Protein AF-0000000086675848 (afdb_homodimer)

Secondary structure (DSSP, 8-state):
-----PPTTEEEEEE---TTSTT-SHHHHHHHHHHHHHTT-SEEEEESHHHHHHHHTT--S-EEEE-B-S-TTSS-BS-SHHHHHHHHHHT-SEEEEE-SSSPPTT---HHHHHHHHHHHH---EEEE-SSHHHHHHHHHTT-SEEE-TTTTTSSSS--SS--HHHHHHHHHH-SS-EEEESS--SHHHHHHHHHTT-SEEEE-HHHH-HHHHHHHHHHHHHHT-/-----PPTTEEEEEE---TTSTT-SHHHHHHHHHHHHHTT-SEEEEESHHHHHHHHTT--S-EEEE-B-S-TTS--BS-SHHHHHHHHHHT-SEEEEE-SSSPPTT---HHHHHHHHHHHH---EEEE-SSHHHHHHHHHTT-SEEE-TTTTSSSSS--SS--HHHHHHHHHH-SS-EEEESS--SHHHHHHHHHTT-SEEEE-HHHH-HHHHHHHHHHHHHHT-

Foldseek 3Di:
DPQDDQFFAFEEEEQADDPPAPQHFQQSSLVLLVVCVVVPGQEYEYEFLRNLLSNQVRDPHAYAYWYADDDPLAFGTQLDLVRQVSNVVSPHSEYEGAQEPGAGPVRDHPLVSQVSCCVVPVHAYEYAYAALVSLVVNVVSPHQEYENACHQVPPDDRDLAFPLVRLLSNQVPDPHAYEYHDNQQDPVSSVSSVVSRHRYYYHYCNRHPVPVVVVVVVVVVVVVD/DPQDDQFFAFEEEEQADDPPAPQHFQQSSLVLLVVCVVVPGQEYEYEFLRNLLSNQVRDPHAYAYWYADDDPLAFGTQLDLVRQVSNVVSPHSEYEGAQEPGAGPVRDHPLVSQVSCCVVPVHAYEYAYAALVSLVVNVVSPHQEYENACHQVPPDDRDLAFPLVRLLSSQVPDPHAYEYHDNQQDPVSSVSSVVSRHRYYYHYCNRHPVPVVVVVVVVVVVVVD

Structure (mmCIF, N/CA/C/O backbone):
data_AF-0000000086675848-model_v1
#
loop_
_entity.id
_entity.type
_entity.pdbx_description
1 polymer 'N-acylglucosamine-6-phosphate 2-epimerase'
#
loop_
_atom_site.group_PDB
_atom_site.id
_atom_site.type_symbol
_atom_site.label_atom_id
_atom_site.label_alt_id
_atom_site.label_comp_id
_atom_site.label_asym_id
_atom_site.label_entity_id
_atom_site.label_seq_id
_atom_site.pdbx_PDB_ins_code
_atom_site.Cartn_x
_atom_site.Cartn_y
_atom_site.Cartn_z
_atom_site.occupancy
_atom_site.B_iso_or_equiv
_atom_site.auth_seq_id
_atom_site.auth_comp_id
_atom_site.auth_asym_id
_atom_site.auth_atom_id
_atom_site.pdbx_PDB_model_num
ATOM 1 N N . MET A 1 1 ? -10.875 -34.5 -2.738 1 32.78 1 MET A N 1
ATOM 2 C CA . MET A 1 1 ? -10.969 -33.156 -2.125 1 32.78 1 MET A CA 1
ATOM 3 C C . MET A 1 1 ? -10.836 -32.062 -3.174 1 32.78 1 MET A C 1
ATOM 5 O O . MET A 1 1 ? -9.961 -32.125 -4.039 1 32.78 1 MET A O 1
ATOM 9 N N . SER A 1 2 ? -11.836 -31.438 -3.477 1 41 2 SER A N 1
ATOM 10 C CA . SER A 1 2 ? -11.898 -30.5 -4.586 1 41 2 SER A CA 1
ATOM 11 C C . SER A 1 2 ? -10.688 -29.562 -4.59 1 41 2 SER A C 1
ATOM 13 O O . SER A 1 2 ? -10.305 -29.031 -3.549 1 41 2 SER A O 1
ATOM 15 N N . ARG A 1 3 ? -9.695 -29.875 -5.508 1 57.84 3 ARG A N 1
ATOM 16 C CA . ARG A 1 3 ? -8.477 -29.078 -5.672 1 57.84 3 ARG A CA 1
ATOM 17 C C . ARG A 1 3 ? -8.75 -27.594 -5.441 1 57.84 3 ARG A C 1
ATOM 19 O O . ARG A 1 3 ? -9.664 -27.031 -6.047 1 57.84 3 ARG A O 1
ATOM 26 N N . ALA A 1 4 ? -8.281 -27.125 -4.211 1 60.12 4 ALA A N 1
ATOM 27 C CA . ALA A 1 4 ? -8.461 -25.703 -3.91 1 60.12 4 ALA A CA 1
ATOM 28 C C . ALA A 1 4 ? -8.195 -24.844 -5.145 1 60.12 4 ALA A C 1
ATOM 30 O O . ALA A 1 4 ? -7.211 -25.062 -5.855 1 60.12 4 ALA A O 1
ATOM 31 N N . THR A 1 5 ? -9.32 -24.281 -5.699 1 82.44 5 THR A N 1
ATOM 32 C CA . THR A 1 5 ? -9.203 -23.438 -6.879 1 82.44 5 THR A CA 1
ATOM 33 C C . THR A 1 5 ? -9.492 -21.984 -6.527 1 82.44 5 THR A C 1
ATOM 35 O O . THR A 1 5 ? -10.047 -21.688 -5.465 1 82.44 5 THR A O 1
ATOM 38 N N . LEU A 1 6 ? -8.758 -21.078 -7.02 1 94.75 6 LEU A N 1
ATOM 39 C CA . LEU A 1 6 ? -9.094 -19.656 -6.949 1 94.75 6 LEU A CA 1
ATOM 40 C C . LEU A 1 6 ? -10.469 -19.391 -7.547 1 94.75 6 LEU A C 1
ATOM 42 O O . LEU A 1 6 ? -10.773 -19.859 -8.648 1 94.75 6 LEU A O 1
ATOM 46 N N . PRO A 1 7 ? -11.383 -18.797 -6.785 1 94.88 7 PRO A N 1
ATOM 47 C CA . PRO A 1 7 ? -12.664 -18.438 -7.402 1 94.88 7 PRO A CA 1
ATOM 48 C C . PRO A 1 7 ? -12.5 -17.594 -8.656 1 94.88 7 PRO A C 1
ATOM 50 O O . PRO A 1 7 ? -11.539 -16.812 -8.766 1 94.88 7 PRO A O 1
ATOM 53 N N . ALA A 1 8 ? -13.453 -17.797 -9.586 1 94.44 8 ALA A N 1
ATOM 54 C CA . ALA A 1 8 ? -13.453 -16.938 -10.766 1 94.44 8 ALA A CA 1
ATOM 55 C C . ALA A 1 8 ? -13.586 -15.477 -10.375 1 94.44 8 ALA A C 1
ATOM 57 O O . ALA A 1 8 ? -14.43 -15.125 -9.539 1 94.44 8 ALA A O 1
ATOM 58 N N . GLY A 1 9 ? -12.719 -14.641 -10.867 1 95.44 9 GLY A N 1
ATOM 59 C CA . GLY A 1 9 ? -12.773 -13.219 -10.594 1 95.44 9 GLY A CA 1
ATOM 60 C C . GLY A 1 9 ? -12.047 -12.82 -9.32 1 95.44 9 GLY A C 1
ATOM 61 O O . GLY A 1 9 ? -12.094 -11.664 -8.906 1 95.44 9 GLY A O 1
ATOM 62 N N . ALA A 1 10 ? -11.289 -13.703 -8.766 1 97.44 10 ALA A N 1
ATOM 63 C CA . ALA A 1 10 ? -10.656 -13.477 -7.469 1 97.44 10 ALA A CA 1
ATOM 64 C C . ALA A 1 10 ? -9.5 -12.484 -7.59 1 97.44 10 ALA A C 1
ATOM 66 O O . ALA A 1 10 ? -8.742 -12.523 -8.555 1 97.44 10 ALA A O 1
ATOM 67 N N . LEU A 1 11 ? -9.438 -11.617 -6.605 1 98.75 11 LEU A N 1
ATOM 68 C CA . LEU A 1 11 ? -8.195 -10.898 -6.34 1 98.75 11 LEU A CA 1
ATOM 69 C C . LEU A 1 11 ? -7.328 -11.664 -5.352 1 98.75 11 LEU A C 1
ATOM 71 O O . LEU A 1 11 ? -7.773 -11.992 -4.246 1 98.75 11 LEU A O 1
ATOM 75 N N . VAL A 1 12 ? -6.156 -12.008 -5.758 1 98.88 12 VAL A N 1
ATOM 76 C CA . VAL A 1 12 ? -5.145 -12.594 -4.887 1 98.88 12 VAL A CA 1
ATOM 77 C C . VAL A 1 12 ? -4.098 -11.539 -4.523 1 98.88 12 VAL A C 1
ATOM 79 O O . VAL A 1 12 ? -3.566 -10.859 -5.402 1 98.88 12 VAL A O 1
ATOM 82 N N . VAL A 1 13 ? -3.865 -11.344 -3.26 1 98.94 13 VAL A N 1
ATOM 83 C CA . VAL A 1 13 ? -2.877 -10.367 -2.828 1 98.94 13 VAL A CA 1
ATOM 84 C C . VAL A 1 13 ? -1.58 -11.07 -2.438 1 98.94 13 VAL 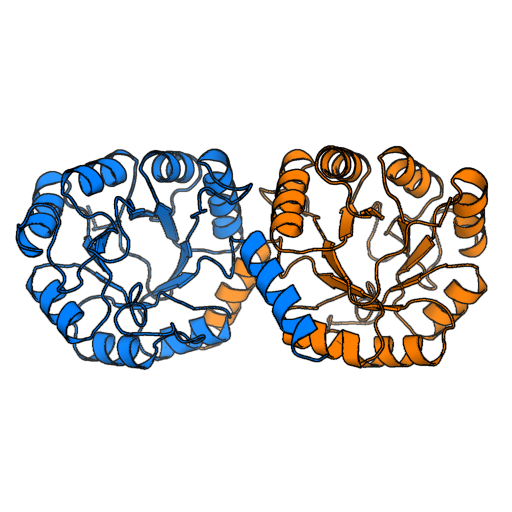A C 1
ATOM 86 O O . VAL A 1 13 ? -1.59 -11.992 -1.613 1 98.94 13 VAL A O 1
ATOM 89 N N . SER A 1 14 ? -0.514 -10.703 -3.107 1 98.88 14 SER A N 1
ATOM 90 C CA . SER A 1 14 ? 0.802 -11.242 -2.773 1 98.88 14 SER A CA 1
ATOM 91 C C . SER A 1 14 ? 1.377 -10.562 -1.534 1 98.88 14 SER A C 1
ATOM 93 O O . SER A 1 14 ? 1.571 -9.344 -1.518 1 98.88 14 SER A O 1
ATOM 95 N N . CYS A 1 15 ? 1.58 -11.289 -0.525 1 98.69 15 CYS A N 1
ATOM 96 C CA . CYS A 1 15 ? 2.195 -10.836 0.719 1 98.69 15 CYS A CA 1
ATOM 97 C C . CYS A 1 15 ? 3.617 -11.375 0.848 1 98.69 15 CYS A C 1
ATOM 99 O O . CYS A 1 15 ? 3.846 -12.391 1.508 1 98.69 15 CYS A O 1
ATOM 101 N N . GLN A 1 16 ? 4.5 -10.68 0.194 1 96.44 16 GLN A N 1
ATOM 102 C CA . GLN A 1 16 ? 5.926 -10.984 0.137 1 96.44 16 GLN A CA 1
ATOM 103 C C . GLN A 1 16 ? 6.762 -9.719 0.341 1 96.44 16 GLN A C 1
ATOM 105 O O . GLN A 1 16 ? 6.418 -8.648 -0.169 1 96.44 16 GLN A O 1
ATOM 110 N N . ALA A 1 17 ? 7.734 -9.852 1.098 1 95.25 17 ALA A N 1
ATOM 111 C CA . ALA A 1 17 ? 8.633 -8.719 1.288 1 95.25 17 ALA A CA 1
ATOM 112 C C . ALA A 1 17 ? 10.086 -9.141 1.118 1 95.25 17 ALA A C 1
ATOM 114 O O . ALA A 1 17 ? 10.508 -10.172 1.646 1 95.25 17 ALA A O 1
ATOM 115 N N . HIS A 1 18 ? 10.797 -8.328 0.39 1 92.69 18 HIS A N 1
ATOM 116 C CA . HIS A 1 18 ? 12.234 -8.562 0.231 1 92.69 18 HIS A CA 1
ATOM 117 C C . HIS A 1 18 ? 12.977 -8.352 1.546 1 92.69 18 HIS A C 1
ATOM 119 O O . HIS A 1 18 ? 12.461 -7.695 2.455 1 92.69 18 HIS A O 1
ATOM 125 N N . ALA A 1 19 ? 14.188 -8.82 1.573 1 91.38 19 ALA A N 1
ATOM 126 C CA . ALA A 1 19 ? 14.984 -8.805 2.797 1 91.38 19 ALA A CA 1
ATOM 127 C C . ALA A 1 19 ? 15.297 -7.375 3.223 1 91.38 19 ALA A C 1
ATOM 129 O O . ALA A 1 19 ? 15.539 -7.109 4.402 1 91.38 19 ALA A O 1
ATOM 130 N N . ASP A 1 20 ? 15.289 -6.441 2.361 1 91 20 ASP A N 1
ATOM 131 C CA . ASP A 1 20 ? 15.656 -5.062 2.672 1 91 20 ASP A CA 1
ATOM 132 C C . ASP A 1 20 ? 14.453 -4.281 3.203 1 91 20 ASP A C 1
ATOM 134 O O . ASP A 1 20 ? 14.602 -3.148 3.662 1 91 20 ASP A O 1
ATOM 138 N N . SER A 1 21 ? 13.328 -4.898 3.182 1 95.12 21 SER A N 1
ATOM 139 C CA . SER A 1 21 ? 12.125 -4.23 3.674 1 95.12 21 SER A CA 1
ATOM 140 C C . SER A 1 21 ? 12.016 -4.344 5.191 1 95.12 21 SER A C 1
ATOM 142 O O . SER A 1 21 ? 12.195 -5.426 5.754 1 95.12 21 SER A O 1
ATOM 144 N N . PRO A 1 22 ? 11.648 -3.264 5.895 1 95.19 22 PRO A N 1
ATOM 145 C CA . PRO A 1 22 ? 11.344 -3.355 7.324 1 95.19 22 PRO A CA 1
ATOM 146 C C . PRO A 1 22 ? 10.188 -4.305 7.621 1 95.19 22 PRO A C 1
ATOM 148 O O . PRO A 1 22 ? 9.992 -4.711 8.773 1 95.19 22 PRO A O 1
ATOM 151 N N . LEU A 1 23 ? 9.461 -4.695 6.582 1 95.81 23 LEU A N 1
ATOM 152 C CA . LEU A 1 23 ? 8.281 -5.547 6.75 1 95.81 23 LEU A CA 1
ATOM 153 C C . LEU A 1 23 ? 8.586 -6.98 6.328 1 95.81 23 LEU A C 1
ATOM 155 O O . LEU A 1 23 ? 7.672 -7.766 6.078 1 95.81 23 LEU A O 1
ATOM 159 N N . HIS A 1 24 ? 9.852 -7.254 6.242 1 96.38 24 HIS A N 1
ATOM 160 C CA . HIS A 1 24 ? 10.25 -8.625 5.934 1 96.38 24 HIS A CA 1
ATOM 161 C C . HIS A 1 24 ? 10.055 -9.539 7.137 1 96.38 24 HIS A C 1
ATOM 163 O O . HIS A 1 24 ? 10.461 -9.203 8.25 1 96.38 24 HIS A O 1
ATOM 169 N N . GLY A 1 25 ? 9.391 -10.695 6.887 1 96.25 25 GLY A N 1
ATOM 170 C CA . GLY A 1 25 ? 9.273 -11.695 7.93 1 96.25 25 GLY A CA 1
ATOM 171 C C . GLY A 1 25 ? 7.852 -12.203 8.109 1 96.25 25 GLY A C 1
ATOM 172 O O . GLY A 1 25 ? 6.895 -11.516 7.738 1 96.25 25 GLY A O 1
ATOM 173 N N . PRO A 1 26 ? 7.781 -13.367 8.68 1 97.94 26 PRO A N 1
ATOM 174 C CA . PRO A 1 26 ? 6.492 -14.062 8.734 1 97.94 26 PRO A CA 1
ATOM 175 C C . PRO A 1 26 ? 5.426 -13.281 9.492 1 97.94 26 PRO A C 1
ATOM 177 O O . PRO A 1 26 ? 4.266 -13.25 9.078 1 97.94 26 PRO A O 1
ATOM 180 N N . GLN A 1 27 ? 5.82 -12.719 10.578 1 95.31 27 GLN A N 1
ATOM 181 C CA . GLN A 1 27 ? 4.84 -12 11.383 1 95.31 27 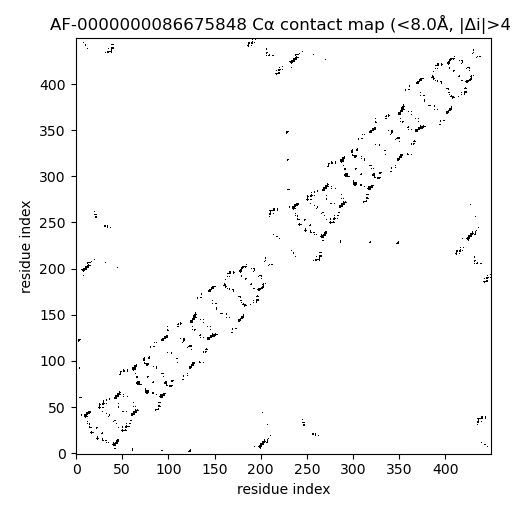GLN A CA 1
ATOM 182 C C . GLN A 1 27 ? 4.211 -10.859 10.594 1 95.31 27 GLN A C 1
ATOM 184 O O . GLN A 1 27 ? 2.996 -10.648 10.664 1 95.31 27 GLN A O 1
ATOM 189 N N . TRP A 1 28 ? 4.992 -10.195 9.828 1 96 28 TRP A N 1
ATOM 190 C CA . TRP A 1 28 ? 4.516 -9.031 9.078 1 96 28 TRP A CA 1
ATOM 191 C C . TRP A 1 28 ? 3.691 -9.469 7.875 1 96 28 TRP A C 1
ATOM 193 O O . TRP A 1 28 ? 2.664 -8.859 7.566 1 96 28 TRP A O 1
ATOM 203 N N . MET A 1 29 ? 4.145 -10.492 7.254 1 97.75 29 MET A N 1
ATOM 204 C CA . MET A 1 29 ? 3.412 -10.969 6.09 1 97.75 29 MET A CA 1
ATOM 205 C C . MET A 1 29 ? 2.049 -11.523 6.492 1 97.75 29 MET A C 1
ATOM 207 O O . MET A 1 29 ? 1.075 -11.391 5.746 1 97.75 29 MET A O 1
ATOM 211 N N . ALA A 1 30 ? 1.968 -12.102 7.715 1 98.38 30 ALA A N 1
ATOM 212 C CA . ALA A 1 30 ? 0.672 -12.539 8.227 1 98.38 30 ALA A CA 1
ATOM 213 C C . ALA A 1 30 ? -0.269 -11.352 8.43 1 98.38 30 ALA A C 1
ATOM 215 O O . ALA A 1 30 ? -1.456 -11.43 8.102 1 98.38 30 ALA A O 1
ATOM 216 N N . LEU A 1 31 ? 0.247 -10.266 8.93 1 97.38 31 LEU A N 1
ATOM 217 C CA . LEU A 1 31 ? -0.563 -9.07 9.141 1 97.38 31 LEU A CA 1
ATOM 218 C C . LEU A 1 31 ? -1.041 -8.492 7.812 1 97.38 31 LEU A C 1
ATOM 220 O O . LEU A 1 31 ? -2.195 -8.078 7.691 1 97.38 31 LEU A O 1
ATOM 224 N N . MET A 1 32 ? -0.145 -8.5 6.824 1 98.19 32 MET A N 1
ATOM 225 C CA . MET A 1 32 ? -0.525 -8.031 5.492 1 98.19 32 MET A CA 1
ATOM 226 C C . MET A 1 32 ? -1.649 -8.883 4.918 1 98.19 32 MET A C 1
ATOM 228 O O . MET A 1 32 ? -2.592 -8.359 4.324 1 98.19 32 MET A O 1
ATOM 232 N N . ALA A 1 33 ? -1.534 -10.164 5.137 1 98.81 33 ALA A N 1
ATOM 233 C CA . ALA A 1 33 ? -2.559 -11.078 4.641 1 98.81 33 ALA A CA 1
ATOM 234 C C . ALA A 1 33 ? -3.904 -10.812 5.312 1 98.81 33 ALA A C 1
ATOM 236 O O . ALA A 1 33 ? -4.945 -10.82 4.652 1 98.81 33 ALA A O 1
ATOM 237 N N . MET A 1 34 ? -3.852 -10.57 6.621 1 98.69 34 MET A N 1
ATOM 238 C CA . MET A 1 34 ? -5.078 -10.25 7.34 1 98.69 34 MET A CA 1
ATOM 239 C C . MET A 1 34 ? -5.715 -8.977 6.789 1 98.69 34 MET A C 1
ATOM 241 O O . MET A 1 34 ? -6.934 -8.914 6.613 1 98.69 34 MET A O 1
ATOM 245 N N . ALA A 1 35 ? -4.91 -7.957 6.566 1 98.5 35 ALA A N 1
ATOM 246 C CA . ALA A 1 35 ? -5.406 -6.699 6.012 1 98.5 35 ALA A CA 1
ATOM 247 C C . ALA A 1 35 ? -6.008 -6.914 4.625 1 98.5 35 ALA A C 1
ATOM 249 O O . ALA A 1 35 ? -7.074 -6.379 4.312 1 98.5 35 ALA A O 1
ATOM 250 N N . ALA A 1 36 ? -5.301 -7.707 3.785 1 98.75 36 ALA A N 1
ATOM 251 C CA . ALA A 1 36 ? -5.789 -8.008 2.441 1 98.75 36 ALA A CA 1
ATOM 252 C C . ALA A 1 36 ? -7.137 -8.727 2.496 1 98.75 36 ALA A C 1
ATOM 254 O O . ALA A 1 36 ? -8.055 -8.391 1.751 1 98.75 36 ALA A O 1
ATOM 255 N N . GLU A 1 37 ? -7.234 -9.734 3.377 1 98.75 37 GLU A N 1
ATOM 256 C CA . GLU A 1 37 ? -8.484 -10.461 3.529 1 98.75 37 GLU A CA 1
ATOM 257 C C . GLU A 1 37 ? -9.617 -9.531 3.977 1 98.75 37 GLU A C 1
ATOM 259 O O . GLU A 1 37 ? -10.719 -9.586 3.436 1 98.75 37 GLU A O 1
ATOM 264 N N . ALA A 1 38 ? -9.328 -8.688 4.957 1 98.38 38 ALA A N 1
ATOM 265 C CA . ALA A 1 38 ? -10.312 -7.723 5.441 1 98.38 38 ALA A CA 1
ATOM 266 C C . ALA A 1 38 ? -10.75 -6.781 4.32 1 98.38 38 ALA A C 1
ATOM 268 O O . ALA A 1 38 ? -11.883 -6.289 4.328 1 98.38 38 ALA A O 1
ATOM 269 N N . GLY A 1 39 ? -9.883 -6.539 3.363 1 98.38 39 GLY A N 1
ATOM 270 C CA . GLY A 1 39 ? -10.195 -5.672 2.238 1 98.38 39 GLY A CA 1
ATOM 271 C C . GLY A 1 39 ? -10.961 -6.383 1.134 1 98.38 39 GLY A C 1
ATOM 272 O O . GLY A 1 39 ? -11.391 -5.75 0.167 1 98.38 39 GLY A O 1
ATOM 273 N N . GLY A 1 40 ? -11.023 -7.723 1.175 1 98.44 40 GLY A N 1
ATOM 274 C CA . GLY A 1 40 ? -11.859 -8.438 0.225 1 98.44 40 GLY A CA 1
ATOM 275 C C . GLY A 1 40 ? -11.078 -9.375 -0.672 1 98.44 40 GLY A C 1
ATOM 276 O O . GLY A 1 40 ? -11.625 -9.945 -1.619 1 98.44 40 GLY A O 1
ATOM 277 N N . ALA A 1 41 ? -9.789 -9.547 -0.43 1 98.69 41 ALA A N 1
ATOM 278 C CA . ALA A 1 41 ? -9.008 -10.523 -1.188 1 98.69 41 ALA A CA 1
ATOM 279 C C . ALA A 1 41 ? -9.625 -11.922 -1.078 1 98.69 41 ALA A C 1
ATOM 281 O O . ALA A 1 41 ? -10.164 -12.281 -0.034 1 98.69 41 ALA A O 1
ATOM 282 N N . GLN A 1 42 ? -9.477 -12.656 -2.094 1 98.5 42 GLN A N 1
ATOM 283 C CA . GLN A 1 42 ? -10.039 -14.008 -2.102 1 98.5 42 GLN A CA 1
ATOM 284 C C . GLN A 1 42 ? -8.945 -15.062 -2.238 1 98.5 42 GLN A C 1
ATOM 286 O O . GLN A 1 42 ? -9.227 -16.219 -2.535 1 98.5 42 GLN A O 1
ATOM 291 N N . GLY A 1 43 ? -7.719 -14.711 -2.035 1 98.69 43 GLY A N 1
ATOM 292 C CA . GLY A 1 43 ? -6.523 -15.539 -1.983 1 98.69 43 GLY A CA 1
ATOM 293 C C . GLY A 1 43 ? -5.277 -14.766 -1.601 1 98.69 43 GLY A C 1
ATOM 294 O O . GLY A 1 43 ? -5.266 -13.531 -1.644 1 98.69 43 GLY A O 1
ATOM 295 N N . ILE A 1 44 ? -4.254 -15.477 -1.189 1 98.88 44 ILE A N 1
ATOM 296 C CA . ILE A 1 44 ? -2.969 -14.891 -0.826 1 98.88 44 ILE A CA 1
ATOM 297 C C . ILE A 1 44 ? -1.846 -15.617 -1.562 1 98.88 44 ILE A C 1
ATOM 299 O O . ILE A 1 44 ? -1.893 -16.844 -1.727 1 98.88 44 ILE A O 1
ATOM 303 N N . ARG A 1 45 ? -0.911 -14.938 -2.082 1 98.88 45 ARG A N 1
ATOM 304 C CA . ARG A 1 45 ? 0.356 -15.5 -2.531 1 98.88 45 ARG A CA 1
ATOM 305 C C . ARG A 1 45 ? 1.474 -15.203 -1.538 1 98.88 45 ARG A C 1
ATOM 307 O O . ARG A 1 45 ? 1.603 -14.07 -1.063 1 98.88 45 ARG A O 1
ATOM 314 N N . ALA A 1 46 ? 2.283 -16.141 -1.178 1 98.81 46 ALA A N 1
ATOM 315 C CA . ALA A 1 46 ? 3.277 -16 -0.118 1 98.81 46 ALA A CA 1
ATOM 316 C C . ALA A 1 46 ? 4.578 -16.703 -0.483 1 98.81 46 ALA A C 1
ATOM 318 O O . ALA A 1 46 ? 4.559 -17.781 -1.101 1 98.81 46 ALA A O 1
ATOM 319 N N . ASN A 1 47 ? 5.68 -16.203 -0.041 1 98.69 47 ASN A N 1
ATOM 320 C CA . ASN A 1 47 ? 7.004 -16.719 -0.37 1 98.69 47 ASN A CA 1
ATOM 321 C C . ASN A 1 47 ? 7.684 -17.344 0.846 1 98.69 47 ASN A C 1
ATOM 323 O O . ASN A 1 47 ? 7.945 -16.656 1.836 1 98.69 47 ASN A O 1
ATOM 327 N N . GLY A 1 48 ? 8.031 -18.578 0.736 1 98.56 48 GLY A N 1
ATOM 328 C CA . GLY A 1 48 ? 8.797 -19.266 1.768 1 98.56 48 GLY A CA 1
ATOM 329 C C . GLY A 1 48 ? 7.922 -19.969 2.787 1 98.56 48 GLY A C 1
ATOM 330 O O . GLY A 1 48 ? 6.852 -19.469 3.143 1 98.56 48 GLY A O 1
ATOM 331 N N . PRO A 1 49 ? 8.391 -21.125 3.271 1 98.81 49 PRO A N 1
ATOM 332 C CA . PRO A 1 49 ? 7.59 -21.922 4.199 1 98.81 49 PRO A CA 1
ATOM 333 C C . PRO A 1 49 ? 7.223 -21.156 5.469 1 98.81 49 PRO A C 1
ATOM 335 O O . PRO A 1 49 ? 6.094 -21.281 5.961 1 98.81 49 PRO A O 1
ATOM 338 N N . ALA A 1 50 ? 8.117 -20.375 6 1 98.75 50 ALA A N 1
ATOM 339 C CA . ALA A 1 50 ? 7.852 -19.656 7.242 1 98.75 50 ALA A CA 1
ATOM 340 C C . ALA A 1 50 ? 6.715 -18.656 7.059 1 98.75 50 ALA A C 1
ATOM 342 O O . ALA A 1 50 ? 5.805 -18.578 7.887 1 98.75 50 ALA A O 1
ATOM 343 N N . ASP A 1 51 ? 6.805 -17.859 5.957 1 98.75 51 ASP A N 1
ATOM 344 C CA . ASP A 1 51 ? 5.742 -16.906 5.684 1 98.75 51 ASP A CA 1
ATOM 345 C C . ASP A 1 51 ? 4.422 -17.609 5.387 1 98.75 51 ASP A C 1
ATOM 347 O O . ASP A 1 51 ? 3.363 -17.172 5.852 1 98.75 51 ASP A O 1
ATOM 351 N N . VAL A 1 52 ? 4.465 -18.688 4.59 1 98.88 52 VAL A N 1
ATOM 352 C CA . VAL A 1 52 ? 3.262 -19.453 4.273 1 98.88 52 VAL A CA 1
ATOM 353 C C . VAL A 1 52 ? 2.607 -19.953 5.562 1 98.88 52 VAL A C 1
ATOM 355 O O . VAL A 1 52 ? 1.396 -19.797 5.742 1 98.88 52 VAL A O 1
ATOM 358 N N . ALA A 1 53 ? 3.408 -20.484 6.465 1 98.94 53 ALA A N 1
ATOM 359 C CA . ALA A 1 53 ? 2.879 -21.031 7.715 1 98.94 53 ALA A CA 1
ATOM 360 C C . ALA A 1 53 ? 2.242 -19.922 8.555 1 98.94 53 ALA A C 1
ATOM 362 O O . ALA A 1 53 ? 1.165 -20.125 9.125 1 98.94 53 ALA A O 1
ATOM 363 N N . ALA A 1 54 ? 2.898 -18.797 8.68 1 98.88 54 ALA A N 1
ATOM 364 C CA . ALA A 1 54 ? 2.383 -17.688 9.461 1 98.88 54 ALA A CA 1
ATOM 365 C C . ALA A 1 54 ? 1.065 -17.172 8.883 1 98.88 54 ALA A C 1
ATOM 367 O O . ALA A 1 54 ? 0.141 -16.844 9.633 1 98.88 54 ALA A O 1
ATOM 368 N N . ILE A 1 55 ? 1 -17.078 7.57 1 98.88 55 ILE A N 1
ATOM 369 C CA . ILE A 1 55 ? -0.208 -16.594 6.906 1 98.88 55 ILE A CA 1
ATOM 370 C C . ILE A 1 55 ? -1.327 -17.625 7.074 1 98.88 55 ILE A C 1
ATOM 372 O O . ILE A 1 55 ? -2.471 -17.266 7.359 1 98.88 55 ILE A O 1
ATOM 376 N N . ARG A 1 56 ? -1.013 -18.906 6.902 1 98.81 56 ARG A N 1
ATOM 377 C CA . ARG A 1 56 ? -2.008 -19.953 7.082 1 98.81 56 ARG A CA 1
ATOM 378 C C . ARG A 1 56 ? -2.646 -19.875 8.469 1 98.81 56 ARG A C 1
ATOM 380 O O . ARG A 1 56 ? -3.842 -20.141 8.617 1 98.81 56 ARG A O 1
ATOM 387 N N . ALA A 1 57 ? -1.93 -19.5 9.453 1 98.81 57 ALA A N 1
ATOM 388 C CA . ALA A 1 57 ? -2.398 -19.438 10.836 1 98.81 57 ALA A CA 1
ATOM 389 C C . ALA A 1 57 ? -3.457 -18.359 11.008 1 98.81 57 ALA A C 1
ATOM 391 O O . ALA A 1 57 ? -4.203 -18.359 11.992 1 98.81 57 ALA A O 1
ATOM 392 N N . VAL A 1 58 ? -3.607 -17.438 10.031 1 98.56 58 VAL A N 1
ATOM 393 C CA . VAL A 1 58 ? -4.453 -16.281 10.328 1 98.56 58 VAL A CA 1
ATOM 394 C C . VAL A 1 58 ? -5.543 -16.172 9.266 1 98.56 58 VAL A C 1
ATOM 396 O O . VAL A 1 58 ? -6.387 -15.266 9.336 1 98.56 58 VAL A O 1
ATOM 399 N N . THR A 1 59 ? -5.574 -17.047 8.266 1 98.25 59 THR A N 1
ATOM 400 C CA . THR A 1 59 ? -6.59 -16.938 7.23 1 98.25 59 THR A CA 1
ATOM 401 C C . THR A 1 59 ? -6.984 -18.312 6.711 1 98.25 59 THR A C 1
ATOM 403 O O . THR A 1 59 ? -6.211 -19.266 6.812 1 98.25 59 THR A O 1
ATOM 406 N N . ARG A 1 60 ? -8.125 -18.453 6.137 1 97.81 60 ARG A N 1
ATOM 407 C CA . ARG A 1 60 ? -8.594 -19.672 5.504 1 97.81 60 ARG A CA 1
ATOM 408 C C . ARG A 1 60 ? -8.664 -19.516 3.99 1 97.81 60 ARG A C 1
ATOM 410 O O . ARG A 1 60 ? -9.102 -20.438 3.287 1 97.81 60 ARG A O 1
ATOM 417 N N . LEU A 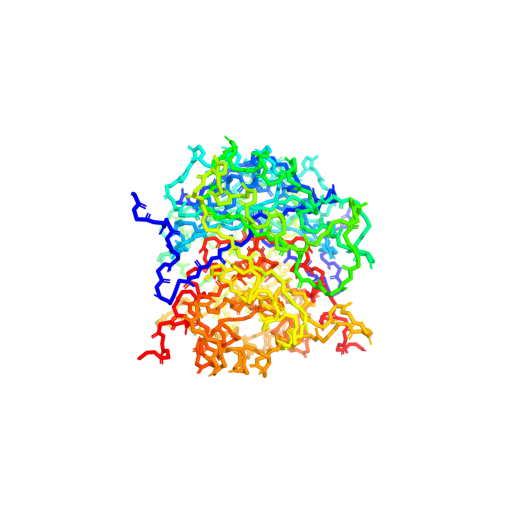1 61 ? -8.258 -18.312 3.508 1 98.31 61 LEU A N 1
ATOM 418 C CA . LEU A 1 61 ? -8.211 -18.109 2.066 1 98.31 61 LEU A CA 1
ATOM 419 C C . LEU A 1 61 ? -7.234 -19.078 1.403 1 98.31 61 LEU A C 1
ATOM 421 O O . LEU A 1 61 ? -6.277 -19.531 2.031 1 98.31 61 LEU A O 1
ATOM 425 N N . PRO A 1 62 ? -7.508 -19.406 0.162 1 98.56 62 PRO A N 1
ATOM 426 C CA . PRO A 1 62 ? -6.492 -20.172 -0.564 1 98.56 62 PRO A CA 1
ATOM 427 C C . PRO A 1 62 ? -5.137 -19.469 -0.595 1 98.56 62 PRO A C 1
ATOM 429 O O . PRO A 1 62 ? -5.07 -18.25 -0.757 1 98.56 62 PRO A O 1
ATOM 432 N N . ILE A 1 63 ? -4.066 -20.219 -0.391 1 98.75 63 ILE A N 1
ATOM 433 C CA . ILE A 1 63 ? -2.709 -19.688 -0.417 1 98.75 63 ILE A CA 1
ATOM 434 C C . ILE A 1 63 ? -1.943 -20.281 -1.598 1 98.75 63 ILE A C 1
ATOM 436 O O . ILE A 1 63 ? -1.825 -21.5 -1.719 1 98.75 63 ILE A O 1
ATOM 440 N N . ILE A 1 64 ? -1.518 -19.406 -2.49 1 98.88 64 ILE A N 1
ATOM 441 C CA . ILE A 1 64 ? -0.499 -19.766 -3.469 1 98.88 64 ILE A CA 1
ATOM 442 C C . ILE A 1 64 ? 0.886 -19.672 -2.832 1 98.88 64 ILE A C 1
ATOM 444 O O . ILE A 1 64 ? 1.352 -18.578 -2.508 1 98.88 64 ILE A O 1
ATOM 448 N N . GLY A 1 65 ? 1.536 -20.812 -2.596 1 98.81 65 GLY A N 1
ATOM 449 C CA . GLY A 1 65 ? 2.865 -20.828 -2.008 1 98.81 65 GLY A CA 1
ATOM 450 C C . GLY A 1 65 ? 3.975 -20.875 -3.043 1 98.81 65 GLY A C 1
ATOM 451 O O . GLY A 1 65 ? 3.898 -21.641 -4.008 1 98.81 65 GLY A O 1
ATOM 452 N N . ILE A 1 66 ? 4.957 -20.094 -2.875 1 98.88 66 ILE A N 1
ATOM 453 C CA . ILE A 1 66 ? 6.184 -20.141 -3.66 1 98.88 66 ILE A CA 1
ATOM 454 C C . ILE A 1 66 ? 7.395 -20.156 -2.727 1 98.88 66 ILE A C 1
ATOM 456 O O . ILE A 1 66 ? 7.262 -19.906 -1.528 1 98.88 66 ILE A O 1
ATOM 460 N N . HIS A 1 67 ? 8.508 -20.469 -3.236 1 98.62 67 HIS A N 1
ATOM 461 C CA . HIS A 1 67 ? 9.781 -20.375 -2.543 1 98.62 67 HIS A CA 1
ATOM 462 C C . HIS A 1 67 ? 10.891 -19.906 -3.488 1 98.62 67 HIS A C 1
ATOM 464 O O . HIS A 1 67 ? 11.391 -20.703 -4.289 1 98.62 67 HIS A O 1
ATOM 470 N N . LYS A 1 68 ? 11.227 -18.656 -3.389 1 97.62 68 LYS A N 1
ATOM 471 C CA . LYS A 1 68 ? 12.289 -18.109 -4.227 1 97.62 68 LYS A CA 1
ATOM 472 C C . LYS A 1 68 ? 13.664 -18.5 -3.701 1 97.62 68 LYS A C 1
ATOM 474 O O . LYS A 1 68 ? 14.031 -18.141 -2.578 1 97.62 68 LYS A O 1
ATOM 479 N N . ILE A 1 69 ? 14.359 -19.219 -4.457 1 95.69 69 ILE A N 1
ATOM 480 C CA . ILE A 1 69 ? 15.672 -19.734 -4.094 1 95.69 69 ILE A CA 1
ATOM 481 C C . ILE A 1 69 ? 16.641 -19.547 -5.254 1 95.69 69 ILE A C 1
ATOM 483 O O . ILE A 1 69 ? 16.328 -19.891 -6.395 1 95.69 69 ILE A O 1
ATOM 487 N N . GLY A 1 70 ? 17.828 -18.969 -4.918 1 90.75 70 GLY A N 1
ATOM 488 C CA . GLY A 1 70 ? 18.875 -18.906 -5.922 1 90.75 70 GLY A CA 1
ATOM 489 C C . GLY A 1 70 ? 18.859 -17.609 -6.715 1 90.75 70 GLY A C 1
ATOM 490 O O . GLY A 1 70 ? 18.391 -16.578 -6.219 1 90.75 70 GLY A O 1
ATOM 491 N N . ASP A 1 71 ? 19.344 -17.672 -7.957 1 89.69 71 ASP A N 1
ATOM 492 C CA . ASP A 1 71 ? 19.562 -16.516 -8.828 1 89.69 71 ASP A CA 1
ATOM 493 C C . ASP A 1 71 ? 18.344 -16.281 -9.727 1 89.69 71 ASP A C 1
ATOM 495 O O . ASP A 1 71 ? 17.938 -17.172 -10.469 1 89.69 71 ASP A O 1
ATOM 499 N N . PRO A 1 72 ? 17.797 -15.078 -9.688 1 87.69 72 PRO A N 1
ATOM 500 C CA . PRO A 1 72 ? 16.641 -14.766 -10.516 1 87.69 72 PRO A CA 1
ATOM 501 C C . PRO A 1 72 ? 16.953 -14.828 -12.008 1 87.69 72 PRO A C 1
ATOM 503 O O . PRO A 1 72 ? 16.031 -14.828 -12.836 1 87.69 72 PRO A O 1
ATOM 506 N N . ARG A 1 73 ? 18.312 -14.914 -12.492 1 88.62 73 ARG A N 1
ATOM 507 C CA . ARG A 1 73 ? 18.672 -15.07 -13.898 1 88.62 73 ARG A CA 1
ATOM 508 C C . ARG A 1 73 ? 18.344 -16.469 -14.391 1 88.62 73 ARG A C 1
ATOM 510 O O . ARG A 1 73 ? 18.219 -16.703 -15.602 1 88.62 73 ARG A O 1
ATOM 517 N N . GLY A 1 74 ? 18.125 -17.406 -13.453 1 91.69 74 GLY A N 1
ATOM 518 C CA . GLY A 1 74 ? 17.672 -18.766 -13.742 1 91.69 74 GLY A CA 1
ATOM 519 C C . GLY A 1 74 ? 16.312 -19.078 -13.172 1 91.69 74 GLY A C 1
ATOM 520 O O . GLY A 1 74 ? 15.555 -18.156 -12.82 1 91.69 74 GLY A O 1
ATOM 521 N N . VAL A 1 75 ? 15.922 -20.344 -13.234 1 95.5 75 VAL A N 1
ATOM 522 C CA . VAL A 1 75 ? 14.703 -20.797 -12.57 1 95.5 75 VAL A CA 1
ATOM 523 C C . VAL A 1 75 ? 14.852 -20.625 -11.062 1 95.5 75 VAL A C 1
ATOM 525 O O . VAL A 1 75 ? 15.727 -21.25 -10.445 1 95.5 75 VAL A O 1
ATOM 528 N N . PHE A 1 76 ? 13.969 -19.766 -10.438 1 95.81 76 PHE A N 1
ATOM 529 C CA . PHE A 1 76 ? 14.242 -19.469 -9.031 1 95.81 76 PHE A CA 1
ATOM 530 C C . PHE A 1 76 ? 12.961 -19.516 -8.211 1 95.81 76 PHE A C 1
ATOM 532 O O . PHE A 1 76 ? 13.008 -19.594 -6.98 1 95.81 76 PHE A O 1
ATOM 539 N N . ILE A 1 77 ? 11.805 -19.391 -8.859 1 98.19 77 ILE A N 1
ATOM 540 C CA . ILE A 1 77 ? 10.562 -19.516 -8.109 1 98.19 77 ILE A CA 1
ATOM 541 C C . ILE A 1 77 ? 10.234 -21 -7.902 1 98.19 77 ILE A C 1
ATOM 543 O O . ILE A 1 77 ? 9.883 -21.703 -8.852 1 98.19 77 ILE A O 1
ATOM 547 N N . THR A 1 78 ? 10.375 -21.453 -6.703 1 98.56 78 THR A N 1
ATOM 548 C CA . THR A 1 78 ? 10.156 -22.844 -6.312 1 98.56 78 THR A CA 1
ATOM 549 C C . THR A 1 78 ? 10.852 -23.797 -7.277 1 98.56 78 THR A C 1
ATOM 551 O O . THR A 1 78 ? 10.211 -24.641 -7.898 1 98.56 78 THR A O 1
ATOM 554 N N . PRO A 1 79 ? 12.148 -23.719 -7.336 1 97.62 79 PRO A N 1
ATOM 555 C CA . PRO A 1 79 ? 12.875 -24.359 -8.438 1 97.62 79 PRO A CA 1
ATOM 556 C C . PRO A 1 79 ? 13.016 -25.875 -8.266 1 97.62 79 PRO A C 1
ATOM 558 O O . PRO A 1 79 ? 13.367 -26.578 -9.219 1 97.62 79 PRO A O 1
ATOM 561 N N . THR A 1 80 ? 12.672 -26.453 -7.051 1 96.25 80 THR A N 1
ATOM 562 C CA . THR A 1 80 ? 12.945 -27.859 -6.785 1 96.25 80 THR A CA 1
ATOM 563 C C . THR A 1 80 ? 11.727 -28.531 -6.145 1 96.25 80 THR A C 1
ATOM 565 O O . THR A 1 80 ? 10.844 -27.859 -5.613 1 96.25 80 THR A O 1
ATOM 568 N N . ALA A 1 81 ? 11.75 -29.844 -6.211 1 96.81 81 ALA A N 1
ATOM 569 C CA . ALA A 1 81 ? 10.727 -30.625 -5.527 1 96.81 81 ALA A CA 1
ATOM 570 C C . ALA A 1 81 ? 10.719 -30.328 -4.031 1 96.81 81 ALA A C 1
ATOM 572 O O . ALA A 1 81 ? 9.656 -30.203 -3.42 1 96.81 81 ALA A O 1
ATOM 573 N N . ALA A 1 82 ? 11.883 -30.203 -3.455 1 97.25 82 ALA A N 1
ATOM 574 C CA . ALA A 1 82 ? 12.016 -29.938 -2.025 1 97.25 82 ALA A CA 1
ATOM 575 C C . ALA A 1 82 ? 11.383 -28.594 -1.656 1 97.25 82 ALA A C 1
ATOM 577 O O . ALA A 1 82 ? 10.758 -28.469 -0.603 1 97.25 82 ALA A O 1
ATOM 578 N N . ALA A 1 83 ? 11.648 -27.578 -2.471 1 98.25 83 ALA A N 1
ATOM 579 C CA . ALA A 1 83 ? 11.039 -26.266 -2.242 1 98.25 83 ALA A CA 1
ATOM 580 C C . ALA A 1 83 ? 9.516 -26.359 -2.25 1 98.25 83 ALA A C 1
ATOM 582 O O . ALA A 1 83 ? 8.852 -25.766 -1.395 1 98.25 83 ALA A O 1
ATOM 583 N N . ALA A 1 84 ? 8.984 -27.094 -3.23 1 98.56 84 ALA A N 1
ATOM 584 C CA . ALA A 1 84 ? 7.539 -27.281 -3.328 1 98.56 84 ALA A CA 1
ATOM 585 C C . ALA A 1 84 ? 7 -28 -2.094 1 98.56 84 ALA A C 1
ATOM 587 O O . ALA A 1 84 ? 5.984 -27.594 -1.524 1 98.56 84 ALA A O 1
ATOM 588 N N . ASP A 1 85 ? 7.75 -29.078 -1.683 1 98.75 85 ASP A N 1
ATOM 589 C CA . ASP A 1 85 ? 7.352 -29.812 -0.486 1 98.75 85 ASP A CA 1
ATOM 590 C C . ASP A 1 85 ? 7.238 -28.875 0.718 1 98.75 85 ASP A C 1
ATOM 592 O O . ASP A 1 85 ? 6.289 -28.969 1.501 1 98.75 85 ASP A O 1
ATOM 596 N N . GLY A 1 86 ? 8.211 -28.031 0.841 1 98.81 86 GLY A N 1
ATOM 597 C CA . GLY A 1 86 ? 8.273 -27.125 1.975 1 98.81 86 GLY A CA 1
ATOM 598 C C . GLY A 1 86 ? 7.07 -26.203 2.076 1 98.81 86 GLY A C 1
ATOM 599 O O . GLY A 1 86 ? 6.516 -26.016 3.16 1 98.81 86 GLY A O 1
ATOM 600 N N . VAL A 1 87 ? 6.617 -25.594 0.952 1 98.69 87 VAL A N 1
ATOM 601 C CA . VAL A 1 87 ? 5.527 -24.625 1.023 1 98.69 87 VAL A CA 1
ATOM 602 C C . VAL A 1 87 ? 4.199 -25.359 1.211 1 98.69 87 VAL A C 1
ATOM 604 O O . VAL A 1 87 ? 3.287 -24.844 1.861 1 98.69 87 VAL A O 1
ATOM 607 N N . VAL A 1 88 ? 4.039 -26.594 0.619 1 98.62 88 VAL A N 1
ATOM 608 C CA . VAL A 1 88 ? 2.812 -27.359 0.837 1 98.62 88 VAL A CA 1
ATOM 609 C C . VAL A 1 88 ? 2.713 -27.766 2.305 1 98.62 88 VAL A C 1
ATOM 611 O O . VAL A 1 88 ? 1.665 -27.594 2.934 1 98.62 88 VAL A O 1
ATOM 614 N N . ARG A 1 89 ? 3.812 -28.25 2.889 1 98.81 89 ARG A N 1
ATOM 615 C CA . ARG A 1 89 ? 3.83 -28.625 4.297 1 98.81 89 ARG A CA 1
ATOM 616 C C . ARG A 1 89 ? 3.475 -27.438 5.191 1 98.81 89 ARG A C 1
ATOM 618 O O . ARG A 1 89 ? 2.838 -27.625 6.23 1 98.81 89 ARG A O 1
ATOM 625 N N . ALA A 1 90 ? 3.857 -26.297 4.734 1 98.88 90 ALA A N 1
ATOM 626 C CA . ALA A 1 90 ? 3.643 -25.094 5.52 1 98.88 90 ALA A CA 1
ATOM 627 C C . ALA A 1 90 ? 2.189 -24.625 5.438 1 98.88 90 ALA A C 1
ATOM 629 O O . ALA A 1 90 ? 1.749 -23.797 6.23 1 98.88 90 ALA A O 1
ATOM 630 N N . GLY A 1 91 ? 1.427 -25.156 4.438 1 98.5 91 GLY A N 1
ATOM 631 C CA . GLY A 1 91 ? 0.007 -24.844 4.426 1 98.5 91 GLY A CA 1
ATOM 632 C C . GLY A 1 91 ? -0.469 -24.266 3.107 1 98.5 91 GLY A C 1
ATOM 633 O O . GLY A 1 91 ? -1.597 -23.781 3.006 1 98.5 91 GLY A O 1
ATOM 634 N N . ALA A 1 92 ? 0.354 -24.266 2.057 1 98.56 92 ALA A N 1
ATOM 635 C CA . ALA A 1 92 ? -0.06 -23.797 0.74 1 98.56 92 ALA A CA 1
ATOM 636 C C . ALA A 1 92 ? -1.12 -24.703 0.132 1 98.56 92 ALA A C 1
ATOM 638 O O . ALA A 1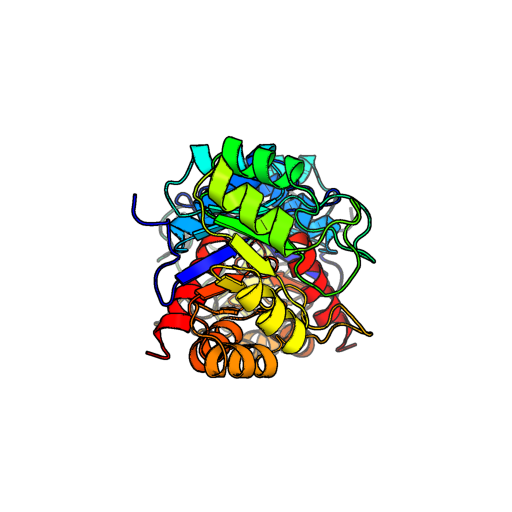 92 ? -1.045 -25.922 0.266 1 98.56 92 ALA A O 1
ATOM 639 N N . ASP A 1 93 ? -2.084 -24.109 -0.531 1 98.44 93 ASP A N 1
ATOM 640 C CA . ASP A 1 93 ? -3.137 -24.859 -1.21 1 98.44 93 ASP A CA 1
ATOM 641 C C . ASP A 1 93 ? -2.793 -25.078 -2.682 1 98.44 93 ASP A C 1
ATOM 643 O O . ASP A 1 93 ? -3.281 -26.031 -3.307 1 98.44 93 ASP A O 1
ATOM 647 N N . ILE A 1 94 ? -2.066 -24.188 -3.273 1 98.62 94 ILE A N 1
ATOM 648 C CA . ILE A 1 94 ? -1.55 -24.188 -4.637 1 98.62 94 ILE A CA 1
ATOM 649 C C . ILE A 1 94 ? -0.045 -23.922 -4.617 1 98.62 94 ILE A C 1
ATOM 651 O O . ILE A 1 94 ? 0.437 -23.094 -3.844 1 98.62 94 ILE A O 1
ATOM 655 N N . VAL A 1 95 ? 0.69 -24.656 -5.395 1 98.75 95 VAL A N 1
ATOM 656 C CA . VAL A 1 95 ? 2.123 -24.406 -5.512 1 98.75 95 VAL A CA 1
ATOM 657 C C . VAL A 1 95 ? 2.426 -23.766 -6.859 1 98.75 95 VAL A C 1
ATOM 659 O O . VAL A 1 95 ? 2.072 -24.297 -7.91 1 98.75 95 VAL A O 1
ATOM 662 N N . ALA A 1 96 ? 3.012 -22.578 -6.805 1 98.81 96 ALA A N 1
ATOM 663 C CA . ALA A 1 96 ? 3.463 -21.953 -8.047 1 98.81 96 ALA A CA 1
ATOM 664 C C . ALA A 1 96 ? 4.945 -22.234 -8.289 1 98.81 96 ALA A C 1
ATOM 666 O O . ALA A 1 96 ? 5.746 -22.219 -7.355 1 98.81 96 ALA A O 1
ATOM 667 N N . ILE A 1 97 ? 5.297 -22.5 -9.531 1 98.62 97 ILE A N 1
ATOM 668 C CA . ILE A 1 97 ? 6.676 -22.797 -9.898 1 98.62 97 ILE A CA 1
ATOM 669 C C . ILE A 1 97 ? 7.062 -22.016 -11.141 1 98.62 97 ILE A C 1
ATOM 671 O O . ILE A 1 97 ? 6.203 -21.641 -11.945 1 98.62 97 ILE A O 1
ATOM 675 N N . ASP A 1 98 ? 8.352 -21.719 -11.242 1 98.31 98 ASP A N 1
ATOM 676 C CA . ASP A 1 98 ? 8.922 -21.156 -12.469 1 98.31 98 ASP A CA 1
ATOM 677 C C . ASP A 1 98 ? 8.836 -22.156 -13.617 1 98.31 98 ASP A C 1
ATOM 679 O O . ASP A 1 98 ? 9.477 -23.203 -13.578 1 98.31 98 ASP A O 1
ATOM 683 N N . ALA A 1 99 ? 8.031 -21.844 -14.578 1 98.06 99 ALA A N 1
ATOM 684 C CA . ALA A 1 99 ? 7.852 -22.75 -15.711 1 98.06 99 ALA A CA 1
ATOM 685 C C . ALA A 1 99 ? 8.336 -22.109 -17 1 98.06 99 ALA A C 1
ATOM 687 O O . ALA A 1 99 ? 7.742 -22.328 -18.062 1 98.06 99 ALA A O 1
ATOM 688 N N . THR A 1 100 ? 9.273 -21.219 -16.891 1 96.56 100 THR A N 1
ATOM 689 C CA . THR A 1 100 ? 9.953 -20.75 -18.094 1 96.56 100 THR A CA 1
ATOM 690 C C . THR A 1 100 ? 10.742 -21.875 -18.75 1 96.56 100 THR A C 1
ATOM 692 O O . THR A 1 100 ? 10.82 -22.984 -18.203 1 96.56 100 THR A O 1
ATOM 695 N N . THR A 1 101 ? 11.305 -21.578 -19.875 1 93.5 101 THR A N 1
ATOM 696 C CA . THR A 1 101 ? 12 -22.625 -20.609 1 93.5 101 THR A CA 1
ATOM 697 C C . THR A 1 101 ? 13.469 -22.688 -20.203 1 93.5 101 THR A C 1
ATOM 699 O O . THR A 1 101 ? 14.25 -23.453 -20.781 1 93.5 101 THR A O 1
ATOM 702 N N . ARG A 1 102 ? 13.844 -21.938 -19.234 1 93.81 102 ARG A N 1
ATOM 703 C CA . ARG A 1 102 ? 15.211 -21.984 -18.719 1 93.81 102 ARG A CA 1
ATOM 704 C C . ARG A 1 102 ? 15.492 -23.312 -18.016 1 93.81 102 ARG A C 1
ATOM 706 O O . ARG A 1 102 ? 14.57 -23.969 -17.531 1 93.81 102 ARG A O 1
ATOM 713 N N . PRO A 1 103 ? 16.75 -23.688 -18 1 93.31 103 PRO A N 1
ATOM 714 C CA . PRO A 1 103 ? 17.062 -24.953 -17.344 1 93.31 103 PRO A CA 1
ATOM 715 C C . PRO A 1 103 ? 16.844 -24.922 -15.836 1 93.31 103 PRO A C 1
ATOM 717 O O . PRO A 1 103 ? 17.156 -23.922 -15.18 1 93.31 103 PRO A O 1
ATOM 720 N N . ARG A 1 104 ? 16.297 -25.969 -15.328 1 94.31 104 ARG A N 1
ATOM 721 C CA . ARG A 1 104 ? 16.078 -26.094 -13.891 1 94.31 104 ARG A CA 1
ATOM 722 C C . ARG A 1 104 ? 17.359 -26.484 -13.164 1 94.31 104 ARG A C 1
ATOM 724 O O . ARG A 1 104 ? 18.234 -27.141 -13.742 1 94.31 104 ARG A O 1
ATOM 731 N N . PRO A 1 105 ? 17.531 -26.094 -11.977 1 92.81 105 PRO A N 1
ATOM 732 C CA . PRO A 1 105 ? 18.781 -26.312 -11.258 1 92.81 105 PRO A CA 1
ATOM 733 C C . PRO A 1 105 ? 19.125 -27.797 -11.102 1 92.81 105 PRO A C 1
ATOM 735 O O . PRO A 1 105 ? 20.297 -28.156 -11.055 1 92.81 105 PRO A O 1
ATOM 738 N N . ASP A 1 106 ? 18.125 -28.656 -11 1 89.88 106 ASP A N 1
ATOM 739 C CA . ASP A 1 106 ? 18.391 -30.078 -10.82 1 89.88 106 ASP A CA 1
ATOM 740 C C . ASP A 1 106 ? 18.531 -30.797 -12.164 1 89.88 106 ASP A C 1
ATOM 742 O O . ASP A 1 106 ? 18.734 -32 -12.211 1 89.88 106 ASP A O 1
ATOM 746 N N . GLY A 1 107 ? 18.344 -30.062 -13.242 1 91.38 107 GLY A N 1
ATOM 747 C CA . GLY A 1 107 ? 18.531 -30.594 -14.578 1 91.38 107 GLY A CA 1
ATOM 748 C C . GLY A 1 107 ? 17.328 -31.359 -15.094 1 91.38 107 GLY A C 1
ATOM 749 O O . GLY A 1 107 ? 17.312 -31.812 -16.234 1 91.38 107 GLY A O 1
ATOM 750 N N . GLY A 1 108 ? 16.297 -31.609 -14.344 1 92.06 108 GLY A N 1
ATOM 751 C CA . GLY A 1 108 ? 15.133 -32.375 -14.727 1 92.06 108 GLY A CA 1
ATOM 752 C C . GLY A 1 108 ? 14.109 -31.562 -15.5 1 92.06 108 GLY A C 1
ATOM 753 O O . GLY A 1 108 ? 14.203 -30.328 -15.562 1 92.06 108 GLY A O 1
ATOM 754 N N . PRO A 1 109 ? 13.281 -32.281 -16.141 1 95.62 109 PRO A N 1
ATOM 755 C CA . PRO A 1 109 ? 12.211 -31.594 -16.875 1 95.62 109 PRO A CA 1
ATOM 756 C C . PRO A 1 109 ? 11.148 -31 -15.953 1 95.62 109 PRO A C 1
ATOM 758 O O . PRO A 1 109 ? 10.961 -31.484 -14.828 1 95.62 109 PRO A O 1
ATOM 761 N N . LEU A 1 110 ? 10.516 -29.953 -16.422 1 97.38 110 LEU A N 1
ATOM 762 C CA . LEU A 1 110 ? 9.414 -29.312 -15.719 1 97.38 110 LEU A CA 1
ATOM 763 C C . LEU A 1 110 ? 8.352 -30.328 -15.32 1 97.38 110 LEU A C 1
ATOM 765 O O . LEU A 1 110 ? 7.848 -30.297 -14.195 1 97.38 110 LEU A O 1
ATOM 769 N N . ALA A 1 111 ? 8.008 -31.266 -16.25 1 98.19 111 ALA A N 1
ATOM 770 C CA . ALA A 1 111 ? 6.957 -32.25 -16.047 1 98.19 111 ALA A CA 1
ATOM 771 C C . ALA A 1 111 ? 7.242 -33.125 -14.828 1 98.19 111 ALA A C 1
ATOM 773 O O . ALA A 1 111 ? 6.316 -33.562 -14.133 1 98.19 111 ALA A O 1
ATOM 774 N N . ALA A 1 112 ? 8.492 -33.406 -14.57 1 97.94 112 ALA A N 1
ATOM 775 C CA . ALA A 1 112 ? 8.859 -34.219 -13.43 1 97.94 112 ALA A CA 1
ATOM 776 C C . ALA A 1 112 ? 8.508 -33.531 -12.117 1 97.94 112 ALA A C 1
ATOM 778 O O . ALA A 1 112 ? 8.039 -34.188 -11.18 1 97.94 112 ALA A O 1
ATOM 779 N N . GLN A 1 113 ? 8.789 -32.281 -12.016 1 97.81 113 GLN A N 1
ATOM 780 C CA . GLN A 1 113 ? 8.453 -31.531 -10.805 1 97.81 113 GLN A CA 1
ATOM 781 C C . GLN A 1 113 ? 6.945 -31.453 -10.602 1 97.81 113 GLN A C 1
ATOM 783 O O . GLN A 1 113 ? 6.453 -31.641 -9.484 1 97.81 113 GLN A O 1
ATOM 788 N N . ILE A 1 114 ? 6.191 -31.203 -11.648 1 98.38 114 ILE A N 1
ATOM 789 C CA . ILE A 1 114 ? 4.734 -31.125 -11.578 1 98.38 114 ILE A CA 1
ATOM 790 C C . ILE A 1 114 ? 4.164 -32.469 -11.125 1 98.38 114 ILE A C 1
ATOM 792 O O . ILE A 1 114 ? 3.314 -32.531 -10.234 1 98.38 114 ILE A O 1
ATOM 796 N N . ARG A 1 115 ? 4.656 -33.5 -11.773 1 98.25 115 ARG A N 1
ATOM 797 C CA . ARG A 1 115 ? 4.215 -34.844 -11.406 1 98.25 115 ARG A CA 1
ATOM 798 C C . ARG A 1 115 ? 4.488 -35.156 -9.93 1 98.25 115 ARG A C 1
ATOM 800 O O . ARG A 1 115 ? 3.641 -35.688 -9.234 1 98.25 115 ARG A O 1
ATOM 807 N N . HIS A 1 116 ? 5.676 -34.781 -9.5 1 98.12 116 HIS A N 1
ATOM 808 C CA . HIS A 1 116 ? 6.02 -34.969 -8.094 1 98.12 116 HIS A CA 1
ATOM 809 C C . HIS A 1 116 ? 5.008 -34.281 -7.176 1 98.12 116 HIS A C 1
ATOM 811 O O . HIS A 1 116 ? 4.527 -34.906 -6.219 1 98.12 116 HIS A O 1
ATOM 817 N N . ILE A 1 117 ? 4.672 -33.031 -7.422 1 98.19 117 ILE A N 1
ATOM 818 C CA . ILE A 1 117 ? 3.75 -32.281 -6.598 1 98.19 117 ILE A CA 1
ATOM 819 C C . ILE A 1 117 ? 2.371 -32.938 -6.605 1 98.19 117 ILE A C 1
ATOM 821 O O . ILE A 1 117 ? 1.744 -33.094 -5.555 1 98.19 117 ILE A O 1
ATOM 825 N N . HIS A 1 118 ? 1.906 -33.375 -7.781 1 98 118 HIS A N 1
ATOM 826 C CA . HIS A 1 118 ? 0.617 -34.031 -7.906 1 98 118 HIS A CA 1
ATOM 827 C C . HIS A 1 118 ? 0.597 -35.344 -7.121 1 98 118 HIS A C 1
ATOM 829 O O . HIS A 1 118 ? -0.32 -35.594 -6.332 1 98 118 HIS A O 1
ATOM 835 N N . GLU A 1 119 ? 1.603 -36.094 -7.328 1 98.19 119 GLU A N 1
ATOM 836 C CA . GLU A 1 119 ? 1.611 -37.438 -6.766 1 98.19 119 GLU A CA 1
ATOM 837 C C . GLU A 1 119 ? 1.852 -37.406 -5.258 1 98.19 119 GLU A C 1
ATOM 839 O O . GLU A 1 119 ? 1.277 -38.219 -4.516 1 98.19 119 GLU A O 1
ATOM 844 N N . THR A 1 120 ? 2.703 -36.531 -4.82 1 98.19 120 THR A N 1
ATOM 845 C CA . THR A 1 120 ? 3.082 -36.5 -3.412 1 98.19 120 THR A CA 1
ATOM 846 C C . THR A 1 120 ? 2.02 -35.781 -2.586 1 98.19 120 THR A C 1
ATOM 848 O O . THR A 1 120 ? 1.719 -36.188 -1.463 1 98.19 120 THR A O 1
ATOM 851 N N . TRP A 1 121 ? 1.478 -34.656 -3.111 1 97.5 121 TRP A N 1
ATOM 852 C CA . TRP A 1 121 ? 0.697 -33.781 -2.252 1 97.5 121 TRP A CA 1
ATOM 853 C C . TRP A 1 121 ? -0.719 -33.625 -2.791 1 97.5 121 TRP A C 1
ATOM 855 O O . TRP A 1 121 ? -1.607 -33.125 -2.08 1 97.5 121 TRP A O 1
ATOM 865 N N . ASP A 1 122 ? -0.977 -33.969 -4.094 1 97 122 ASP A N 1
ATOM 866 C CA . ASP A 1 122 ? -2.277 -33.812 -4.742 1 97 122 ASP A CA 1
ATOM 867 C C . ASP A 1 122 ? -2.791 -32.375 -4.645 1 97 122 ASP A C 1
ATOM 869 O O . ASP A 1 122 ? -3.943 -32.156 -4.266 1 97 122 ASP A O 1
ATOM 873 N N . VAL A 1 123 ? -1.946 -31.375 -4.793 1 97.38 123 VAL A N 1
ATOM 874 C CA . VAL A 1 123 ? -2.326 -29.969 -4.863 1 97.38 123 VAL A CA 1
ATOM 875 C C . VAL A 1 123 ? -2.096 -29.438 -6.277 1 97.38 123 VAL A C 1
ATOM 877 O O . VAL A 1 123 ? -1.247 -29.953 -7.008 1 97.38 123 VAL A O 1
ATOM 880 N N . PRO A 1 124 ? -2.918 -28.453 -6.684 1 98.44 124 PRO A N 1
ATOM 881 C CA . PRO A 1 124 ? -2.727 -27.875 -8.016 1 98.44 124 PRO A CA 1
ATOM 882 C C . PRO A 1 124 ? -1.381 -27.172 -8.164 1 98.44 124 PRO A C 1
ATOM 884 O O . PRO A 1 124 ? -0.869 -26.594 -7.199 1 98.44 124 PRO A O 1
ATOM 887 N N . VAL A 1 125 ? -0.841 -27.234 -9.359 1 98.62 125 VAL A N 1
ATOM 888 C CA . VAL A 1 125 ? 0.391 -26.531 -9.711 1 98.62 125 VAL A CA 1
ATOM 889 C C . VAL A 1 125 ? 0.071 -25.344 -10.625 1 98.62 125 VAL A C 1
ATOM 891 O O . VAL A 1 125 ? -0.624 -25.5 -11.633 1 98.62 125 VAL A O 1
ATOM 894 N N . MET A 1 126 ? 0.482 -24.188 -10.203 1 98.75 126 MET A N 1
ATOM 895 C CA . MET A 1 126 ? 0.413 -23 -11.047 1 98.75 126 MET A CA 1
ATOM 896 C C . MET A 1 126 ? 1.76 -22.719 -11.703 1 98.75 126 MET A C 1
ATOM 898 O O . MET A 1 126 ? 2.773 -22.578 -11.023 1 98.75 126 MET A O 1
ATOM 902 N N . ALA A 1 127 ? 1.749 -22.656 -13 1 98.75 127 ALA A N 1
ATOM 903 C CA . ALA A 1 127 ? 2.971 -22.391 -13.75 1 98.75 127 ALA A CA 1
ATOM 904 C C . ALA A 1 127 ? 3.156 -20.906 -14 1 98.75 127 ALA A C 1
ATOM 906 O O . ALA A 1 127 ? 2.361 -20.281 -14.703 1 98.75 127 ALA A O 1
ATOM 907 N N . ASP A 1 128 ? 4.18 -20.312 -13.438 1 98.62 128 ASP A N 1
ATOM 908 C CA . ASP A 1 128 ? 4.574 -18.938 -13.742 1 98.62 128 ASP A CA 1
ATOM 909 C C . ASP A 1 128 ? 5.398 -18.875 -15.031 1 98.62 128 ASP A C 1
ATOM 911 O O . ASP A 1 128 ? 6.492 -19.438 -15.102 1 98.62 128 ASP A O 1
ATOM 915 N N . VAL A 1 129 ? 4.93 -18.125 -16 1 98.38 129 VAL A N 1
ATOM 916 C CA . VAL A 1 129 ? 5.566 -18.203 -17.312 1 98.38 129 VAL A CA 1
ATOM 917 C C . VAL A 1 129 ? 5.891 -16.797 -17.812 1 98.38 129 VAL A C 1
ATOM 919 O O . VAL A 1 129 ? 5.438 -15.812 -17.234 1 98.38 129 VAL A O 1
ATOM 922 N N . ASP A 1 130 ? 6.715 -16.766 -18.922 1 96.88 130 ASP A N 1
ATOM 923 C CA . ASP A 1 130 ? 7.137 -15.477 -19.469 1 96.88 130 ASP A CA 1
ATOM 924 C C . ASP A 1 130 ? 6.672 -15.32 -20.922 1 96.88 130 ASP A C 1
ATOM 926 O O . ASP A 1 130 ? 6.738 -14.219 -21.484 1 96.88 130 ASP A O 1
ATOM 930 N N . THR A 1 131 ? 6.262 -16.438 -21.547 1 97.81 131 THR A N 1
ATOM 931 C CA . THR A 1 131 ? 5.828 -16.391 -22.953 1 97.81 131 THR A CA 1
ATOM 932 C C . THR A 1 131 ? 4.648 -17.328 -23.172 1 97.81 131 THR A C 1
ATOM 934 O O . THR A 1 131 ? 4.332 -18.156 -22.312 1 97.81 131 THR A O 1
ATOM 937 N N . LEU A 1 132 ? 4.02 -17.156 -24.312 1 98.44 132 LEU A N 1
ATOM 938 C CA . LEU A 1 132 ? 2.943 -18.047 -24.703 1 98.44 132 LEU A CA 1
ATOM 939 C C . LEU A 1 132 ? 3.457 -19.484 -24.844 1 98.44 132 LEU A C 1
ATOM 941 O O . LEU A 1 132 ? 2.83 -20.422 -24.344 1 98.44 132 LEU A O 1
ATOM 945 N N . ASP A 1 133 ? 4.617 -19.656 -25.484 1 98.5 133 ASP A N 1
ATOM 946 C CA . ASP A 1 133 ? 5.188 -20.984 -25.688 1 98.5 133 ASP A CA 1
ATOM 947 C C . ASP A 1 133 ? 5.445 -21.672 -24.359 1 98.5 133 ASP A C 1
ATOM 949 O O . ASP A 1 133 ? 5.168 -22.875 -24.219 1 98.5 133 ASP A O 1
ATOM 953 N N . ALA A 1 134 ? 5.961 -20.969 -23.422 1 98.5 134 ALA A N 1
ATOM 954 C CA . ALA A 1 134 ? 6.199 -21.531 -22.094 1 98.5 134 ALA A CA 1
ATOM 955 C C . ALA A 1 134 ? 4.891 -21.969 -21.438 1 98.5 134 ALA A C 1
ATOM 957 O O . ALA A 1 134 ? 4.836 -23.016 -20.781 1 98.5 134 ALA A O 1
ATOM 958 N N . GLY A 1 135 ? 3.887 -21.125 -21.625 1 98.75 135 GLY A N 1
ATOM 959 C CA . GLY A 1 135 ? 2.582 -21.484 -21.078 1 98.75 135 GLY A CA 1
ATOM 960 C C . GLY A 1 135 ? 2.01 -22.75 -21.688 1 98.75 135 GLY A C 1
ATOM 961 O O . GLY A 1 135 ? 1.503 -23.609 -20.969 1 98.75 135 GLY A O 1
ATOM 962 N N . LEU A 1 136 ? 2.1 -22.844 -23 1 98.75 136 LEU A N 1
ATOM 963 C CA . LEU A 1 136 ? 1.623 -24.031 -23.688 1 98.75 136 LEU A CA 1
ATOM 964 C C . LEU A 1 136 ? 2.398 -25.266 -23.25 1 98.75 136 LEU A C 1
ATOM 966 O O . LEU A 1 136 ? 1.808 -26.328 -22.984 1 98.75 136 LEU A O 1
ATOM 970 N N . ALA A 1 137 ? 3.654 -25.125 -23.141 1 98.62 137 ALA A N 1
ATOM 971 C CA . ALA A 1 137 ? 4.504 -26.234 -22.703 1 98.62 137 ALA A CA 1
ATOM 972 C C . ALA A 1 137 ? 4.176 -26.641 -21.266 1 98.62 137 ALA A C 1
ATOM 974 O O . ALA A 1 137 ? 4.148 -27.828 -20.953 1 98.62 137 ALA A O 1
ATOM 975 N N . ALA A 1 138 ? 3.998 -25.656 -20.406 1 98.69 138 ALA A N 1
ATOM 976 C CA . ALA A 1 138 ? 3.682 -25.922 -19 1 98.69 138 ALA A CA 1
ATOM 977 C C . ALA A 1 138 ? 2.354 -26.672 -18.875 1 98.69 138 ALA A C 1
ATOM 979 O O . ALA A 1 138 ? 2.23 -27.609 -18.094 1 98.69 138 ALA A O 1
ATOM 980 N N . ARG A 1 139 ? 1.385 -26.203 -19.641 1 98.62 139 ARG A N 1
ATOM 981 C CA . ARG A 1 139 ? 0.098 -26.891 -19.641 1 98.62 139 ARG A CA 1
ATOM 982 C C . ARG A 1 139 ? 0.25 -28.328 -20.094 1 98.62 139 ARG A C 1
ATOM 984 O O . ARG A 1 139 ? -0.284 -29.25 -19.469 1 98.62 139 ARG A O 1
ATOM 991 N N . ALA A 1 140 ? 0.992 -28.531 -21.156 1 98.44 140 ALA A N 1
ATOM 992 C CA . ALA A 1 140 ? 1.248 -29.859 -21.672 1 98.44 140 ALA A CA 1
ATOM 993 C C . ALA A 1 140 ? 1.972 -30.719 -20.641 1 98.44 140 ALA A C 1
ATOM 995 O O . ALA A 1 140 ? 1.756 -31.938 -20.578 1 98.44 140 ALA A O 1
ATOM 996 N N . ALA A 1 141 ? 2.729 -30.062 -19.812 1 98.44 141 ALA A N 1
ATOM 997 C CA . ALA A 1 141 ? 3.498 -30.766 -18.781 1 98.44 141 ALA A CA 1
ATOM 998 C C . ALA A 1 141 ? 2.621 -31.109 -17.578 1 98.44 141 ALA A C 1
ATOM 1000 O O . ALA A 1 141 ? 3.051 -31.844 -16.672 1 98.44 141 ALA A O 1
ATOM 1001 N N . GLY A 1 142 ? 1.405 -30.547 -17.5 1 98.31 142 GLY A N 1
ATOM 1002 C CA . GLY A 1 142 ? 0.475 -30.953 -16.469 1 98.31 142 GLY A CA 1
ATOM 1003 C C . GLY A 1 142 ? 0.089 -29.844 -15.523 1 98.31 142 GLY A C 1
ATOM 1004 O O . GLY A 1 142 ? -0.613 -30.062 -14.531 1 98.31 142 GLY A O 1
ATOM 1005 N N . ALA A 1 143 ? 0.527 -28.625 -15.797 1 98.56 143 ALA A N 1
ATOM 1006 C CA . ALA A 1 143 ? 0.164 -27.5 -14.93 1 98.56 143 ALA A CA 1
ATOM 1007 C C . ALA A 1 143 ? -1.352 -27.344 -14.844 1 98.56 143 ALA A C 1
ATOM 1009 O O . ALA A 1 143 ? -2.057 -27.547 -15.836 1 98.56 143 ALA A O 1
ATOM 1010 N N . ASP A 1 144 ? -1.82 -26.969 -13.703 1 98.31 144 ASP A N 1
ATOM 1011 C CA . ASP A 1 144 ? -3.256 -26.812 -13.477 1 98.31 144 ASP A CA 1
ATOM 1012 C C . ASP A 1 144 ? -3.705 -25.375 -13.75 1 98.31 144 ASP A C 1
ATOM 1014 O O . ASP A 1 144 ? -4.867 -25.141 -14.086 1 98.31 144 ASP A O 1
ATOM 1018 N N . LEU A 1 145 ? -2.908 -24.375 -13.461 1 98.5 145 LEU A N 1
ATOM 1019 C CA . LEU A 1 145 ? -3.055 -22.953 -13.758 1 98.5 145 LEU A CA 1
ATOM 1020 C C . LEU A 1 145 ? -1.796 -22.406 -14.422 1 98.5 145 LEU A C 1
ATOM 1022 O O . LEU A 1 145 ? -0.707 -22.953 -14.25 1 98.5 145 LEU A O 1
ATOM 1026 N N . VAL A 1 146 ? -1.957 -21.328 -15.148 1 98.69 146 VAL A N 1
ATOM 1027 C CA . VAL A 1 146 ? -0.822 -20.641 -15.758 1 98.69 146 VAL A CA 1
ATOM 1028 C C . VAL A 1 146 ? -0.89 -19.141 -15.445 1 98.69 146 VAL A C 1
ATOM 1030 O O . VAL A 1 146 ? -1.953 -18.531 -15.555 1 98.69 146 VAL A O 1
ATOM 1033 N N . ALA A 1 147 ? 0.202 -18.609 -15.031 1 98.75 147 ALA A N 1
ATOM 1034 C CA . ALA A 1 147 ? 0.233 -17.203 -14.617 1 98.75 147 ALA A CA 1
ATOM 1035 C C . ALA A 1 147 ? 1.298 -16.422 -15.383 1 98.75 147 ALA A C 1
ATOM 1037 O O . ALA A 1 147 ? 2.375 -16.953 -15.664 1 98.75 147 ALA A O 1
ATOM 1038 N N . THR A 1 148 ? 1.1 -15.164 -15.586 1 98.44 148 THR A N 1
ATOM 1039 C CA . THR A 1 148 ? 1.976 -14.336 -16.406 1 98.44 148 THR A CA 1
ATOM 1040 C C . THR A 1 148 ? 3.037 -13.656 -15.539 1 98.44 148 THR A C 1
ATOM 1042 O O . THR A 1 148 ? 3.584 -12.617 -15.922 1 98.44 148 THR A O 1
ATOM 1045 N N . THR A 1 149 ? 3.318 -14.156 -14.414 1 96.12 149 THR A N 1
ATOM 1046 C CA . THR A 1 149 ? 4.168 -13.594 -13.367 1 96.12 149 THR A CA 1
ATOM 1047 C C . THR A 1 149 ? 5.504 -13.141 -13.945 1 96.12 149 THR A C 1
ATOM 1049 O O . THR A 1 149 ? 6.023 -12.086 -13.562 1 96.12 149 THR A O 1
ATOM 1052 N N . LEU A 1 150 ? 6.07 -13.906 -14.898 1 95 150 LEU A N 1
ATOM 1053 C CA . LEU A 1 150 ? 7.453 -13.703 -15.312 1 95 150 LEU A CA 1
ATOM 1054 C C . LEU A 1 150 ? 7.516 -13.008 -16.672 1 95 150 LEU A C 1
ATOM 1056 O O . LEU A 1 150 ? 8.578 -12.945 -17.281 1 95 150 LEU A O 1
ATOM 1060 N N . ALA A 1 151 ? 6.312 -12.523 -17.141 1 93.12 151 ALA A N 1
ATOM 1061 C CA . ALA A 1 151 ? 6.277 -11.805 -18.422 1 93.12 151 ALA A CA 1
ATOM 1062 C C . ALA A 1 151 ? 7.145 -10.547 -18.359 1 93.12 151 ALA A C 1
ATOM 1064 O O . ALA A 1 151 ? 7.035 -9.758 -17.422 1 93.12 151 ALA A O 1
ATOM 1065 N N . GLY A 1 152 ? 7.93 -10.305 -19.328 1 80.56 152 GLY A N 1
ATOM 1066 C CA . GLY A 1 152 ? 8.719 -9.094 -19.484 1 80.56 152 GLY A CA 1
ATOM 1067 C C . GLY A 1 152 ? 10.023 -9.133 -18.703 1 80.56 152 GLY A C 1
ATOM 1068 O O . GLY A 1 152 ? 10.828 -8.203 -18.781 1 80.56 152 GLY A O 1
ATOM 1069 N N . TYR A 1 153 ? 10.211 -10.016 -17.906 1 66.94 153 TYR A N 1
ATOM 1070 C CA . TYR A 1 153 ? 11.422 -10.086 -17.094 1 66.94 153 TYR A CA 1
ATOM 1071 C C . TYR A 1 153 ? 12.555 -10.773 -17.844 1 66.94 153 TYR A C 1
ATOM 1073 O O . TYR A 1 153 ? 13.719 -10.641 -17.469 1 66.94 153 TYR A O 1
ATOM 1081 N N . VAL A 1 154 ? 12.078 -11.539 -18.938 1 56.16 154 VAL A N 1
ATOM 1082 C CA . VAL A 1 154 ? 13.062 -12.297 -19.703 1 56.16 154 VAL A CA 1
ATOM 1083 C C . VAL A 1 154 ? 13.359 -11.578 -21.016 1 56.16 154 VAL A C 1
ATOM 1085 O O . VAL A 1 154 ? 12.445 -11.25 -21.766 1 56.16 154 VAL A O 1
ATOM 1088 N N . GLY A 1 155 ? 14.281 -10.539 -21.234 1 48.44 155 GLY A N 1
ATOM 1089 C CA . GLY A 1 155 ? 14.664 -10.008 -22.547 1 48.44 155 GLY A CA 1
ATOM 1090 C C . GLY A 1 155 ? 14.812 -8.5 -22.547 1 48.44 155 GLY A C 1
ATOM 1091 O O . GLY A 1 155 ? 14.828 -7.883 -23.625 1 48.44 155 GLY A O 1
ATOM 1092 N N . GLY A 1 156 ? 14.945 -7.82 -21.312 1 50.53 156 GLY A N 1
ATOM 1093 C CA . GLY A 1 156 ? 15.25 -6.398 -21.344 1 50.53 156 GLY A CA 1
ATOM 1094 C C . GLY A 1 156 ? 14.539 -5.617 -20.25 1 50.53 156 GLY A C 1
ATOM 1095 O O . GLY A 1 156 ? 14.25 -6.16 -19.172 1 50.53 156 GLY A O 1
ATOM 1096 N N . THR A 1 157 ? 14.445 -4.176 -20.438 1 51.78 157 THR A N 1
ATOM 1097 C CA . THR A 1 157 ? 13.859 -3.281 -19.453 1 51.78 157 THR A CA 1
ATOM 1098 C C . THR A 1 157 ? 12.398 -3.637 -19.203 1 51.78 157 THR A C 1
ATOM 1100 O O . THR A 1 157 ? 11.594 -3.686 -20.125 1 51.78 157 THR A O 1
ATOM 1103 N N . ALA A 1 158 ? 12.133 -4.152 -18.047 1 56.88 158 ALA A N 1
ATOM 1104 C CA . ALA A 1 158 ? 10.766 -4.52 -17.688 1 56.88 158 ALA A CA 1
ATOM 1105 C C . ALA A 1 158 ? 9.805 -3.359 -17.938 1 56.88 158 ALA A C 1
ATOM 1107 O O . ALA A 1 158 ? 10.062 -2.229 -17.516 1 56.88 158 ALA A O 1
ATOM 1108 N N . PRO A 1 159 ? 8.695 -3.629 -18.797 1 70.62 159 PRO A N 1
ATOM 1109 C CA . PRO A 1 159 ? 7.68 -2.596 -19.016 1 70.62 159 PRO A CA 1
ATOM 1110 C C . PRO A 1 159 ? 6.977 -2.172 -17.734 1 70.62 159 PRO A C 1
ATOM 1112 O O . PRO A 1 159 ? 7.043 -2.883 -16.719 1 70.62 159 PRO A O 1
ATOM 1115 N N . ASP A 1 160 ? 6.453 -1.05 -17.766 1 79.62 160 ASP A N 1
ATOM 1116 C CA . ASP A 1 160 ? 5.773 -0.493 -16.594 1 79.62 160 ASP A CA 1
ATOM 1117 C C . ASP A 1 160 ? 4.348 -1.028 -16.484 1 79.62 160 ASP A C 1
ATOM 1119 O O . ASP A 1 160 ? 3.756 -1.022 -15.406 1 79.62 160 ASP A O 1
ATOM 1123 N N . GLU A 1 161 ? 3.906 -1.624 -17.625 1 89.56 161 GLU A N 1
ATOM 1124 C CA . GLU A 1 161 ? 2.514 -2.059 -17.656 1 89.56 161 GLU A CA 1
ATOM 1125 C C . GLU A 1 161 ? 2.41 -3.582 -17.656 1 89.56 161 GLU A C 1
ATOM 1127 O O . GLU A 1 161 ? 3.348 -4.273 -18.047 1 89.56 161 GLU A O 1
ATOM 1132 N N . PRO A 1 162 ? 1.331 -4.145 -17.156 1 95.19 162 PRO A N 1
ATOM 1133 C CA . PRO A 1 162 ? 1.138 -5.594 -17.25 1 95.19 162 PRO A CA 1
ATOM 1134 C C . PRO A 1 162 ? 1.046 -6.098 -18.688 1 95.19 162 PRO A C 1
ATOM 1136 O O . PRO A 1 162 ? 0.651 -5.344 -19.578 1 95.19 162 PRO A O 1
ATOM 1139 N N . ASP A 1 163 ? 1.471 -7.309 -18.969 1 96.31 163 ASP A N 1
ATOM 1140 C CA . ASP A 1 163 ? 1.427 -7.898 -20.312 1 96.31 163 ASP A CA 1
ATOM 1141 C C . ASP A 1 163 ? 0.047 -8.484 -20.609 1 96.31 163 ASP A C 1
ATOM 1143 O O . ASP A 1 163 ? -0.119 -9.703 -20.656 1 96.31 163 ASP A O 1
ATOM 1147 N N . LEU A 1 164 ? -0.905 -7.641 -20.906 1 97.38 164 LEU A N 1
ATOM 1148 C CA . LEU A 1 164 ? -2.289 -8.039 -21.141 1 97.38 164 LEU A CA 1
ATOM 1149 C C . LEU A 1 164 ? -2.414 -8.852 -22.422 1 97.38 164 LEU A C 1
ATOM 1151 O O . LEU A 1 164 ? -3.316 -9.688 -22.547 1 97.38 164 LEU A O 1
ATOM 1155 N N . ARG A 1 165 ? -1.539 -8.578 -23.359 1 97.12 165 ARG A N 1
ATOM 1156 C CA . ARG A 1 165 ? -1.535 -9.359 -24.594 1 97.12 165 ARG A CA 1
ATOM 1157 C C . ARG A 1 165 ? -1.236 -10.828 -24.312 1 97.12 165 ARG A C 1
ATOM 1159 O O . ARG A 1 165 ? -1.882 -11.719 -24.875 1 97.12 165 ARG A O 1
ATOM 1166 N N . LEU A 1 166 ? -0.254 -11.07 -23.438 1 98.31 166 LEU A N 1
ATOM 1167 C CA . LEU A 1 166 ? 0.062 -12.445 -23.078 1 98.31 166 LEU A CA 1
ATOM 1168 C C . LEU A 1 166 ? -1.1 -13.094 -22.328 1 98.31 166 LEU A C 1
ATOM 1170 O O . LEU A 1 166 ? -1.423 -14.258 -22.547 1 98.31 166 LEU A O 1
ATOM 1174 N N . VAL A 1 167 ? -1.726 -12.352 -21.406 1 98.62 167 VAL A N 1
ATOM 1175 C CA . VAL A 1 167 ? -2.887 -12.859 -20.688 1 98.62 167 VAL A CA 1
ATOM 1176 C C . VAL A 1 167 ? -3.951 -13.32 -21.672 1 98.62 167 VAL A C 1
ATOM 1178 O O . VAL A 1 167 ? -4.445 -14.453 -21.578 1 98.62 167 VAL A O 1
ATOM 1181 N N . ALA A 1 168 ? -4.246 -12.484 -22.625 1 98.75 168 ALA A N 1
ATOM 1182 C CA . ALA A 1 168 ? -5.281 -12.781 -23.609 1 98.75 168 ALA A CA 1
ATOM 1183 C C . ALA A 1 168 ? -4.91 -14 -24.453 1 98.75 168 ALA A C 1
ATOM 1185 O O . ALA A 1 168 ? -5.746 -14.875 -24.688 1 98.75 168 ALA A O 1
ATOM 1186 N N . ALA A 1 169 ? -3.689 -14.039 -24.906 1 98.81 169 ALA A N 1
ATOM 1187 C CA . ALA A 1 169 ? -3.219 -15.141 -25.734 1 98.81 169 ALA A CA 1
ATOM 1188 C C . ALA A 1 169 ? -3.316 -16.469 -24.984 1 98.81 169 ALA A C 1
ATOM 1190 O O . ALA A 1 169 ? -3.773 -17.469 -25.547 1 98.81 169 ALA A O 1
ATOM 1191 N N . LEU A 1 170 ? -2.877 -16.469 -23.734 1 98.88 170 LEU A N 1
ATOM 1192 C CA . LEU A 1 170 ? -2.939 -17.672 -22.922 1 98.88 170 LEU A CA 1
ATOM 1193 C C . LEU A 1 170 ? -4.387 -18.094 -22.688 1 98.88 170 LEU A C 1
ATOM 1195 O O . LEU A 1 170 ? -4.727 -19.266 -22.797 1 98.88 170 LEU A O 1
ATOM 1199 N N . ALA A 1 171 ? -5.207 -17.141 -22.328 1 98.62 171 ALA A N 1
ATOM 1200 C CA . ALA A 1 171 ? -6.609 -17.422 -22.047 1 98.62 171 ALA A CA 1
ATOM 1201 C C . ALA A 1 171 ? -7.301 -18.016 -23.266 1 98.62 171 ALA A C 1
ATOM 1203 O O . ALA A 1 171 ? -8.188 -18.875 -23.141 1 98.62 171 ALA A O 1
ATOM 1204 N N . ASP A 1 172 ? -6.926 -17.594 -24.406 1 98.56 172 ASP A N 1
ATOM 1205 C CA . ASP A 1 172 ? -7.523 -18.031 -25.656 1 98.56 172 ASP A CA 1
ATOM 1206 C C . ASP A 1 172 ? -7.07 -19.453 -26 1 98.56 172 ASP A C 1
ATOM 1208 O O . ASP A 1 172 ? -7.82 -20.219 -26.609 1 98.56 172 ASP A O 1
ATOM 1212 N N . ARG A 1 173 ? -5.898 -19.812 -25.609 1 98.62 173 ARG A N 1
ATOM 1213 C CA . ARG A 1 173 ? -5.273 -21.016 -26.156 1 98.62 173 ARG A CA 1
ATOM 1214 C C . ARG A 1 173 ? -5.332 -22.156 -25.141 1 98.62 173 ARG A C 1
ATOM 1216 O O . ARG A 1 173 ? -5.293 -23.328 -25.516 1 98.62 173 ARG A O 1
ATOM 1223 N N . LEU A 1 174 ? -5.352 -21.797 -23.891 1 98.5 174 LEU A N 1
ATOM 1224 C CA . LEU A 1 174 ? -5.258 -22.812 -22.859 1 98.5 174 LEU A CA 1
ATOM 1225 C C . LEU A 1 174 ? -6.641 -23.266 -22.406 1 98.5 174 LEU A C 1
ATOM 1227 O O . LEU A 1 174 ? -7.598 -22.484 -22.453 1 98.5 174 LEU A O 1
ATOM 1231 N N . ASP A 1 175 ? -6.773 -24.438 -21.844 1 97.94 175 ASP A N 1
ATOM 1232 C CA . ASP A 1 175 ? -8.023 -24.969 -21.312 1 97.94 175 ASP A CA 1
ATOM 1233 C C . ASP A 1 175 ? -8.039 -24.938 -19.781 1 97.94 175 ASP A C 1
ATOM 1235 O O . ASP A 1 175 ? -8.844 -25.609 -19.156 1 97.94 175 ASP A O 1
ATOM 1239 N N . CYS A 1 176 ? -7.105 -24.328 -19.219 1 97.81 176 CYS A N 1
ATOM 1240 C CA . CYS A 1 176 ? -7.02 -24.156 -17.766 1 97.81 176 CYS A CA 1
ATOM 1241 C C . CYS A 1 176 ? -7.098 -22.688 -17.375 1 97.81 176 CYS A C 1
ATOM 1243 O O . CYS A 1 176 ? -6.953 -21.812 -18.234 1 97.81 176 CYS A O 1
ATOM 1245 N N . PRO A 1 177 ? -7.395 -22.391 -16.078 1 98.38 177 PRO A N 1
ATOM 1246 C CA . PRO A 1 177 ? -7.441 -21 -15.648 1 98.38 177 PRO A CA 1
ATOM 1247 C C . PRO A 1 177 ? -6.121 -20.266 -15.859 1 98.38 177 PRO A C 1
ATOM 1249 O O . PRO A 1 177 ? -5.051 -20.828 -15.633 1 98.38 177 PRO A O 1
ATOM 1252 N N . VAL A 1 178 ? -6.227 -19.031 -16.359 1 98.75 178 VAL A N 1
ATOM 1253 C CA . VAL A 1 178 ? -5.094 -18.125 -16.5 1 98.75 178 VAL A CA 1
ATOM 1254 C C . VAL A 1 178 ? -5.141 -17.078 -15.391 1 98.75 178 VAL A C 1
ATOM 1256 O O . VAL A 1 178 ? -6.199 -16.5 -15.117 1 98.75 178 VAL A O 1
ATOM 1259 N N . VAL A 1 179 ? -4.055 -16.875 -14.719 1 98.75 179 VAL A N 1
ATOM 1260 C CA . VAL A 1 179 ? -3.932 -15.883 -13.656 1 98.75 179 VAL A CA 1
ATOM 1261 C C . VAL A 1 179 ? -3.045 -14.727 -14.117 1 98.75 179 VAL A C 1
ATOM 1263 O O . VAL A 1 179 ? -1.92 -14.945 -14.57 1 98.75 179 VAL A O 1
ATOM 1266 N N . ALA A 1 180 ? -3.598 -13.539 -14.078 1 98.69 180 ALA A N 1
ATOM 1267 C CA . ALA A 1 180 ? -2.795 -12.375 -14.438 1 98.69 180 ALA A CA 1
ATOM 1268 C C . ALA A 1 180 ? -1.959 -11.898 -13.25 1 98.69 180 ALA A C 1
ATOM 1270 O O . ALA A 1 180 ? -2.488 -11.672 -12.164 1 98.69 180 ALA A O 1
ATOM 1271 N N . GLU A 1 181 ? -0.745 -11.789 -13.438 1 98.31 181 GLU A N 1
ATOM 1272 C CA . GLU A 1 181 ? 0.193 -11.297 -12.43 1 98.31 181 GLU A CA 1
ATOM 1273 C C . GLU A 1 181 ? 1.373 -10.578 -13.086 1 98.31 181 GLU A C 1
ATOM 1275 O O . GLU A 1 181 ? 1.82 -10.969 -14.164 1 98.31 181 GLU A O 1
ATOM 1280 N N . GLY A 1 182 ? 1.831 -9.664 -12.375 1 96.31 182 GLY A N 1
ATOM 1281 C CA . GLY A 1 182 ? 2.975 -8.891 -12.828 1 96.31 182 GLY A CA 1
ATOM 1282 C C . GLY A 1 182 ? 2.615 -7.469 -13.219 1 96.31 182 GLY A C 1
ATOM 1283 O O . GLY A 1 182 ? 1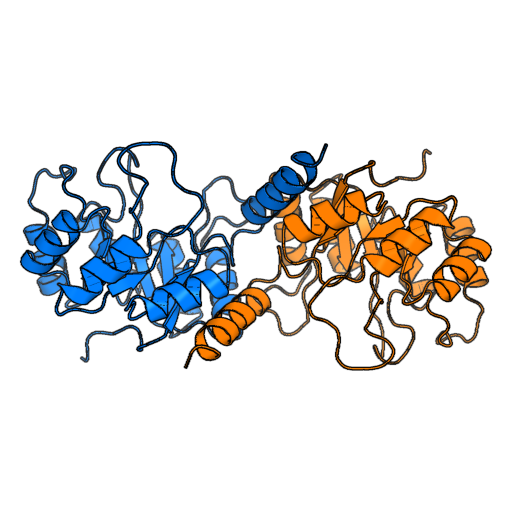.852 -7.254 -14.164 1 96.31 182 GLY A O 1
ATOM 1284 N N . ARG A 1 183 ? 3.096 -6.527 -12.539 1 94.88 183 ARG A N 1
ATOM 1285 C CA . ARG A 1 183 ? 3.033 -5.098 -12.82 1 94.88 183 ARG A CA 1
ATOM 1286 C C . ARG A 1 183 ? 1.589 -4.609 -12.859 1 94.88 183 ARG A C 1
ATOM 1288 O O . ARG A 1 183 ? 1.257 -3.691 -13.609 1 94.88 183 ARG A O 1
ATOM 1295 N N . ILE A 1 184 ? 0.703 -5.352 -12.227 1 97.12 184 ILE A N 1
ATOM 1296 C CA . ILE A 1 184 ? -0.641 -4.824 -12.016 1 97.12 184 ILE A CA 1
ATOM 1297 C C . ILE A 1 184 ? -0.606 -3.744 -10.93 1 97.12 184 ILE A C 1
ATOM 1299 O O . ILE A 1 184 ? -0.469 -4.051 -9.75 1 97.12 184 ILE A O 1
ATOM 1303 N N . ARG A 1 185 ? -0.824 -2.514 -11.305 1 95.44 185 ARG A N 1
ATOM 1304 C CA . ARG A 1 185 ? -0.518 -1.403 -10.406 1 95.44 185 ARG A CA 1
ATOM 1305 C C . ARG A 1 185 ? -1.79 -0.681 -9.977 1 95.44 185 ARG A C 1
ATOM 1307 O O . ARG A 1 185 ? -1.786 0.06 -8.992 1 95.44 185 ARG A O 1
ATOM 1314 N N . THR A 1 186 ? -2.857 -0.848 -10.766 1 94.44 186 THR A N 1
ATOM 1315 C CA . THR A 1 186 ? -4.09 -0.115 -10.492 1 94.44 186 THR A CA 1
ATOM 1316 C C . THR A 1 186 ? -5.305 -1.028 -10.633 1 94.44 186 THR A C 1
ATOM 1318 O O . THR A 1 186 ? -5.211 -2.109 -11.219 1 94.44 186 THR A O 1
ATOM 1321 N N . GLY A 1 187 ? -6.391 -0.583 -10.086 1 95.69 187 GLY A N 1
ATOM 1322 C CA . GLY A 1 187 ? -7.648 -1.279 -10.297 1 95.69 187 GLY A CA 1
ATOM 1323 C C . GLY A 1 187 ? -8.016 -1.413 -11.766 1 95.69 187 GLY A C 1
ATOM 1324 O O . GLY A 1 187 ? -8.57 -2.432 -12.18 1 95.69 187 GLY A O 1
ATOM 1325 N N . THR A 1 188 ? -7.688 -0.41 -12.523 1 94.06 188 THR A N 1
ATOM 1326 C CA . THR A 1 188 ? -7.941 -0.455 -13.953 1 94.06 188 THR A CA 1
ATOM 1327 C C . THR A 1 188 ? -7.152 -1.585 -14.609 1 94.06 188 THR A C 1
ATOM 1329 O O . THR A 1 188 ? -7.688 -2.326 -15.438 1 94.06 188 THR A O 1
ATOM 1332 N N . HIS A 1 189 ? -5.84 -1.733 -14.227 1 96.81 189 HIS A N 1
ATOM 1333 C CA . HIS A 1 189 ? -5.043 -2.852 -14.711 1 96.81 189 HIS A CA 1
ATOM 1334 C C . HIS A 1 189 ? -5.723 -4.184 -14.414 1 96.81 189 HIS A C 1
ATOM 1336 O O . HIS A 1 189 ? -5.789 -5.059 -15.281 1 96.81 189 HIS A O 1
ATOM 1342 N N . ALA A 1 190 ? -6.223 -4.293 -13.203 1 98 190 ALA A N 1
ATOM 1343 C CA . ALA A 1 190 ? -6.852 -5.539 -12.766 1 98 190 ALA A CA 1
ATOM 1344 C C . ALA A 1 190 ? -8.117 -5.82 -13.57 1 98 190 ALA A C 1
ATOM 1346 O O . ALA A 1 190 ? -8.336 -6.953 -14.016 1 98 190 ALA A O 1
ATOM 1347 N N . ARG A 1 191 ? -8.883 -4.797 -13.758 1 96.88 191 ARG A N 1
ATOM 1348 C CA . ARG A 1 191 ? -10.109 -4.934 -14.539 1 96.88 191 ARG A CA 1
ATOM 1349 C C . ARG A 1 191 ? -9.805 -5.344 -15.977 1 96.88 191 ARG A C 1
ATOM 1351 O O . ARG A 1 191 ? -10.477 -6.211 -16.531 1 96.88 191 ARG A O 1
ATOM 1358 N N . LEU A 1 192 ? -8.828 -4.707 -16.562 1 97 192 LEU A N 1
ATOM 1359 C CA . LEU A 1 192 ? -8.453 -5.004 -17.938 1 97 192 LEU A CA 1
ATOM 1360 C C . LEU A 1 192 ? -7.906 -6.426 -18.062 1 97 192 LEU A C 1
ATOM 1362 O O . LEU A 1 192 ? -8.117 -7.094 -19.078 1 97 192 LEU A O 1
ATOM 1366 N N . ALA A 1 193 ? -7.176 -6.863 -17.016 1 98.19 193 ALA A N 1
ATOM 1367 C CA . ALA A 1 193 ? -6.68 -8.234 -17 1 98.19 193 ALA A CA 1
ATOM 1368 C C . ALA A 1 193 ? -7.828 -9.242 -17.016 1 98.19 193 ALA A C 1
ATOM 1370 O O . ALA A 1 193 ? -7.793 -10.234 -17.734 1 98.19 193 ALA A O 1
ATOM 1371 N N . ARG A 1 194 ? -8.828 -8.953 -16.25 1 97.69 194 ARG A N 1
ATOM 1372 C CA . ARG A 1 194 ? -10.008 -9.812 -16.25 1 97.69 194 ARG A CA 1
ATOM 1373 C C . ARG A 1 194 ? -10.688 -9.82 -17.609 1 97.69 194 ARG A C 1
ATOM 1375 O O . ARG A 1 194 ? -11.078 -10.875 -18.109 1 97.69 194 ARG A O 1
ATOM 1382 N N . ALA A 1 195 ? -10.812 -8.664 -18.141 1 97 195 ALA A N 1
ATOM 1383 C CA . ALA A 1 195 ? -11.438 -8.539 -19.453 1 97 195 ALA A CA 1
ATOM 1384 C C . ALA A 1 195 ? -10.641 -9.305 -20.516 1 97 195 ALA A C 1
ATOM 1386 O O . ALA A 1 195 ? -11.219 -9.812 -21.469 1 97 195 ALA A O 1
ATOM 1387 N N . ALA A 1 196 ? -9.352 -9.414 -20.297 1 97.94 196 ALA A N 1
ATOM 1388 C CA . ALA A 1 196 ? -8.477 -10.109 -21.234 1 97.94 196 ALA A CA 1
ATOM 1389 C C . ALA A 1 196 ? -8.594 -11.617 -21.094 1 97.94 196 ALA A C 1
ATOM 1391 O O . ALA A 1 196 ? -8.016 -12.375 -21.875 1 97.94 196 ALA A O 1
ATOM 1392 N N . GLY A 1 197 ? -9.328 -12.102 -20.031 1 98.06 197 GLY A N 1
ATOM 1393 C CA . GLY A 1 197 ? -9.602 -13.523 -19.906 1 98.06 197 GLY A CA 1
ATOM 1394 C C . GLY A 1 197 ? -9.016 -14.133 -18.641 1 98.06 197 GLY A C 1
ATOM 1395 O O . GLY A 1 197 ? -9.117 -15.344 -18.422 1 98.06 197 GLY A O 1
ATOM 1396 N N . ALA A 1 198 ? -8.398 -13.32 -17.781 1 98.38 198 ALA A N 1
ATOM 1397 C CA . ALA A 1 198 ? -7.812 -13.844 -16.547 1 98.38 198 ALA A CA 1
ATOM 1398 C C . ALA A 1 198 ? -8.883 -14.398 -15.617 1 98.38 198 ALA A C 1
ATOM 1400 O O . ALA A 1 198 ? -9.914 -13.75 -15.383 1 98.38 198 ALA A O 1
ATOM 1401 N N . HIS A 1 199 ? -8.672 -15.57 -15.156 1 97.94 199 HIS A N 1
ATOM 1402 C CA . HIS A 1 199 ? -9.531 -16.203 -14.156 1 97.94 199 HIS A CA 1
ATOM 1403 C C . HIS A 1 199 ? -9.398 -15.5 -12.805 1 97.94 199 HIS A C 1
ATOM 1405 O O . HIS A 1 199 ? -10.383 -15.344 -12.078 1 97.94 199 HIS A O 1
ATOM 1411 N N . ALA A 1 200 ? -8.258 -15.039 -12.422 1 98.25 200 ALA A N 1
ATOM 1412 C CA . ALA A 1 200 ? -7.902 -14.328 -11.195 1 98.25 200 ALA A CA 1
ATOM 1413 C C . ALA A 1 200 ? -6.75 -13.359 -11.445 1 98.25 200 ALA A C 1
ATOM 1415 O O . ALA A 1 200 ? -6.074 -13.438 -12.469 1 98.25 200 ALA A O 1
ATOM 1416 N N . VAL A 1 201 ? -6.59 -12.43 -10.547 1 98.81 201 VAL A N 1
ATOM 1417 C CA . VAL A 1 201 ? -5.539 -11.43 -10.641 1 98.81 201 VAL A CA 1
ATOM 1418 C C . VAL A 1 201 ? -4.723 -11.406 -9.344 1 98.81 201 VAL A C 1
ATOM 1420 O O . VAL A 1 201 ? -5.289 -11.406 -8.25 1 98.81 201 VAL A O 1
ATOM 1423 N N . VAL A 1 202 ? -3.379 -11.484 -9.461 1 98.88 202 VAL A N 1
ATOM 1424 C CA . VAL A 1 202 ? -2.477 -11.383 -8.32 1 98.88 202 VAL A CA 1
ATOM 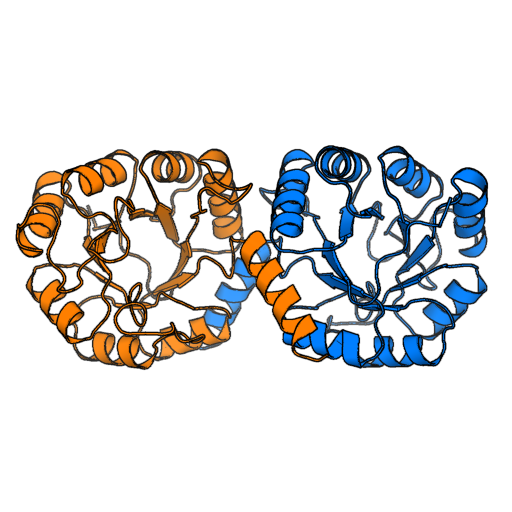1425 C C . VAL A 1 202 ? -1.839 -9.992 -8.289 1 98.88 202 VAL A C 1
ATOM 1427 O O . VAL A 1 202 ? -1.277 -9.539 -9.289 1 98.88 202 VAL A O 1
ATOM 1430 N N . VAL A 1 203 ? -1.989 -9.305 -7.184 1 98.81 203 VAL A N 1
ATOM 1431 C CA . VAL A 1 203 ? -1.395 -7.988 -6.98 1 98.81 203 VAL A CA 1
ATOM 1432 C C . VAL A 1 203 ? -0.503 -8.008 -5.742 1 98.81 203 VAL A C 1
ATOM 1434 O O . VAL A 1 203 ? -0.918 -8.477 -4.68 1 98.81 203 VAL A O 1
ATOM 1437 N N . GLY A 1 204 ? 0.74 -7.547 -5.863 1 98.25 204 GLY A N 1
ATOM 1438 C CA . GLY A 1 204 ? 1.656 -7.504 -4.738 1 98.25 204 GLY A CA 1
ATOM 1439 C C . GLY A 1 204 ? 2.047 -6.098 -4.336 1 98.25 204 GLY A C 1
ATOM 1440 O O . GLY A 1 204 ? 1.368 -5.469 -3.52 1 98.25 204 GLY A O 1
ATOM 1441 N N . THR A 1 205 ? 3.006 -5.535 -5.043 1 96.75 205 THR A N 1
ATOM 1442 C CA . THR A 1 205 ? 3.666 -4.277 -4.707 1 96.75 205 THR A CA 1
ATOM 1443 C C . THR A 1 205 ? 2.645 -3.156 -4.535 1 96.75 205 THR A C 1
ATOM 1445 O O . THR A 1 205 ? 2.738 -2.361 -3.598 1 96.75 205 THR A O 1
ATOM 1448 N N . ALA A 1 206 ? 1.643 -3.072 -5.324 1 97.81 206 ALA A N 1
ATOM 1449 C CA . ALA A 1 206 ? 0.68 -1.975 -5.344 1 97.81 206 ALA A CA 1
ATOM 1450 C C . ALA A 1 206 ? -0.204 -1.998 -4.098 1 97.81 206 ALA A C 1
ATOM 1452 O O . ALA A 1 206 ? -0.911 -1.028 -3.812 1 97.81 206 ALA A O 1
ATOM 1453 N N . ILE A 1 207 ? -0.132 -3.119 -3.32 1 98.56 207 ILE A N 1
ATOM 1454 C CA . ILE A 1 207 ? -1.01 -3.223 -2.16 1 98.56 207 ILE A CA 1
ATOM 1455 C C . ILE A 1 207 ? -0.173 -3.379 -0.892 1 98.56 207 ILE A C 1
ATOM 1457 O O . ILE A 1 207 ? -0.474 -2.77 0.138 1 98.56 207 ILE A O 1
ATOM 1461 N N . THR A 1 208 ? 0.955 -4.141 -0.971 1 98.5 208 THR A N 1
ATOM 1462 C CA . THR A 1 208 ? 1.54 -4.621 0.276 1 98.5 208 THR A CA 1
ATOM 1463 C C . THR A 1 208 ? 2.986 -4.152 0.408 1 98.5 208 THR A C 1
ATOM 1465 O O . THR A 1 208 ? 3.748 -4.695 1.213 1 98.5 208 THR A O 1
ATOM 1468 N N . ASN A 1 209 ? 3.473 -3.225 -0.359 1 98.06 209 ASN A N 1
ATOM 1469 C CA . ASN A 1 209 ? 4.871 -2.805 -0.302 1 98.06 209 ASN A CA 1
ATOM 1470 C C . ASN A 1 209 ? 4.992 -1.291 -0.152 1 98.06 209 ASN A C 1
ATOM 1472 O O . ASN A 1 209 ? 5.344 -0.594 -1.106 1 98.06 209 ASN A O 1
ATOM 1476 N N . PRO A 1 210 ? 4.816 -0.777 1.045 1 98.25 210 PRO A N 1
ATOM 1477 C CA . PRO A 1 210 ? 4.871 0.67 1.26 1 98.25 210 PRO A CA 1
ATOM 1478 C C . PRO A 1 210 ? 6.227 1.27 0.884 1 98.25 210 PRO A C 1
ATOM 1480 O O . PRO A 1 210 ? 6.297 2.428 0.467 1 98.25 210 PRO A O 1
ATOM 1483 N N . LEU A 1 211 ? 7.309 0.495 1.035 1 98.44 211 LEU A N 1
ATOM 1484 C CA . LEU A 1 211 ? 8.625 0.979 0.635 1 98.44 211 LEU A CA 1
ATOM 1485 C C . LEU A 1 211 ? 8.656 1.298 -0.855 1 98.44 211 LEU A C 1
ATOM 1487 O O . LEU A 1 211 ? 9 2.416 -1.248 1 98.44 211 LEU A O 1
ATOM 1491 N N . GLU A 1 212 ? 8.25 0.353 -1.664 1 97.56 212 GLU A N 1
ATOM 1492 C CA . GLU A 1 212 ? 8.273 0.548 -3.111 1 97.56 212 GLU A CA 1
ATOM 1493 C C . GLU A 1 212 ? 7.238 1.584 -3.545 1 97.56 212 GLU A C 1
ATOM 1495 O O . GLU A 1 212 ? 7.48 2.355 -4.477 1 97.56 212 GLU A O 1
ATOM 1500 N N . LEU A 1 213 ? 6.047 1.591 -2.943 1 98.06 213 LEU A N 1
ATOM 1501 C CA . LEU A 1 213 ? 5.039 2.598 -3.254 1 98.06 213 LEU A CA 1
ATOM 1502 C C . LEU A 1 213 ? 5.57 4 -2.988 1 98.06 213 LEU A C 1
ATOM 1504 O O . LEU A 1 213 ? 5.367 4.91 -3.795 1 98.06 213 LEU A O 1
ATOM 1508 N N . THR A 1 214 ? 6.27 4.172 -1.861 1 98.62 214 THR A N 1
ATOM 1509 C CA . THR A 1 214 ? 6.879 5.457 -1.547 1 98.62 214 THR A CA 1
ATOM 1510 C C . THR A 1 214 ? 7.891 5.852 -2.617 1 98.62 214 THR A C 1
ATOM 1512 O O . THR A 1 214 ? 7.879 6.988 -3.102 1 98.62 214 THR A O 1
ATOM 1515 N N . LYS A 1 215 ? 8.727 4.879 -3.01 1 97.88 215 LYS A N 1
ATOM 1516 C CA . LYS A 1 215 ? 9.711 5.129 -4.055 1 97.88 215 LYS A CA 1
ATOM 1517 C C . LYS A 1 215 ? 9.047 5.637 -5.332 1 97.88 215 LYS A C 1
ATOM 1519 O O . LYS A 1 215 ? 9.555 6.559 -5.977 1 97.88 215 LYS A O 1
ATOM 1524 N N . ARG A 1 216 ? 8 5.043 -5.656 1 96.38 216 ARG A N 1
ATOM 1525 C CA . ARG A 1 216 ? 7.301 5.41 -6.883 1 96.38 216 ARG A CA 1
ATOM 1526 C C . ARG A 1 216 ? 6.766 6.836 -6.805 1 96.38 216 ARG A C 1
ATOM 1528 O O . ARG A 1 216 ? 6.828 7.582 -7.785 1 96.38 216 ARG A O 1
ATOM 1535 N N . PHE A 1 217 ? 6.168 7.199 -5.676 1 98.19 217 PHE A N 1
ATOM 1536 C CA . PHE A 1 217 ? 5.703 8.562 -5.492 1 98.19 217 PHE A CA 1
ATOM 1537 C C . PHE A 1 217 ? 6.859 9.555 -5.59 1 98.19 217 PHE A C 1
ATOM 1539 O O . PHE A 1 217 ? 6.75 10.578 -6.262 1 98.19 217 PHE A O 1
ATOM 1546 N N . VAL A 1 218 ? 7.984 9.273 -4.91 1 97.81 218 VAL A N 1
ATOM 1547 C CA . VAL A 1 218 ? 9.156 10.148 -4.918 1 97.81 218 VAL A CA 1
ATOM 1548 C C . VAL A 1 218 ? 9.633 10.352 -6.355 1 97.81 218 VAL A C 1
ATOM 1550 O O . VAL A 1 218 ? 9.867 11.484 -6.781 1 97.81 218 VAL A O 1
ATOM 1553 N N . ARG A 1 219 ? 9.734 9.25 -7.074 1 95.81 219 ARG A N 1
ATOM 1554 C CA . ARG A 1 219 ? 10.195 9.312 -8.461 1 95.81 219 ARG A CA 1
ATOM 1555 C C . ARG A 1 219 ? 9.242 10.156 -9.305 1 95.81 219 ARG A C 1
ATOM 1557 O O . ARG A 1 219 ? 9.688 10.977 -10.117 1 95.81 219 ARG A O 1
ATOM 1564 N N . ALA A 1 220 ? 7.98 9.93 -9.117 1 94.88 220 ALA A N 1
ATOM 1565 C CA . ALA A 1 220 ? 6.984 10.656 -9.898 1 94.88 220 ALA A CA 1
ATOM 1566 C C . ALA A 1 220 ? 7.043 12.156 -9.609 1 94.88 220 ALA A C 1
ATOM 1568 O O . ALA A 1 220 ? 6.844 12.977 -10.508 1 94.88 220 ALA A O 1
ATOM 1569 N N . MET A 1 221 ? 7.242 12.516 -8.367 1 94.62 221 MET A N 1
ATOM 1570 C CA . MET A 1 221 ? 7.281 13.914 -7.957 1 94.62 221 MET A CA 1
ATOM 1571 C C . MET A 1 221 ? 8.539 14.602 -8.477 1 94.62 221 MET A C 1
ATOM 1573 O O . MET A 1 221 ? 8.547 15.812 -8.703 1 94.62 221 MET A O 1
ATOM 1577 N N . ASP A 1 222 ? 9.594 13.875 -8.742 1 89.5 222 ASP A N 1
ATOM 1578 C CA . ASP A 1 222 ? 10.859 14.406 -9.242 1 89.5 222 ASP A CA 1
ATOM 1579 C C . ASP A 1 222 ? 10.828 14.578 -10.758 1 89.5 222 ASP A C 1
ATOM 1581 O O . ASP A 1 222 ? 11.57 15.391 -11.312 1 89.5 222 ASP A O 1
ATOM 1585 N N . ASP A 1 223 ? 10.133 13.727 -11.516 1 78.75 223 ASP A N 1
ATOM 1586 C CA . ASP A 1 223 ? 10.062 13.789 -12.977 1 78.75 223 ASP A CA 1
ATOM 1587 C C . ASP A 1 223 ? 9.422 15.102 -13.438 1 78.75 223 ASP A C 1
ATOM 1589 O O . ASP A 1 223 ? 9.633 15.531 -14.57 1 78.75 223 ASP A O 1
ATOM 1593 N N . GLY A 1 224 ? 8.672 15.828 -12.664 1 56.59 224 GLY A N 1
ATOM 1594 C CA . GLY A 1 224 ? 8.07 17.094 -13.039 1 56.59 224 GLY A CA 1
ATOM 1595 C C . GLY A 1 224 ? 8.969 18.297 -12.781 1 56.59 224 GLY A C 1
ATOM 1596 O O . GLY A 1 224 ? 8.57 19.438 -13.016 1 56.59 224 GLY A O 1
ATOM 1597 N N . ARG A 1 225 ? 10.266 18.094 -12.234 1 50.34 225 ARG A N 1
ATOM 1598 C CA . ARG A 1 225 ? 11.219 19.172 -12.055 1 50.34 225 ARG A CA 1
ATOM 1599 C C . ARG A 1 225 ? 12.117 19.328 -13.281 1 50.34 225 ARG A C 1
ATOM 1601 O O . ARG A 1 225 ? 12.445 18.328 -13.938 1 50.34 225 ARG A O 1
ATOM 1608 N N . MET B 1 1 ? 16.078 27.594 17.516 1 32.91 1 MET B N 1
ATOM 1609 C CA . MET B 1 1 ? 16.156 26.297 16.875 1 32.91 1 MET B CA 1
ATOM 1610 C C . MET B 1 1 ? 15.297 26.25 15.609 1 32.91 1 MET B C 1
ATOM 1612 O O . MET B 1 1 ? 14.156 26.719 15.617 1 32.91 1 MET B O 1
ATOM 1616 N N . SER B 1 2 ? 15.828 26.234 14.508 1 40.88 2 SER B N 1
ATOM 1617 C CA . SER B 1 2 ? 15.141 26.375 13.234 1 40.88 2 SER B CA 1
ATOM 1618 C C . SER B 1 2 ? 13.906 25.484 13.164 1 40.88 2 SER B C 1
ATOM 1620 O O . SER B 1 2 ? 13.961 24.312 13.555 1 40.88 2 SER B O 1
ATOM 1622 N N . ARG B 1 3 ? 12.68 26.109 13.391 1 57.81 3 ARG B N 1
ATOM 1623 C CA . ARG B 1 3 ? 11.398 25.406 13.328 1 57.81 3 ARG B CA 1
ATOM 1624 C C . ARG B 1 3 ? 11.422 24.312 12.273 1 57.81 3 ARG B C 1
ATOM 1626 O O . ARG B 1 3 ? 11.758 24.562 11.109 1 57.81 3 ARG B O 1
ATOM 1633 N N . ALA B 1 4 ? 11.531 23.016 12.805 1 59.91 4 ALA B N 1
ATOM 1634 C CA . ALA B 1 4 ? 11.516 21.891 11.875 1 59.91 4 ALA B CA 1
ATOM 1635 C C . ALA B 1 4 ? 10.484 22.109 10.773 1 59.91 4 ALA B C 1
ATOM 1637 O O . ALA B 1 4 ? 9.344 22.516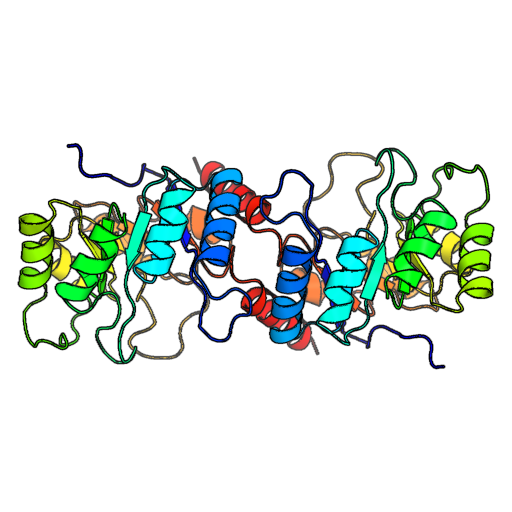 11.047 1 59.91 4 ALA B O 1
ATOM 1638 N N . THR B 1 5 ? 11 22.406 9.555 1 82.88 5 THR B N 1
ATOM 1639 C CA . THR B 1 5 ? 10.125 22.609 8.406 1 82.88 5 THR B CA 1
ATOM 1640 C C . THR B 1 5 ? 10.227 21.453 7.426 1 82.88 5 THR B C 1
ATOM 1642 O O . THR B 1 5 ? 11.141 20.625 7.523 1 82.88 5 THR B O 1
ATOM 1645 N N . LEU B 1 6 ? 9.195 21.047 6.84 1 94.88 6 LEU B N 1
ATOM 1646 C CA . LEU B 1 6 ? 9.203 20.125 5.715 1 94.88 6 LEU B CA 1
ATOM 1647 C C . LEU B 1 6 ? 10.039 20.672 4.562 1 94.88 6 LEU B C 1
ATOM 1649 O O . LEU B 1 6 ? 9.883 21.828 4.184 1 94.88 6 LEU B O 1
ATOM 1653 N N . PRO B 1 7 ? 11.055 19.922 4.094 1 94.94 7 PRO B N 1
ATOM 1654 C CA . PRO B 1 7 ? 11.766 20.406 2.906 1 94.94 7 PRO B CA 1
ATOM 1655 C C . PRO B 1 7 ? 10.836 20.688 1.728 1 94.94 7 PRO B C 1
ATOM 1657 O O . PRO B 1 7 ? 9.805 20.031 1.586 1 94.94 7 PRO B O 1
ATOM 1660 N N . ALA B 1 8 ? 11.258 21.688 0.937 1 94.56 8 ALA B N 1
ATOM 1661 C CA . ALA B 1 8 ? 10.508 21.938 -0.29 1 94.56 8 ALA B CA 1
ATOM 1662 C C . ALA B 1 8 ? 10.492 20.703 -1.182 1 94.56 8 ALA B C 1
ATOM 1664 O O . ALA B 1 8 ? 11.523 20.062 -1.393 1 94.56 8 ALA B O 1
ATOM 1665 N N . GLY B 1 9 ? 9.328 20.297 -1.618 1 95.56 9 GLY B N 1
ATOM 1666 C CA . GLY B 1 9 ? 9.195 19.156 -2.504 1 95.56 9 GLY B CA 1
ATOM 1667 C C . GLY B 1 9 ? 9.086 17.844 -1.761 1 95.56 9 GLY B C 1
ATOM 1668 O O . GLY B 1 9 ? 9.078 16.766 -2.379 1 95.56 9 GLY B O 1
ATOM 1669 N N . ALA B 1 10 ? 8.906 17.875 -0.489 1 97.5 10 ALA B N 1
ATOM 1670 C CA . ALA B 1 10 ? 8.93 16.672 0.34 1 97.5 10 ALA B CA 1
ATOM 1671 C C . ALA B 1 10 ? 7.668 15.828 0.123 1 97.5 10 ALA B C 1
ATOM 1673 O O . ALA B 1 10 ? 6.57 16.375 -0.001 1 97.5 10 ALA B O 1
ATOM 1674 N N . LEU B 1 11 ? 7.891 14.539 0.07 1 98.75 11 LEU B N 1
ATOM 1675 C CA . LEU B 1 11 ? 6.801 13.602 0.293 1 98.75 11 LEU B CA 1
ATOM 1676 C C . LEU B 1 11 ? 6.695 13.227 1.769 1 98.75 11 LEU B C 1
ATOM 1678 O O . LEU B 1 11 ? 7.668 12.766 2.365 1 98.75 11 LEU B O 1
ATOM 1682 N N . VAL B 1 12 ? 5.582 13.484 2.346 1 98.88 12 VAL B N 1
ATOM 1683 C CA . VAL B 1 12 ? 5.262 13.047 3.699 1 98.88 12 VAL B CA 1
ATOM 1684 C C . VAL B 1 12 ? 4.309 11.859 3.646 1 98.88 12 VAL B C 1
ATOM 1686 O O . VAL B 1 12 ? 3.291 11.898 2.951 1 98.88 12 VAL B O 1
ATOM 1689 N N . VAL B 1 13 ? 4.668 10.781 4.293 1 98.94 13 VAL B N 1
ATOM 1690 C CA . VAL B 1 13 ? 3.814 9.602 4.301 1 98.94 13 VAL B CA 1
ATOM 1691 C C . VAL B 1 13 ? 3.051 9.523 5.621 1 98.94 13 VAL B C 1
ATOM 1693 O O . VAL B 1 13 ? 3.652 9.562 6.695 1 98.94 13 VAL B O 1
ATOM 1696 N N . SER B 1 14 ? 1.744 9.516 5.512 1 98.88 14 SER B N 1
ATOM 1697 C CA . SER B 1 14 ? 0.898 9.352 6.688 1 98.88 14 SER B CA 1
ATOM 1698 C C . SER B 1 14 ? 0.854 7.895 7.137 1 98.88 14 SER B C 1
ATOM 1700 O O . SER B 1 14 ? 0.428 7.02 6.383 1 98.88 14 SER B O 1
ATOM 1702 N N . CYS B 1 15 ? 1.32 7.629 8.273 1 98.69 15 CYS B N 1
ATOM 1703 C CA . CYS B 1 15 ? 1.292 6.316 8.906 1 98.69 15 CYS B CA 1
ATOM 1704 C C . CYS B 1 15 ? 0.26 6.273 10.031 1 98.69 15 CYS B C 1
ATOM 1706 O O . CYS B 1 15 ? 0.603 6.445 11.203 1 98.69 15 CYS B O 1
ATOM 1708 N N . GLN B 1 16 ? -0.955 6.07 9.617 1 96.31 16 GLN B N 1
ATOM 1709 C CA . GLN B 1 16 ? -2.133 6.004 10.477 1 96.31 16 GLN B CA 1
ATOM 1710 C C . GLN B 1 16 ? -3.027 4.832 10.086 1 96.31 16 GLN B C 1
ATOM 1712 O O . GLN B 1 16 ? -3.217 4.551 8.906 1 96.31 16 GLN B O 1
ATOM 1717 N N . ALA B 1 17 ? -3.471 4.18 11.047 1 95.12 17 ALA B N 1
ATOM 1718 C CA . ALA B 1 17 ? -4.398 3.084 10.773 1 95.12 17 ALA B CA 1
ATOM 1719 C C . ALA B 1 17 ? -5.629 3.172 11.672 1 95.12 17 ALA B C 1
ATOM 1721 O O . ALA B 1 17 ? -5.516 3.428 12.867 1 95.12 17 ALA B O 1
ATOM 1722 N N . HIS B 1 18 ? -6.746 2.963 11.047 1 92.5 18 HIS B N 1
ATOM 1723 C CA . HIS B 1 18 ? -7.992 2.916 11.812 1 92.5 18 HIS B CA 1
ATOM 1724 C C . HIS B 1 18 ? -8.031 1.691 12.719 1 92.5 18 HIS B C 1
ATOM 1726 O O . HIS B 1 18 ? -7.301 0.726 12.508 1 92.5 18 HIS B O 1
ATOM 1732 N N . ALA B 1 19 ? -8.945 1.734 13.656 1 91.12 19 ALA B N 1
ATOM 1733 C CA . ALA B 1 19 ? -9.047 0.691 14.672 1 91.12 19 ALA B CA 1
ATOM 1734 C C . ALA B 1 19 ? -9.422 -0.649 14.047 1 91.12 19 ALA B C 1
ATOM 1736 O O . ALA B 1 19 ? -9.117 -1.707 14.602 1 91.12 19 ALA B O 1
ATOM 1737 N N . ASP B 1 20 ? -10.039 -0.669 12.93 1 90.94 20 ASP B N 1
ATOM 1738 C CA . ASP B 1 20 ? -10.508 -1.905 12.312 1 90.94 20 ASP B CA 1
ATOM 1739 C C . ASP B 1 20 ? -9.406 -2.541 11.461 1 90.94 20 ASP B C 1
ATOM 1741 O O . ASP B 1 20 ? -9.562 -3.666 10.977 1 90.94 20 ASP B O 1
ATOM 1745 N N . SER B 1 21 ? -8.328 -1.866 11.328 1 95.06 21 SER B N 1
ATOM 1746 C CA . SER B 1 21 ? -7.223 -2.402 10.547 1 95.06 21 SER B CA 1
ATOM 1747 C C . SER B 1 21 ? -6.379 -3.371 11.367 1 95.06 21 SER B C 1
ATOM 1749 O O . SER B 1 21 ? -6.031 -3.082 12.508 1 95.06 21 SER B O 1
ATOM 1751 N N . PRO B 1 22 ? -5.977 -4.52 10.805 1 95.19 22 PRO B N 1
ATOM 1752 C CA . PRO B 1 22 ? -5.016 -5.402 11.469 1 95.19 22 PRO B CA 1
ATOM 1753 C C . PRO B 1 22 ? -3.68 -4.723 11.75 1 95.19 22 PRO B C 1
ATOM 1755 O O . PRO B 1 22 ? -2.885 -5.215 12.555 1 95.19 22 PRO B O 1
ATOM 1758 N N . LEU B 1 23 ? -3.467 -3.572 11.117 1 95.75 23 LEU B N 1
ATOM 1759 C CA . LEU B 1 23 ? -2.197 -2.865 11.25 1 95.75 23 LEU B CA 1
ATOM 1760 C C . LEU B 1 23 ? -2.338 -1.668 12.18 1 95.75 23 LEU B C 1
ATOM 1762 O O . LEU B 1 23 ? -1.502 -0.762 12.164 1 95.75 23 LEU B O 1
ATOM 1766 N N . HIS B 1 24 ? -3.395 -1.693 12.93 1 96.31 24 HIS B N 1
ATOM 1767 C CA . HIS B 1 24 ? -3.578 -0.638 13.922 1 96.31 24 HIS B CA 1
ATOM 1768 C C . HIS B 1 24 ? -2.641 -0.829 15.109 1 96.31 24 HIS B C 1
ATOM 1770 O O . HIS B 1 24 ? -2.535 -1.931 15.648 1 96.31 24 HIS B O 1
ATOM 1776 N N . GLY B 1 25 ? -1.948 0.263 15.484 1 96.25 25 GLY B N 1
ATOM 1777 C CA . GLY B 1 25 ? -1.121 0.233 16.688 1 96.25 25 GLY B CA 1
ATOM 1778 C C . GLY B 1 25 ? 0.279 0.77 16.453 1 96.25 25 GLY B C 1
ATOM 1779 O O . GLY B 1 25 ? 0.765 0.788 15.32 1 96.25 25 GLY B O 1
ATOM 1780 N N . PRO B 1 26 ? 0.859 1.178 17.547 1 97.94 26 PRO B N 1
ATOM 1781 C CA . PRO B 1 26 ? 2.131 1.899 17.453 1 97.94 26 PRO B CA 1
ATOM 1782 C C . PRO B 1 26 ? 3.23 1.074 16.781 1 97.94 26 PRO B C 1
ATOM 1784 O O . PRO B 1 26 ? 4.012 1.605 15.992 1 97.94 26 PRO B O 1
ATOM 1787 N N . GLN B 1 27 ? 3.299 -0.156 17.141 1 95.38 27 GLN B N 1
ATOM 1788 C CA . GLN B 1 27 ? 4.359 -0.996 16.594 1 95.38 27 GLN B CA 1
ATOM 1789 C C . GLN B 1 27 ? 4.273 -1.076 15.07 1 95.38 27 GLN B C 1
ATOM 1791 O O . GLN B 1 27 ? 5.289 -0.998 14.375 1 95.38 27 GLN B O 1
ATOM 1796 N N . TRP B 1 28 ? 3.088 -1.161 14.57 1 96 28 TRP B N 1
ATOM 1797 C CA . TRP B 1 28 ? 2.883 -1.313 13.141 1 96 28 TRP B CA 1
ATOM 1798 C C . TRP B 1 28 ? 3.107 0.01 12.414 1 96 28 TRP B C 1
ATOM 1800 O O . TRP B 1 28 ? 3.701 0.04 11.336 1 96 28 TRP B O 1
ATOM 1810 N N . MET B 1 29 ? 2.648 1.04 13.031 1 97.75 29 MET B N 1
ATOM 1811 C CA . MET B 1 29 ? 2.826 2.35 12.406 1 97.75 29 MET B CA 1
ATOM 1812 C C . MET B 1 29 ? 4.301 2.732 12.359 1 97.75 29 MET B C 1
ATOM 1814 O O . MET B 1 29 ? 4.746 3.381 11.406 1 97.75 29 MET B O 1
ATOM 1818 N N . ALA B 1 30 ? 5.078 2.281 13.367 1 98.38 30 ALA B N 1
ATOM 1819 C CA . ALA B 1 30 ? 6.523 2.5 13.336 1 98.38 30 ALA B CA 1
ATOM 1820 C C . ALA B 1 30 ? 7.16 1.767 12.156 1 98.38 30 ALA B C 1
ATOM 1822 O O . ALA B 1 30 ? 8.031 2.311 11.477 1 98.38 30 ALA B O 1
ATOM 1823 N N . LEU B 1 31 ? 6.719 0.567 11.898 1 97.38 31 LEU B N 1
ATOM 1824 C CA . LEU B 1 31 ? 7.246 -0.213 10.789 1 97.38 31 LEU B CA 1
ATOM 1825 C C . LEU B 1 31 ? 6.895 0.435 9.453 1 97.38 31 LEU B C 1
ATOM 1827 O O . LEU B 1 31 ? 7.73 0.493 8.547 1 97.38 31 LEU B O 1
ATOM 1831 N N . MET B 1 32 ? 5.664 0.939 9.367 1 98.19 32 MET B N 1
ATOM 1832 C CA . MET B 1 32 ? 5.254 1.646 8.156 1 98.19 32 MET B CA 1
ATOM 1833 C C . MET B 1 3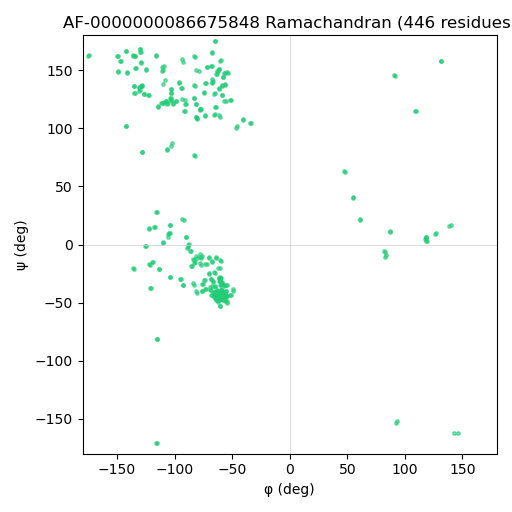2 ? 6.129 2.873 7.918 1 98.19 32 MET B C 1
ATOM 1835 O O . MET B 1 32 ? 6.531 3.143 6.789 1 98.19 32 MET B O 1
ATOM 1839 N N . ALA B 1 33 ? 6.414 3.562 8.992 1 98.81 33 ALA B N 1
ATOM 1840 C CA . ALA B 1 33 ? 7.254 4.754 8.891 1 98.81 33 ALA B CA 1
ATOM 1841 C C . ALA B 1 33 ? 8.664 4.395 8.414 1 98.81 33 ALA B C 1
ATOM 1843 O O . ALA B 1 33 ? 9.242 5.094 7.582 1 98.81 33 ALA B O 1
ATOM 1844 N N . MET B 1 34 ? 9.18 3.293 8.953 1 98.69 34 MET B N 1
ATOM 1845 C CA . MET B 1 34 ? 10.5 2.834 8.523 1 98.69 34 MET B CA 1
ATOM 1846 C C . MET B 1 34 ? 10.5 2.506 7.035 1 98.69 34 MET B C 1
ATOM 1848 O O . MET B 1 34 ? 11.445 2.854 6.32 1 98.69 34 MET B O 1
ATOM 1852 N N . ALA B 1 35 ? 9.477 1.797 6.586 1 98.5 35 ALA B N 1
ATOM 1853 C CA . ALA B 1 35 ? 9.367 1.452 5.172 1 98.5 35 ALA B CA 1
ATOM 1854 C C . ALA B 1 35 ? 9.266 2.707 4.305 1 98.5 35 ALA B C 1
ATOM 1856 O O . ALA B 1 35 ? 9.906 2.797 3.258 1 98.5 35 ALA B O 1
ATOM 1857 N N . ALA B 1 36 ? 8.438 3.678 4.758 1 98.75 36 ALA B N 1
ATOM 1858 C CA . ALA B 1 36 ? 8.289 4.938 4.035 1 98.75 36 ALA B CA 1
ATOM 1859 C C . ALA B 1 36 ? 9.617 5.676 3.932 1 98.75 36 ALA B C 1
ATOM 1861 O O . ALA B 1 36 ? 9.977 6.176 2.861 1 98.75 36 ALA B O 1
ATOM 1862 N N . GLU B 1 37 ? 10.336 5.75 5.051 1 98.75 37 GLU B N 1
ATOM 1863 C CA . GLU B 1 37 ? 11.641 6.41 5.051 1 98.75 37 GLU B CA 1
ATOM 1864 C C . GLU B 1 37 ? 12.609 5.715 4.102 1 98.75 37 GLU B C 1
ATOM 1866 O O . GLU B 1 37 ? 13.305 6.371 3.326 1 98.75 37 GLU B O 1
ATOM 1871 N N . ALA B 1 38 ? 12.641 4.387 4.156 1 98.38 38 ALA B N 1
ATOM 1872 C CA . ALA B 1 38 ? 13.5 3.611 3.266 1 98.38 38 ALA B CA 1
ATOM 1873 C C . ALA B 1 38 ? 13.141 3.863 1.803 1 98.38 38 ALA B C 1
ATOM 1875 O O . ALA B 1 38 ? 14 3.773 0.922 1 98.38 38 ALA B O 1
ATOM 1876 N N . GLY B 1 39 ? 11.891 4.195 1.537 1 98.38 39 GLY B N 1
ATOM 1877 C CA . GLY B 1 39 ? 11.438 4.473 0.184 1 98.38 39 GLY B CA 1
ATOM 1878 C C . GLY B 1 39 ? 11.711 5.895 -0.259 1 98.38 39 GLY B C 1
ATOM 1879 O O . GLY B 1 39 ? 11.477 6.246 -1.418 1 98.38 39 GLY B O 1
ATOM 1880 N N . GLY B 1 40 ? 12.078 6.789 0.679 1 98.44 40 GLY B N 1
ATOM 1881 C CA . GLY B 1 40 ? 12.5 8.125 0.285 1 98.44 40 GLY B CA 1
ATOM 1882 C C . GLY B 1 40 ? 11.609 9.219 0.844 1 98.44 40 GLY B C 1
ATOM 1883 O O . GLY B 1 40 ? 11.758 10.391 0.485 1 98.44 40 GLY B O 1
ATOM 1884 N N . ALA B 1 41 ? 10.672 8.875 1.705 1 98.75 41 ALA B N 1
ATOM 1885 C CA . ALA B 1 41 ? 9.859 9.898 2.363 1 98.75 41 ALA B CA 1
ATOM 1886 C C . ALA B 1 41 ? 10.742 10.898 3.115 1 98.75 41 ALA B C 1
ATOM 1888 O O . ALA B 1 41 ? 11.781 10.523 3.662 1 98.75 41 ALA B O 1
ATOM 1889 N N . GLN B 1 42 ? 10.297 12.078 3.16 1 98.56 42 GLN B N 1
ATOM 1890 C CA . GLN B 1 42 ? 11.07 13.117 3.838 1 98.56 42 GLN B CA 1
ATOM 1891 C C . GLN B 1 42 ? 10.297 13.68 5.031 1 98.56 42 GLN B C 1
ATOM 1893 O O . GLN B 1 42 ? 10.664 14.734 5.566 1 98.56 42 GLN B O 1
ATOM 1898 N N . GLY B 1 43 ? 9.273 13.039 5.473 1 98.69 43 GLY B N 1
ATOM 1899 C CA . GLY B 1 43 ? 8.461 13.297 6.652 1 98.69 43 GLY B CA 1
ATOM 1900 C C . GLY B 1 43 ? 7.41 12.234 6.902 1 98.69 43 GLY B C 1
ATOM 1901 O O . GLY B 1 43 ? 7.109 11.43 6.02 1 98.69 43 GLY B O 1
ATOM 1902 N N . ILE B 1 44 ? 6.883 12.203 8.102 1 98.88 44 ILE B N 1
ATOM 1903 C CA . ILE B 1 44 ? 5.832 11.273 8.492 1 98.88 44 ILE B CA 1
ATOM 1904 C C . ILE B 1 44 ? 4.684 12.039 9.156 1 98.88 44 ILE B C 1
ATOM 1906 O O . ILE B 1 44 ? 4.914 12.984 9.906 1 98.88 44 ILE B O 1
ATOM 1910 N N . ARG B 1 45 ? 3.5 11.734 8.836 1 98.88 45 ARG B N 1
ATOM 1911 C CA . ARG B 1 45 ? 2.33 12.156 9.602 1 98.88 45 ARG B CA 1
ATOM 1912 C C . ARG B 1 45 ? 1.783 11.008 10.445 1 98.88 45 ARG B C 1
ATOM 1914 O O . ARG B 1 45 ? 1.646 9.883 9.961 1 98.88 45 ARG B O 1
ATOM 1921 N N . ALA B 1 46 ? 1.477 11.227 11.688 1 98.81 46 ALA B N 1
ATOM 1922 C CA . ALA B 1 46 ? 1.102 10.156 12.617 1 98.81 46 ALA B CA 1
ATOM 1923 C C . ALA B 1 46 ? -0.024 10.609 13.547 1 98.81 46 ALA B C 1
ATOM 1925 O O . ALA B 1 46 ? -0.061 11.773 13.969 1 98.81 46 ALA B O 1
ATOM 1926 N N . ASN B 1 47 ? -0.865 9.711 13.938 1 98.69 47 ASN B N 1
ATOM 1927 C CA . ASN B 1 47 ? -2.039 10 14.75 1 98.69 47 ASN B CA 1
ATOM 1928 C C . ASN B 1 47 ? -1.897 9.422 16.156 1 98.69 47 ASN B C 1
ATOM 1930 O O . ASN B 1 47 ? -1.802 8.203 16.328 1 98.69 47 ASN B O 1
ATOM 1934 N N . GLY B 1 48 ? -1.985 10.266 17.141 1 98.56 48 GLY B N 1
ATOM 1935 C CA . GLY B 1 48 ? -1.996 9.836 18.531 1 98.56 48 GLY B CA 1
ATOM 1936 C C . GLY B 1 48 ? -0.612 9.781 19.141 1 98.56 48 GLY B C 1
ATOM 1937 O O . GLY B 1 48 ? 0.36 9.43 18.469 1 98.56 48 GLY B O 1
ATOM 1938 N N . PRO B 1 49 ? -0.528 10.102 20.438 1 98.81 49 PRO B N 1
ATOM 1939 C CA . PRO B 1 49 ? 0.773 10.164 21.109 1 98.81 49 PRO B CA 1
ATOM 1940 C C . PRO B 1 49 ? 1.519 8.828 21.062 1 98.81 49 PRO B C 1
ATOM 1942 O O . PRO B 1 49 ? 2.738 8.805 20.875 1 98.81 49 PRO B O 1
ATOM 1945 N N . ALA B 1 50 ? 0.831 7.738 21.219 1 98.75 50 ALA B N 1
ATOM 1946 C CA . ALA B 1 50 ? 1.486 6.43 21.234 1 98.75 50 ALA B CA 1
ATOM 1947 C C . ALA B 1 50 ? 2.152 6.133 19.891 1 98.75 50 ALA B C 1
ATOM 1949 O O . ALA B 1 50 ? 3.305 5.699 19.844 1 98.75 50 ALA B O 1
ATOM 1950 N N . ASP B 1 51 ? 1.384 6.367 18.797 1 98.75 51 ASP B N 1
ATOM 1951 C CA . ASP B 1 51 ? 1.947 6.141 17.469 1 98.75 51 ASP B CA 1
ATOM 1952 C C . ASP B 1 51 ? 3.09 7.113 17.188 1 98.75 51 ASP B C 1
ATOM 1954 O O . ASP B 1 51 ? 4.117 6.727 16.625 1 98.75 51 ASP B O 1
ATOM 1958 N N . VAL B 1 52 ? 2.906 8.391 17.562 1 98.88 52 VAL B N 1
ATOM 1959 C CA . VAL B 1 52 ? 3.951 9.391 17.359 1 98.88 52 VAL B CA 1
ATOM 1960 C C . VAL B 1 52 ? 5.227 8.961 18.078 1 98.88 52 VAL B C 1
ATOM 1962 O O . VAL B 1 52 ? 6.316 9 17.5 1 98.88 52 VAL B O 1
ATOM 1965 N N . ALA B 1 53 ? 5.094 8.508 19.312 1 98.94 53 ALA B N 1
ATOM 1966 C CA . ALA B 1 53 ? 6.254 8.109 20.094 1 98.94 53 ALA B CA 1
ATOM 1967 C C . ALA B 1 53 ? 6.957 6.91 19.469 1 98.94 53 ALA B C 1
ATOM 1969 O O . ALA B 1 53 ? 8.188 6.875 19.391 1 98.94 53 ALA B O 1
ATOM 1970 N N . ALA B 1 54 ? 6.207 5.926 19.047 1 98.88 54 ALA B N 1
ATOM 1971 C CA . ALA B 1 54 ? 6.773 4.73 18.422 1 98.88 54 ALA B CA 1
ATOM 1972 C C . ALA B 1 54 ? 7.508 5.082 17.141 1 98.88 54 ALA B C 1
ATOM 1974 O O . ALA B 1 54 ? 8.578 4.535 16.859 1 98.88 54 ALA B O 1
ATOM 1975 N N . ILE B 1 55 ? 6.922 5.945 16.344 1 98.88 55 ILE B N 1
ATOM 1976 C CA . ILE B 1 55 ? 7.531 6.359 15.086 1 98.88 55 ILE B CA 1
ATOM 1977 C C . ILE B 1 55 ? 8.789 7.18 15.367 1 98.88 55 ILE B C 1
ATOM 1979 O O . ILE B 1 55 ? 9.82 6.98 14.719 1 98.88 55 ILE B O 1
ATOM 1983 N N . ARG B 1 56 ? 8.719 8.102 16.328 1 98.81 56 ARG B N 1
ATOM 1984 C CA . ARG B 1 56 ? 9.883 8.898 16.703 1 98.81 56 ARG B CA 1
ATOM 1985 C C . ARG B 1 56 ? 11.07 8.016 17.062 1 98.81 56 ARG B C 1
ATOM 1987 O O . ARG B 1 56 ? 12.219 8.344 16.766 1 98.81 56 ARG B O 1
ATOM 1994 N N . ALA B 1 57 ? 10.852 6.906 17.656 1 98.81 57 ALA B N 1
ATOM 1995 C CA . ALA B 1 57 ? 11.898 5.992 18.125 1 98.81 57 ALA B CA 1
ATOM 1996 C C . ALA B 1 57 ? 12.641 5.367 16.953 1 98.81 57 ALA B C 1
ATOM 1998 O O . ALA B 1 57 ? 13.742 4.84 17.109 1 98.81 57 ALA B O 1
ATOM 1999 N N . VAL B 1 58 ? 12.102 5.477 15.719 1 98.56 58 VAL B N 1
ATOM 2000 C CA . VAL B 1 58 ? 12.711 4.676 14.664 1 98.56 58 VAL B CA 1
ATOM 2001 C C . VAL B 1 58 ? 13.109 5.578 13.492 1 98.56 58 VAL B C 1
ATOM 2003 O O . VAL B 1 58 ? 13.656 5.105 12.5 1 98.56 58 VAL B O 1
ATOM 2006 N N . THR B 1 59 ? 12.844 6.871 13.562 1 98.25 59 THR B N 1
ATOM 2007 C CA . THR B 1 59 ? 13.195 7.75 12.453 1 98.25 59 THR B CA 1
ATOM 2008 C C . THR B 1 59 ? 13.586 9.133 12.961 1 98.25 59 THR B C 1
ATOM 2010 O O . THR B 1 59 ? 13.195 9.531 14.062 1 98.25 59 THR B O 1
ATOM 2013 N N . ARG B 1 60 ? 14.32 9.875 12.211 1 97.81 60 ARG B N 1
ATOM 2014 C CA . ARG B 1 60 ? 14.688 11.25 12.523 1 97.81 60 ARG B CA 1
ATOM 2015 C C . ARG B 1 60 ? 14 12.234 11.586 1 97.81 60 ARG B C 1
ATOM 2017 O O . ARG B 1 60 ? 14.242 13.438 11.648 1 97.81 60 ARG B O 1
ATOM 2024 N N . LEU B 1 61 ? 13.156 11.672 10.68 1 98.38 61 LEU B N 1
ATOM 2025 C CA . LEU B 1 61 ? 12.383 12.531 9.789 1 98.38 61 LEU B CA 1
ATOM 2026 C C . LEU B 1 61 ? 11.453 13.438 10.586 1 98.38 61 LEU B C 1
ATOM 2028 O O . LEU B 1 61 ? 11.023 13.086 11.688 1 98.38 61 LEU B O 1
ATOM 2032 N N . PRO B 1 62 ? 11.172 14.609 10.031 1 98.56 62 PRO B N 1
ATOM 2033 C CA . PRO B 1 62 ? 10.133 15.414 10.672 1 98.56 62 PRO B CA 1
ATOM 2034 C C . PRO B 1 62 ? 8.805 14.672 10.812 1 98.56 62 PRO B C 1
ATOM 2036 O O . PRO B 1 62 ? 8.406 13.945 9.891 1 98.56 62 PRO B O 1
ATOM 2039 N N . ILE B 1 63 ? 8.148 14.805 11.953 1 98.81 63 ILE B N 1
ATOM 2040 C CA . ILE B 1 63 ? 6.863 14.164 12.211 1 98.81 63 ILE B CA 1
ATOM 2041 C C . ILE B 1 63 ? 5.785 15.234 12.375 1 98.81 63 ILE B C 1
ATOM 2043 O O . ILE B 1 63 ? 5.898 16.109 13.219 1 98.81 63 ILE B O 1
ATOM 2047 N N . ILE B 1 64 ? 4.805 15.172 11.484 1 98.88 64 ILE B N 1
ATOM 2048 C CA . ILE B 1 64 ? 3.555 15.891 11.711 1 98.88 64 ILE B CA 1
ATOM 2049 C C . ILE B 1 64 ? 2.654 15.07 12.641 1 98.88 64 ILE B C 1
ATOM 2051 O O . ILE B 1 64 ? 2.172 14 12.258 1 98.88 64 ILE B O 1
ATOM 2055 N N . GLY B 1 65 ? 2.467 15.539 13.875 1 98.81 65 GLY B N 1
ATOM 2056 C CA . GLY B 1 65 ? 1.614 14.844 14.828 1 98.81 65 GLY B CA 1
ATOM 2057 C C . GLY B 1 65 ? 0.188 15.367 14.836 1 98.81 65 GLY B C 1
ATOM 2058 O O . GLY B 1 65 ? -0.038 16.578 14.828 1 98.81 65 GLY B O 1
ATOM 2059 N N . ILE B 1 66 ? -0.741 14.5 14.828 1 98.88 66 ILE B N 1
ATOM 2060 C CA . ILE B 1 66 ? -2.148 14.82 15.039 1 98.88 66 ILE B CA 1
ATOM 2061 C C . ILE B 1 66 ? -2.732 13.906 16.109 1 98.88 66 ILE B C 1
ATOM 2063 O O . ILE B 1 66 ? -2.111 12.914 16.5 1 98.88 66 ILE B O 1
ATOM 2067 N N . HIS B 1 67 ? -3.852 14.234 16.594 1 98.62 67 HIS B N 1
ATOM 2068 C CA . HIS B 1 67 ? -4.637 13.398 17.5 1 98.62 67 HIS B CA 1
ATOM 2069 C C . HIS B 1 67 ? -6.125 13.508 17.203 1 98.62 67 HIS B C 1
ATOM 2071 O O . HIS B 1 67 ? -6.766 14.492 17.578 1 98.62 67 HIS B O 1
ATOM 2077 N N . LYS B 1 68 ? -6.641 12.523 16.531 1 97.5 68 LYS B N 1
ATOM 2078 C CA . LYS B 1 68 ? -8.062 12.508 16.203 1 97.5 68 LYS B CA 1
ATOM 2079 C C . LYS B 1 68 ? -8.906 12.102 17.406 1 97.5 68 LYS B C 1
ATOM 2081 O O . LYS B 1 68 ? -8.766 10.992 17.922 1 97.5 68 LYS B O 1
ATOM 2086 N N . ILE B 1 69 ? -9.688 12.977 17.844 1 95.56 69 ILE B N 1
ATOM 2087 C CA . ILE B 1 69 ? -10.516 12.797 19.031 1 95.56 69 ILE B CA 1
ATOM 2088 C C . ILE B 1 69 ? -11.938 13.273 18.75 1 95.56 69 ILE B C 1
ATOM 2090 O O . ILE B 1 69 ? -12.141 14.375 18.234 1 95.56 69 ILE B O 1
ATOM 2094 N N . GLY B 1 70 ? -12.922 12.391 19.094 1 90.56 70 GLY B N 1
ATOM 2095 C CA . GLY B 1 70 ? -14.312 12.828 19.016 1 90.56 70 GLY B CA 1
ATOM 2096 C C . GLY B 1 70 ? -14.953 12.516 17.672 1 90.56 70 GLY B C 1
ATOM 2097 O O . GLY B 1 70 ? -14.547 11.586 16.984 1 90.56 70 GLY B O 1
ATOM 2098 N N . ASP B 1 71 ? -15.969 13.328 17.312 1 89.12 71 ASP B N 1
ATOM 2099 C CA . ASP B 1 71 ? -16.812 13.125 16.141 1 89.12 71 ASP B CA 1
ATOM 2100 C C . ASP B 1 71 ? -16.25 13.852 14.922 1 89.12 71 ASP B C 1
ATOM 2102 O O . ASP B 1 71 ? -16.062 15.062 14.945 1 89.12 71 ASP B O 1
ATOM 2106 N N . PRO B 1 72 ? -16.031 13.109 13.836 1 87.44 72 PRO B N 1
ATOM 2107 C CA . PRO B 1 72 ? -15.5 13.734 12.625 1 87.44 72 PRO B CA 1
ATOM 2108 C C . PRO B 1 72 ? -16.453 14.766 12.023 1 87.44 72 PRO B C 1
ATOM 2110 O O . PRO B 1 72 ? -16.062 15.539 11.148 1 87.44 72 PRO B O 1
ATOM 2113 N N . ARG B 1 73 ? -17.812 14.883 12.492 1 88.38 73 ARG B N 1
ATOM 2114 C CA . ARG B 1 73 ? -18.75 15.906 12.023 1 88.38 73 ARG B CA 1
ATOM 2115 C C . ARG B 1 73 ? -18.391 17.266 12.594 1 88.38 73 ARG B C 1
ATOM 2117 O O . ARG B 1 73 ? -18.812 18.297 12.055 1 88.38 73 ARG B O 1
ATOM 2124 N N . GLY B 1 74 ? -17.562 17.281 13.648 1 91.5 74 GLY B N 1
ATOM 2125 C CA . GLY B 1 74 ? -17.031 18.5 14.234 1 91.5 74 GLY B CA 1
ATOM 2126 C C . GLY B 1 74 ? -15.523 18.609 14.102 1 91.5 74 GLY B C 1
ATOM 2127 O O . GLY B 1 74 ? -14.914 17.922 13.273 1 91.5 74 GLY B O 1
ATOM 2128 N N . VAL B 1 75 ? -14.945 19.594 14.781 1 95.44 75 VAL B N 1
ATOM 2129 C CA . VAL B 1 75 ? -13.484 19.688 14.859 1 95.44 75 VAL B CA 1
ATOM 2130 C C . VAL B 1 75 ? -12.93 18.484 15.617 1 95.44 75 VAL B C 1
ATOM 2132 O O . VAL B 1 75 ? -13.242 18.281 16.797 1 95.44 75 VAL B O 1
ATOM 2135 N N . PHE B 1 76 ? -12.078 17.656 14.914 1 95.81 76 PHE B N 1
ATOM 2136 C CA . PHE B 1 76 ? -11.711 16.406 15.57 1 95.81 76 PHE B CA 1
ATOM 2137 C C . PHE B 1 76 ? -10.219 16.141 15.438 1 95.81 76 PHE B C 1
ATOM 2139 O O . PHE B 1 76 ? -9.664 15.312 16.156 1 95.81 76 PHE B O 1
ATOM 2146 N N . ILE B 1 77 ? -9.562 16.766 14.453 1 98.12 77 ILE B N 1
ATOM 2147 C CA . ILE B 1 77 ? -8.117 16.594 14.344 1 98.12 77 ILE B CA 1
ATOM 2148 C C . ILE B 1 77 ? -7.414 17.516 15.336 1 98.12 77 ILE B C 1
ATOM 2150 O O . ILE B 1 77 ? -7.398 18.734 15.156 1 98.12 77 ILE B O 1
ATOM 2154 N N . THR B 1 78 ? -6.867 16.938 16.359 1 98.56 78 THR B N 1
ATOM 2155 C CA . THR B 1 78 ? -6.184 17.656 17.438 1 98.56 78 THR B CA 1
ATOM 2156 C C . THR B 1 78 ? -7.023 18.828 17.938 1 98.56 78 THR B C 1
ATOM 2158 O O . THR B 1 78 ? -6.582 19.969 17.906 1 98.56 78 THR B O 1
ATOM 2161 N N . PRO B 1 79 ? -8.18 18.531 18.469 1 97.56 79 PRO B N 1
ATOM 2162 C CA . PRO B 1 79 ? -9.18 19.578 18.688 1 97.56 79 PRO B CA 1
ATOM 2163 C C . PRO B 1 79 ? -8.875 20.453 19.906 1 97.56 79 PRO B C 1
ATOM 2165 O O . PRO B 1 79 ? -9.469 21.516 20.062 1 97.56 79 PRO B O 1
ATOM 2168 N N . THR B 1 80 ? -7.883 20.062 20.797 1 96.19 80 THR B N 1
ATOM 2169 C CA . THR B 1 80 ? -7.672 20.766 22.047 1 96.19 80 THR B CA 1
ATOM 2170 C C . THR B 1 80 ? -6.188 21.031 22.281 1 96.19 80 THR B C 1
ATOM 2172 O O . THR B 1 80 ? -5.336 20.391 21.672 1 96.19 80 THR B O 1
ATOM 2175 N N . ALA B 1 81 ? -5.945 21.953 23.172 1 96.75 81 ALA B N 1
ATOM 2176 C CA . ALA B 1 81 ? -4.578 22.219 23.609 1 96.75 81 ALA B CA 1
ATOM 2177 C C . ALA B 1 81 ? -3.93 20.969 24.188 1 96.75 81 ALA B C 1
ATOM 2179 O O . ALA B 1 81 ? -2.764 20.672 23.906 1 96.75 81 ALA B O 1
ATOM 2180 N N . ALA B 1 82 ? -4.68 20.219 24.953 1 97.19 82 ALA B N 1
ATOM 2181 C CA . ALA B 1 82 ? -4.176 19 25.578 1 97.19 82 ALA B CA 1
ATOM 2182 C C . ALA B 1 82 ? -3.756 17.969 24.531 1 97.19 82 ALA B C 1
ATOM 2184 O O . ALA B 1 82 ? -2.752 17.281 24.703 1 97.19 82 ALA B O 1
ATOM 2185 N N . ALA B 1 83 ? -4.59 17.812 23.516 1 98.19 83 ALA B N 1
ATOM 2186 C CA . ALA B 1 83 ? -4.254 16.891 22.422 1 98.19 83 ALA B CA 1
ATOM 2187 C C . ALA B 1 83 ? -2.939 17.297 21.75 1 98.19 83 ALA B C 1
ATOM 2189 O O . ALA B 1 83 ? -2.096 16.438 21.484 1 98.19 83 ALA B O 1
ATOM 2190 N N . ALA B 1 84 ? -2.799 18.594 21.5 1 98.5 84 ALA B N 1
ATOM 2191 C CA . ALA B 1 84 ? -1.57 19.109 20.891 1 98.5 84 ALA B CA 1
ATOM 2192 C C . ALA B 1 84 ? -0.368 18.844 21.797 1 98.5 84 ALA B C 1
ATOM 2194 O O . ALA B 1 84 ? 0.678 18.391 21.328 1 98.5 84 ALA B O 1
ATOM 2195 N N . ASP B 1 85 ? -0.575 19.109 23.125 1 98.75 85 ASP B N 1
ATOM 2196 C CA . ASP B 1 85 ? 0.495 18.844 24.094 1 98.75 85 ASP B CA 1
ATOM 2197 C C . ASP B 1 85 ? 0.955 17.391 24.016 1 98.75 85 ASP B C 1
ATOM 2199 O O . ASP B 1 85 ? 2.156 17.109 24.047 1 98.75 85 ASP B O 1
ATOM 2203 N N . GLY B 1 86 ? 0.002 16.531 23.938 1 98.81 86 GLY B N 1
ATOM 2204 C CA . GLY B 1 86 ? 0.281 15.102 23.938 1 98.81 86 GLY B CA 1
ATOM 2205 C C . GLY B 1 86 ? 1.151 14.672 22.766 1 98.81 86 GLY B C 1
ATOM 2206 O O . GLY B 1 86 ? 2.098 13.898 22.938 1 98.81 86 GLY B O 1
ATOM 2207 N N . VAL B 1 87 ? 0.868 15.148 21.531 1 98.69 87 VAL B N 1
ATOM 2208 C CA . VAL B 1 87 ? 1.617 14.688 20.359 1 98.69 87 VAL B CA 1
ATOM 2209 C C . VAL B 1 87 ? 3 15.336 20.344 1 98.69 87 VAL B C 1
ATOM 2211 O O . VAL B 1 87 ? 3.973 14.727 19.891 1 98.69 87 VAL B O 1
ATOM 2214 N N . VAL B 1 88 ? 3.125 16.625 20.828 1 98.62 88 VAL B N 1
ATOM 2215 C CA . VAL B 1 88 ? 4.441 17.25 20.906 1 98.62 88 VAL B CA 1
ATOM 2216 C C . VAL B 1 88 ? 5.312 16.516 21.906 1 98.62 88 VAL B C 1
ATOM 2218 O O . VAL B 1 88 ? 6.465 16.172 21.625 1 98.62 88 VAL B O 1
ATOM 2221 N N . ARG B 1 89 ? 4.754 16.172 23.078 1 98.81 89 ARG B N 1
ATOM 2222 C CA . ARG B 1 89 ? 5.492 15.438 24.094 1 98.81 89 ARG B CA 1
ATOM 2223 C C . ARG B 1 89 ? 5.961 14.086 23.562 1 98.81 89 ARG B C 1
ATOM 2225 O O . ARG B 1 89 ? 7.035 13.609 23.938 1 98.81 89 ARG B O 1
ATOM 2232 N N . ALA B 1 90 ? 5.172 13.562 22.703 1 98.88 90 ALA B N 1
ATOM 2233 C CA . ALA B 1 90 ? 5.457 12.234 22.156 1 98.88 90 ALA B CA 1
ATOM 2234 C C . ALA B 1 90 ? 6.555 12.305 21.109 1 98.88 90 ALA B C 1
ATOM 2236 O O . ALA B 1 90 ? 7.121 11.273 20.719 1 98.88 90 ALA B O 1
ATOM 2237 N N . GLY B 1 91 ? 6.844 13.523 20.578 1 98.56 91 GLY B N 1
ATOM 2238 C CA . GLY B 1 91 ? 7.98 13.633 19.688 1 98.56 91 GLY B CA 1
ATOM 2239 C C . GLY B 1 91 ? 7.633 14.273 18.359 1 98.56 91 GLY B C 1
ATOM 2240 O O . GLY B 1 91 ? 8.438 14.266 17.422 1 98.56 91 GLY B O 1
ATOM 2241 N N . ALA B 1 92 ? 6.438 14.836 18.203 1 98.56 92 ALA B N 1
ATOM 2242 C CA . ALA B 1 92 ? 6.062 15.523 16.969 1 98.56 92 ALA B CA 1
ATOM 2243 C C . ALA B 1 92 ? 6.879 16.797 16.797 1 98.56 92 ALA B C 1
ATOM 2245 O O . ALA B 1 92 ? 7.145 17.516 17.766 1 98.56 92 ALA B O 1
ATOM 2246 N N . ASP B 1 93 ? 7.262 17.094 15.562 1 98.44 93 ASP B N 1
ATOM 2247 C CA . ASP B 1 93 ? 8 18.297 15.234 1 98.44 93 ASP B CA 1
ATOM 2248 C C . ASP B 1 93 ? 7.059 19.406 14.773 1 98.44 93 ASP B C 1
ATOM 2250 O O . ASP B 1 93 ? 7.387 20.594 14.883 1 98.44 93 ASP B O 1
ATOM 2254 N N . ILE B 1 94 ? 5.965 19.062 14.18 1 98.62 94 ILE B N 1
ATOM 2255 C CA . ILE B 1 94 ? 4.879 19.922 13.711 1 98.62 94 ILE B CA 1
ATOM 2256 C C . ILE B 1 94 ? 3.545 19.406 14.25 1 98.62 94 ILE B C 1
ATOM 2258 O O . ILE B 1 94 ? 3.318 18.188 14.305 1 98.62 94 ILE B O 1
ATOM 2262 N N . VAL B 1 95 ? 2.715 20.281 14.703 1 98.75 95 VAL B N 1
ATOM 2263 C CA . VAL B 1 95 ? 1.382 19.891 15.141 1 98.75 95 VAL B CA 1
ATOM 2264 C C . VAL B 1 95 ? 0.344 20.328 14.109 1 98.75 95 VAL B C 1
ATOM 2266 O O . VAL B 1 95 ? 0.271 21.516 13.766 1 98.75 95 VAL B O 1
ATOM 2269 N N . ALA B 1 96 ? -0.392 19.375 13.594 1 98.81 96 ALA B N 1
ATOM 2270 C CA . ALA B 1 96 ? -1.503 19.719 12.719 1 98.81 96 ALA B CA 1
ATOM 2271 C C . ALA B 1 96 ? -2.82 19.766 13.484 1 98.81 96 ALA B C 1
ATOM 2273 O O . ALA B 1 96 ? -3.066 18.922 14.352 1 98.81 96 ALA B O 1
ATOM 2274 N N . ILE B 1 97 ? -3.645 20.75 13.188 1 98.62 97 ILE B N 1
ATOM 2275 C CA . ILE B 1 97 ? -4.926 20.906 13.867 1 98.62 97 ILE B CA 1
ATOM 2276 C C . ILE B 1 97 ? -6.023 21.172 12.836 1 98.62 97 ILE B C 1
ATOM 2278 O O . ILE B 1 97 ? -5.754 21.688 11.75 1 98.62 97 ILE B O 1
ATOM 2282 N N . ASP B 1 98 ? -7.234 20.766 13.188 1 98.25 98 ASP B N 1
ATOM 2283 C CA . ASP B 1 98 ? -8.422 21.125 12.422 1 98.25 98 ASP B CA 1
ATOM 2284 C C . ASP B 1 98 ? -8.68 22.625 12.484 1 98.25 98 ASP B C 1
ATOM 2286 O O . ASP B 1 98 ? -8.977 23.172 13.555 1 98.25 98 ASP B O 1
ATOM 2290 N N . ALA B 1 99 ? -8.508 23.266 11.367 1 98.06 99 ALA B N 1
ATOM 2291 C CA . ALA B 1 99 ? -8.695 24.719 11.328 1 98.06 99 ALA B CA 1
ATOM 2292 C C . ALA B 1 99 ? -9.867 25.094 10.43 1 98.06 99 ALA B C 1
ATOM 2294 O O . ALA B 1 99 ? -9.82 26.109 9.727 1 98.06 99 ALA B O 1
ATOM 2295 N N . THR B 1 100 ? -10.805 24.203 10.312 1 96.56 100 THR B N 1
ATOM 2296 C CA . THR B 1 100 ? -12.055 24.578 9.672 1 96.56 100 THR B CA 1
ATOM 2297 C C . THR B 1 100 ? -12.797 25.641 10.5 1 96.56 100 THR B C 1
ATOM 2299 O O . THR B 1 100 ? -12.359 25.984 11.594 1 96.56 100 THR B O 1
ATOM 2302 N N . THR B 1 101 ? -13.875 26.109 9.938 1 93.44 101 THR B N 1
ATOM 2303 C CA . THR B 1 101 ? -14.578 27.172 10.625 1 93.44 101 THR B CA 1
ATOM 2304 C C . THR B 1 101 ? -15.625 26.609 11.586 1 93.44 101 THR B C 1
ATOM 2306 O O . THR B 1 101 ? -16.391 27.359 12.188 1 93.44 101 THR B O 1
ATOM 2309 N N . ARG B 1 102 ? -15.648 25.344 11.75 1 93.69 102 ARG B N 1
ATOM 2310 C CA . ARG B 1 102 ? -16.562 24.703 12.695 1 93.69 102 ARG B CA 1
ATOM 2311 C C . ARG B 1 102 ? -16.188 25.062 14.133 1 93.69 102 ARG B C 1
ATOM 2313 O O . ARG B 1 102 ? -15.023 25.359 14.422 1 93.69 102 ARG B O 1
ATOM 2320 N N . PRO B 1 103 ? -17.172 25.016 15 1 93.06 103 PRO B N 1
ATOM 2321 C CA . PRO B 1 103 ? -16.859 25.344 16.391 1 93.06 103 PRO B CA 1
ATOM 2322 C C . PRO B 1 103 ? -15.953 24.312 17.047 1 93.06 103 PRO B C 1
ATOM 2324 O O . PRO B 1 103 ? -16.125 23.109 16.844 1 93.06 103 PRO B O 1
ATOM 2327 N N . ARG B 1 104 ? -15.031 24.781 17.812 1 94.12 104 ARG B N 1
ATOM 2328 C CA . ARG B 1 104 ? -14.125 23.891 18.547 1 94.12 104 ARG B CA 1
ATOM 2329 C C . ARG B 1 104 ? -14.781 23.375 19.812 1 94.12 104 ARG B C 1
ATOM 2331 O O . ARG B 1 104 ? -15.648 24.031 20.391 1 94.12 104 ARG B O 1
ATOM 2338 N N . PRO B 1 105 ? -14.438 22.234 20.234 1 92.44 105 PRO B N 1
ATOM 2339 C CA . PRO B 1 105 ? -15.117 21.609 21.375 1 92.44 105 PRO B CA 1
ATOM 2340 C C . PRO B 1 105 ? -14.992 22.422 22.656 1 92.44 105 PRO B C 1
ATOM 2342 O O . PRO B 1 105 ? -15.891 22.391 23.5 1 92.44 105 PRO B O 1
ATOM 2345 N N . ASP B 1 106 ? -13.906 23.156 22.859 1 89.44 106 ASP B N 1
ATOM 2346 C CA . ASP B 1 106 ? -13.719 23.922 24.078 1 89.44 106 ASP B CA 1
ATOM 2347 C C . ASP B 1 106 ? -14.32 25.328 23.938 1 89.44 106 ASP B C 1
ATOM 2349 O O . ASP B 1 106 ? -14.25 26.125 24.859 1 89.44 106 ASP B O 1
ATOM 2353 N N . GLY B 1 107 ? -14.836 25.641 22.781 1 91.12 107 GLY B N 1
ATOM 2354 C CA . GLY B 1 107 ? -15.516 26.891 22.531 1 91.12 107 GLY B CA 1
ATOM 2355 C C . GLY B 1 107 ? -14.562 28.031 22.234 1 91.12 107 GLY B C 1
ATOM 2356 O O . GLY B 1 107 ? -14.992 29.156 21.938 1 91.12 107 GLY B O 1
ATOM 2357 N N . GLY B 1 108 ? -13.281 27.891 22.312 1 91.94 108 GLY B N 1
ATOM 2358 C CA . GLY B 1 108 ? -12.289 28.938 22.094 1 91.94 108 GLY B CA 1
ATOM 2359 C C . GLY B 1 108 ? -11.969 29.156 20.625 1 91.94 108 GLY B C 1
ATOM 2360 O O . GLY B 1 108 ? -12.352 28.344 19.781 1 91.94 108 GLY B O 1
ATOM 2361 N N . PRO B 1 109 ? -11.414 30.266 20.391 1 95.56 109 PRO B N 1
ATOM 2362 C CA . PRO B 1 109 ? -11 30.547 19.016 1 95.56 109 PRO B CA 1
ATOM 2363 C C . PRO B 1 109 ? -9.789 29.719 18.578 1 95.56 109 PRO B C 1
ATOM 2365 O O . PRO B 1 109 ? -8.992 29.297 19.422 1 95.56 109 PRO B O 1
ATOM 2368 N N . LEU B 1 110 ? -9.711 29.484 17.297 1 97.38 110 LEU B N 1
ATOM 2369 C CA . LEU B 1 110 ? -8.578 28.797 16.688 1 97.38 110 LEU B CA 1
ATOM 2370 C C . LEU B 1 110 ? -7.258 29.438 17.109 1 97.38 110 LEU B C 1
ATOM 2372 O O . LEU B 1 110 ? -6.301 28.734 17.438 1 97.38 110 LEU B O 1
ATOM 2376 N N . ALA B 1 111 ? -7.203 30.797 17.109 1 98.19 111 ALA B N 1
ATOM 2377 C CA . ALA B 1 111 ? -5.992 31.547 17.406 1 98.19 111 ALA B CA 1
ATOM 2378 C C . ALA B 1 111 ? -5.465 31.219 18.797 1 98.19 111 ALA B C 1
ATOM 2380 O O . ALA B 1 111 ? -4.25 31.219 19.031 1 98.19 111 ALA B O 1
ATOM 2381 N N . ALA B 1 112 ? -6.352 30.953 19.734 1 97.94 112 ALA B N 1
ATOM 2382 C CA . ALA B 1 112 ? -5.938 30.625 21.094 1 97.94 112 ALA B CA 1
ATOM 2383 C C . ALA B 1 112 ? -5.164 29.312 21.141 1 97.94 112 ALA B C 1
ATOM 2385 O O . ALA B 1 112 ? -4.172 29.188 21.859 1 97.94 112 ALA B O 1
ATOM 2386 N N . GLN B 1 113 ? -5.629 28.312 20.422 1 97.81 113 GLN B N 1
ATOM 2387 C CA . GLN B 1 113 ? -4.934 27.031 20.375 1 97.81 113 GLN B CA 1
ATOM 2388 C C . GLN B 1 113 ? -3.564 27.172 19.719 1 97.81 113 GLN B C 1
ATOM 2390 O O . GLN B 1 113 ? -2.576 26.609 20.203 1 97.81 113 GLN B O 1
ATOM 2395 N N . ILE B 1 114 ? -3.479 27.906 18.625 1 98.38 114 ILE B N 1
ATOM 2396 C CA . ILE B 1 114 ? -2.223 28.109 17.906 1 98.38 114 ILE B CA 1
ATOM 2397 C C . ILE B 1 114 ? -1.229 28.828 18.828 1 98.38 114 ILE B C 1
ATOM 2399 O O . ILE B 1 114 ? -0.068 28.422 18.922 1 98.38 114 ILE B O 1
ATOM 2403 N N . ARG B 1 115 ? -1.715 29.891 19.453 1 98.25 115 ARG B N 1
ATOM 2404 C CA . ARG B 1 115 ? -0.872 30.625 20.391 1 98.25 115 ARG B CA 1
ATOM 2405 C C . ARG B 1 115 ? -0.346 29.719 21.5 1 98.25 115 ARG B C 1
ATOM 2407 O O . ARG B 1 115 ? 0.83 29.797 21.859 1 98.25 115 ARG B O 1
ATOM 2414 N N . HIS B 1 116 ? -1.234 28.906 22.031 1 98.12 116 HIS B N 1
ATOM 2415 C CA . HIS B 1 116 ? -0.823 27.984 23.078 1 98.12 116 HIS B CA 1
ATOM 2416 C C . HIS B 1 116 ? 0.328 27.094 22.609 1 98.12 116 HIS B C 1
ATOM 2418 O O . HIS B 1 116 ? 1.324 26.938 23.312 1 98.12 116 HIS B O 1
ATOM 2424 N N . ILE B 1 117 ? 0.219 26.5 21.422 1 98.25 117 ILE B N 1
ATOM 2425 C CA . ILE B 1 117 ? 1.227 25.594 20.875 1 98.25 117 ILE B CA 1
ATOM 2426 C C . ILE B 1 117 ? 2.541 26.344 20.688 1 98.25 117 ILE B C 1
ATOM 2428 O O . ILE B 1 117 ? 3.607 25.844 21.047 1 98.25 117 ILE B O 1
ATOM 2432 N N . HIS B 1 118 ? 2.479 27.562 20.156 1 98 118 HIS B N 1
ATOM 2433 C CA . HIS B 1 118 ? 3.664 28.391 19.953 1 98 118 HIS B CA 1
ATOM 2434 C C . HIS B 1 118 ? 4.34 28.719 21.281 1 98 118 HIS B C 1
ATOM 2436 O O . HIS B 1 118 ? 5.547 28.531 21.422 1 98 118 HIS B O 1
ATOM 2442 N N . GLU B 1 119 ? 3.551 29.172 22.188 1 98.19 119 GLU B N 1
ATOM 2443 C CA . GLU B 1 119 ? 4.105 29.672 23.438 1 98.19 119 GLU B CA 1
ATOM 2444 C C . GLU B 1 119 ? 4.609 28.531 24.312 1 98.19 119 GLU B C 1
ATOM 2446 O O . GLU B 1 119 ? 5.625 28.672 25 1 98.19 119 GLU B O 1
ATOM 2451 N N . THR B 1 120 ? 3.9 27.438 24.328 1 98.19 120 THR B N 1
ATOM 2452 C CA . THR B 1 120 ? 4.234 26.344 25.234 1 98.19 120 THR B CA 1
ATOM 2453 C C . THR B 1 120 ? 5.371 25.5 24.656 1 98.19 120 THR B C 1
ATOM 2455 O O . THR B 1 120 ? 6.25 25.047 25.391 1 98.19 120 THR B O 1
ATOM 2458 N N . TRP B 1 121 ? 5.344 25.25 23.328 1 97.5 121 TRP B N 1
ATOM 2459 C CA . TRP B 1 121 ? 6.223 24.219 22.781 1 97.5 121 TRP B CA 1
ATOM 2460 C C . TRP B 1 121 ? 7.133 24.797 21.703 1 97.5 121 TRP B C 1
ATOM 2462 O O . TRP B 1 121 ? 8.125 24.172 21.328 1 97.5 121 TRP B O 1
ATOM 2472 N N . ASP B 1 122 ? 6.812 26 21.156 1 97.06 122 ASP B N 1
ATOM 2473 C CA . ASP B 1 122 ? 7.582 26.656 20.094 1 97.06 122 ASP B CA 1
ATOM 2474 C C . ASP B 1 122 ? 7.75 25.719 18.891 1 97.06 122 ASP B C 1
ATOM 2476 O O . ASP B 1 122 ? 8.859 25.547 18.391 1 97.06 122 ASP B O 1
ATOM 2480 N N . VAL B 1 123 ? 6.727 24.969 18.5 1 97.38 123 VAL B N 1
ATOM 2481 C CA . VAL B 1 123 ? 6.707 24.141 17.297 1 97.38 123 VAL B CA 1
ATOM 2482 C C . VAL B 1 123 ? 5.723 24.734 16.281 1 97.38 123 VAL B C 1
ATOM 2484 O O . VAL B 1 123 ? 4.77 25.406 16.656 1 97.38 123 VAL B O 1
ATOM 2487 N N . PRO B 1 124 ? 6.016 24.531 14.969 1 98.44 124 PRO B N 1
ATOM 2488 C CA . PRO B 1 124 ? 5.094 25.047 13.953 1 98.44 124 PRO B CA 1
ATOM 2489 C C . PRO B 1 124 ? 3.719 24.375 14.016 1 98.44 124 PRO B C 1
ATOM 2491 O O . PRO B 1 124 ? 3.615 23.203 14.367 1 98.44 124 PRO B O 1
ATOM 2494 N N . VAL B 1 125 ? 2.711 25.141 13.688 1 98.62 125 VAL B N 1
ATOM 2495 C CA . VAL B 1 125 ? 1.34 24.656 13.602 1 98.62 125 VAL B CA 1
ATOM 2496 C C . VAL B 1 125 ? 0.92 24.562 12.133 1 98.62 125 VAL B C 1
ATOM 2498 O O . VAL B 1 125 ? 1.067 25.531 11.383 1 98.62 125 VAL B O 1
ATOM 2501 N N . MET B 1 126 ? 0.51 23.391 11.734 1 98.75 126 MET B N 1
ATOM 2502 C CA . MET B 1 126 ? -0.096 23.203 10.414 1 98.75 126 MET B CA 1
ATOM 2503 C C . MET B 1 126 ? -1.618 23.188 10.516 1 98.75 126 MET B C 1
ATOM 2505 O O . MET B 1 126 ? -2.188 22.375 11.258 1 98.75 126 MET B O 1
ATOM 2509 N N . ALA B 1 127 ? -2.227 24.062 9.789 1 98.75 127 ALA B N 1
ATOM 2510 C CA . ALA B 1 127 ? -3.684 24.156 9.789 1 98.75 127 ALA B CA 1
ATOM 2511 C C . ALA B 1 127 ? -4.289 23.281 8.695 1 98.75 127 ALA B C 1
ATOM 2513 O O . ALA B 1 127 ? -4.082 23.531 7.508 1 98.75 127 ALA B O 1
ATOM 2514 N N . ASP B 1 128 ? -5.031 22.266 9.062 1 98.62 128 ASP B N 1
ATOM 2515 C CA . ASP B 1 128 ? -5.816 21.469 8.125 1 98.62 128 ASP B CA 1
ATOM 2516 C C . ASP B 1 128 ? -7.141 22.156 7.797 1 98.62 128 ASP B C 1
ATOM 2518 O O . ASP B 1 128 ? -7.984 22.344 8.68 1 98.62 128 ASP B O 1
ATOM 2522 N N . VAL B 1 129 ? -7.367 22.438 6.535 1 98.38 129 VAL B N 1
ATOM 2523 C CA . VAL B 1 129 ? -8.516 23.281 6.203 1 98.38 129 VAL B CA 1
ATOM 2524 C C . VAL B 1 129 ? -9.336 22.609 5.105 1 98.38 129 VAL B C 1
ATOM 2526 O O . VAL B 1 129 ? -8.898 21.625 4.5 1 98.38 129 VAL B O 1
ATOM 2529 N N . ASP B 1 130 ? -10.578 23.172 4.883 1 96.88 130 ASP B N 1
ATOM 2530 C CA . ASP B 1 130 ? -11.484 22.609 3.891 1 96.88 130 ASP B CA 1
ATOM 2531 C C . ASP B 1 130 ? -11.805 23.625 2.793 1 96.88 130 ASP B C 1
ATOM 2533 O O . ASP B 1 130 ? -12.375 23.266 1.76 1 96.88 130 ASP B O 1
ATOM 2537 N N . THR B 1 131 ? -11.5 24.922 3.055 1 97.81 131 THR B N 1
ATOM 2538 C CA . THR B 1 131 ? -11.805 25.969 2.088 1 97.81 131 THR B CA 1
ATOM 2539 C C . THR B 1 131 ? -10.695 27.016 2.064 1 97.81 131 THR B C 1
ATOM 2541 O O . THR B 1 131 ? -9.836 27.031 2.951 1 97.81 131 THR B O 1
ATOM 2544 N N . LEU B 1 132 ? -10.75 27.828 1.03 1 98.44 132 LEU B N 1
ATOM 2545 C CA . LEU B 1 132 ? -9.82 28.953 0.948 1 98.44 132 LEU B CA 1
ATOM 2546 C C . LEU B 1 132 ? -10.008 29.906 2.125 1 98.44 132 LEU B C 1
ATOM 2548 O O . LEU B 1 132 ? -9.031 30.328 2.746 1 98.44 132 LEU B O 1
ATOM 2552 N N . ASP B 1 133 ? -11.25 30.219 2.463 1 98.44 133 ASP B N 1
ATOM 2553 C CA . ASP B 1 133 ? -11.539 31.141 3.559 1 98.44 133 ASP B CA 1
ATOM 2554 C C . ASP B 1 133 ? -10.977 30.625 4.879 1 98.44 133 ASP B C 1
ATOM 2556 O O . ASP B 1 133 ? -10.406 31.375 5.66 1 98.44 133 ASP B O 1
ATOM 2560 N N . ALA B 1 134 ? -11.125 29.359 5.117 1 98.5 134 ALA B N 1
ATOM 2561 C CA . ALA B 1 134 ? -10.578 28.75 6.328 1 98.5 134 ALA B CA 1
ATOM 2562 C C . ALA B 1 134 ? -9.055 28.875 6.355 1 98.5 134 ALA B C 1
ATOM 2564 O O . ALA B 1 134 ? -8.469 29.125 7.414 1 98.5 134 ALA B O 1
ATOM 2565 N N . GLY B 1 135 ? -8.477 28.656 5.191 1 98.75 135 GLY B N 1
ATOM 2566 C CA . GLY B 1 135 ? -7.027 28.797 5.102 1 98.75 135 GLY B CA 1
ATOM 2567 C C . GLY B 1 135 ? -6.543 30.188 5.406 1 98.75 135 GLY B C 1
ATOM 2568 O O . GLY B 1 135 ? -5.578 30.375 6.152 1 98.75 135 GLY B O 1
ATOM 2569 N N . LEU B 1 136 ? -7.215 31.156 4.816 1 98.75 136 LEU B N 1
ATOM 2570 C CA . LEU B 1 136 ? -6.871 32.562 5.062 1 98.75 136 LEU B CA 1
ATOM 2571 C C . LEU B 1 136 ? -7.047 32.906 6.539 1 98.75 136 LEU B C 1
ATOM 2573 O O . LEU B 1 136 ? -6.184 33.562 7.133 1 98.75 136 LEU B O 1
ATOM 2577 N N . ALA B 1 137 ? -8.109 32.469 7.086 1 98.62 137 ALA B N 1
ATOM 2578 C CA . ALA B 1 137 ? -8.375 32.719 8.5 1 98.62 137 ALA B CA 1
ATOM 2579 C C . ALA B 1 137 ? -7.332 32.062 9.391 1 98.62 137 ALA B C 1
ATOM 2581 O O . ALA B 1 137 ? -6.891 32.656 10.375 1 98.62 137 ALA B O 1
ATOM 2582 N N . ALA B 1 138 ? -6.992 30.812 9.062 1 98.69 138 ALA B N 1
ATOM 2583 C CA . ALA B 1 138 ? -5.996 30.094 9.844 1 98.69 138 ALA B CA 1
ATOM 2584 C C . ALA B 1 138 ? -4.641 30.781 9.797 1 98.69 138 ALA B C 1
ATOM 2586 O O . ALA B 1 138 ? -3.955 30.891 10.82 1 98.69 138 ALA B O 1
ATOM 2587 N N . ARG B 1 139 ? -4.273 31.219 8.609 1 98.62 139 ARG B N 1
ATOM 2588 C CA . ARG B 1 139 ? -3.023 31.953 8.484 1 98.62 139 ARG B CA 1
ATOM 2589 C C . ARG B 1 139 ? -3.051 33.219 9.328 1 98.62 139 ARG B C 1
ATOM 2591 O O . ARG B 1 139 ? -2.094 33.531 10.055 1 98.62 139 ARG B O 1
ATOM 2598 N N . ALA B 1 140 ? -4.137 33.938 9.25 1 98.5 140 ALA B N 1
ATOM 2599 C CA . ALA B 1 140 ? -4.305 35.156 10.039 1 98.5 140 ALA B CA 1
ATOM 2600 C C . ALA B 1 140 ? -4.242 34.844 11.531 1 98.5 140 ALA B C 1
ATOM 2602 O O . ALA B 1 140 ? -3.756 35.688 12.32 1 98.5 140 ALA B O 1
ATOM 2603 N N . ALA B 1 141 ? -4.641 33.656 11.883 1 98.44 141 ALA B N 1
ATOM 2604 C CA . ALA B 1 141 ? -4.652 33.25 13.281 1 98.44 141 ALA B CA 1
ATOM 2605 C C . ALA B 1 141 ? -3.258 32.812 13.742 1 98.44 141 ALA B C 1
ATOM 2607 O O . ALA B 1 141 ? -3.033 32.594 14.93 1 98.44 141 ALA B O 1
ATOM 2608 N N . GLY B 1 142 ? -2.318 32.656 12.805 1 98.25 142 GLY B N 1
ATOM 2609 C CA . GLY B 1 142 ? -0.941 32.406 13.203 1 98.25 142 GLY B CA 1
ATOM 2610 C C . GLY B 1 142 ? -0.414 31.062 12.727 1 98.25 142 GLY B C 1
ATOM 2611 O O . GLY B 1 142 ? 0.705 30.672 13.062 1 98.25 142 GLY B O 1
ATOM 2612 N N . ALA B 1 143 ? -1.189 30.328 11.938 1 98.56 143 ALA B N 1
ATOM 2613 C CA . ALA B 1 143 ? -0.717 29.047 11.43 1 98.56 143 ALA B CA 1
ATOM 2614 C C . ALA B 1 143 ? 0.578 29.203 10.641 1 98.56 143 ALA B C 1
ATOM 2616 O O . ALA B 1 143 ? 0.753 30.188 9.922 1 98.56 143 ALA B O 1
ATOM 2617 N N . ASP B 1 144 ? 1.434 28.234 10.758 1 98.38 144 ASP B N 1
ATOM 2618 C CA . ASP B 1 144 ? 2.729 28.281 10.086 1 98.38 144 ASP B CA 1
ATOM 2619 C C . ASP B 1 144 ? 2.668 27.609 8.719 1 98.38 144 ASP B C 1
ATOM 2621 O O . ASP B 1 144 ? 3.443 27.938 7.82 1 98.38 144 ASP B O 1
ATOM 2625 N N . LEU B 1 145 ? 1.892 26.562 8.539 1 98.5 145 LEU B N 1
ATOM 2626 C CA . LEU B 1 145 ? 1.559 25.844 7.316 1 98.5 145 LEU B CA 1
ATOM 2627 C C . LEU B 1 145 ? 0.05 25.672 7.18 1 98.5 145 LEU B C 1
ATOM 2629 O O . LEU B 1 145 ? -0.672 25.672 8.18 1 98.5 145 LEU B O 1
ATOM 2633 N N . VAL B 1 146 ? -0.385 25.484 5.957 1 98.69 146 VAL B N 1
ATOM 2634 C CA . VAL B 1 146 ? -1.792 25.203 5.691 1 98.69 146 VAL B CA 1
ATOM 2635 C C . VAL B 1 146 ? -1.914 24 4.773 1 98.69 146 VAL B C 1
ATOM 2637 O O . VAL B 1 146 ? -1.194 23.891 3.779 1 98.69 146 VAL B O 1
ATOM 2640 N N . ALA B 1 147 ? -2.771 23.094 5.137 1 98.75 147 ALA B N 1
ATOM 2641 C CA . ALA B 1 147 ? -2.908 21.844 4.387 1 98.75 147 ALA B CA 1
ATOM 2642 C C . ALA B 1 147 ? -4.352 21.641 3.941 1 98.75 147 ALA B C 1
ATOM 2644 O O . ALA B 1 147 ? -5.289 21.953 4.68 1 98.75 147 ALA B O 1
ATOM 2645 N N . THR B 1 148 ? -4.562 20.984 2.844 1 98.44 148 THR B N 1
ATOM 2646 C CA . THR B 1 148 ? -5.883 20.797 2.246 1 98.44 148 THR B CA 1
ATOM 2647 C C . THR B 1 148 ? -6.523 19.5 2.73 1 98.44 148 THR B C 1
ATOM 2649 O O . THR B 1 148 ? -7.402 18.953 2.062 1 98.44 148 THR B O 1
ATOM 2652 N N . THR B 1 149 ? -6.113 18.984 3.807 1 96.19 149 THR B N 1
ATOM 2653 C CA . THR B 1 149 ? -6.465 17.688 4.363 1 96.19 149 THR B CA 1
ATOM 2654 C C . THR B 1 149 ? -7.98 17.5 4.371 1 96.19 149 THR B C 1
ATOM 2656 O O . THR B 1 149 ? -8.477 16.406 4.078 1 96.19 149 THR B O 1
ATOM 2659 N N . LEU B 1 150 ? -8.742 18.562 4.695 1 95.06 150 LEU B N 1
ATOM 2660 C CA . LEU B 1 150 ? -10.164 18.422 4.996 1 95.06 150 LEU B CA 1
ATOM 2661 C C . LEU B 1 150 ? -11.016 18.891 3.824 1 95.06 150 LEU B C 1
ATOM 2663 O O . LEU B 1 150 ? -12.227 19.062 3.963 1 95.06 150 LEU B O 1
ATOM 2667 N N . ALA B 1 151 ? -10.328 19.156 2.648 1 93.31 151 ALA B N 1
ATOM 2668 C CA . ALA B 1 151 ? -11.062 19.578 1.457 1 93.31 151 ALA B CA 1
ATOM 2669 C C . ALA B 1 151 ? -12.047 18.5 1.02 1 93.31 151 ALA B C 1
ATOM 2671 O O . ALA B 1 151 ? -11.688 17.312 0.907 1 93.31 151 ALA B O 1
ATOM 2672 N N . GLY B 1 152 ? -13.242 18.844 0.722 1 81.06 152 GLY B N 1
ATOM 2673 C CA . GLY B 1 152 ? -14.258 17.953 0.178 1 81.06 152 GLY B CA 1
ATOM 2674 C C . GLY B 1 152 ? -14.984 17.156 1.243 1 81.06 152 GLY B C 1
ATOM 2675 O O . GLY B 1 152 ? -15.906 16.406 0.938 1 81.06 152 GLY B O 1
ATOM 2676 N N . TYR B 1 153 ? -14.594 17.172 2.385 1 67.75 153 TYR B N 1
ATOM 2677 C CA . TYR B 1 153 ? -15.219 16.375 3.439 1 67.75 153 TYR B CA 1
ATOM 2678 C C . TYR B 1 153 ? -16.406 17.125 4.055 1 67.75 153 TYR B C 1
ATOM 2680 O O . TYR B 1 153 ? -17.25 16.516 4.715 1 67.75 153 TYR B O 1
ATOM 2688 N N . VAL B 1 154 ? -16.375 18.516 3.789 1 57.03 154 VAL B N 1
ATOM 2689 C CA . VAL B 1 154 ? -17.438 19.328 4.379 1 57.03 154 VAL B CA 1
ATOM 2690 C C . VAL B 1 154 ? -18.484 19.672 3.32 1 57.03 154 VAL B C 1
ATOM 2692 O O . VAL B 1 154 ? -18.141 20.203 2.258 1 57.03 154 VAL B O 1
ATOM 2695 N N . GLY B 1 155 ? -19.594 18.938 2.938 1 49.44 155 GLY B N 1
ATOM 2696 C CA . GLY B 1 155 ? -20.672 19.391 2.064 1 49.44 155 GLY B CA 1
ATOM 2697 C C . GLY B 1 155 ? -21.109 18.328 1.07 1 49.44 155 GLY B C 1
ATOM 2698 O O . GLY B 1 155 ? -21.781 18.641 0.08 1 49.44 155 GLY B O 1
ATOM 2699 N N . GLY B 1 156 ? -20.734 16.984 1.288 1 51.41 156 GLY B N 1
ATOM 2700 C CA . GLY B 1 156 ? -21.297 15.969 0.409 1 51.41 156 GLY B CA 1
ATOM 2701 C C . GLY B 1 156 ? -20.344 14.82 0.135 1 51.41 156 GLY B C 1
ATOM 2702 O O . GLY B 1 156 ? -19.5 14.5 0.965 1 51.41 156 GLY B O 1
ATOM 2703 N N . THR B 1 157 ? -20.672 14 -1.019 1 53.25 157 THR B N 1
ATOM 2704 C CA . THR B 1 157 ? -19.891 12.828 -1.387 1 53.25 157 THR B CA 1
ATOM 2705 C C . THR B 1 157 ? -18.453 13.219 -1.709 1 53.25 157 THR B C 1
ATOM 2707 O O . THR B 1 157 ? -18.203 14.086 -2.553 1 53.25 157 THR B O 1
ATOM 2710 N N . ALA B 1 158 ? -17.547 12.805 -0.87 1 58.25 158 ALA B N 1
ATOM 2711 C CA . ALA B 1 158 ? -16.141 13.117 -1.091 1 58.25 158 ALA B CA 1
ATOM 2712 C C . ALA B 1 158 ? -15.695 12.719 -2.498 1 58.25 158 ALA B C 1
ATOM 2714 O O . ALA B 1 158 ? -15.969 11.602 -2.945 1 58.25 158 ALA B O 1
ATOM 2715 N N . PRO B 1 159 ? -15.117 13.758 -3.303 1 71.38 159 PRO B N 1
ATOM 2716 C CA . PRO B 1 159 ? -14.586 13.438 -4.629 1 71.38 159 PRO B CA 1
ATOM 2717 C C . PRO B 1 159 ? -13.461 12.406 -4.582 1 71.38 159 PRO B C 1
ATOM 2719 O O . PRO B 1 159 ? -12.891 12.156 -3.516 1 71.38 159 PRO B O 1
ATOM 2722 N N . ASP B 1 160 ? -13.266 11.797 -5.648 1 80.62 160 ASP B N 1
ATOM 2723 C CA . ASP B 1 160 ? -12.25 10.758 -5.746 1 80.62 160 ASP B CA 1
ATOM 2724 C C . ASP B 1 160 ? -10.867 11.352 -5.992 1 80.62 160 ASP B C 1
ATOM 2726 O O . ASP B 1 160 ? -9.852 10.719 -5.707 1 80.62 160 ASP B O 1
ATOM 2730 N N . GLU B 1 161 ? -10.906 12.648 -6.406 1 89.81 161 GLU B N 1
ATOM 2731 C CA . GLU B 1 161 ? -9.641 13.266 -6.781 1 89.81 161 GLU B CA 1
ATOM 2732 C C . GLU B 1 161 ? -9.211 14.32 -5.758 1 89.81 161 GLU B C 1
ATOM 2734 O O . GLU B 1 161 ? -10.047 14.859 -5.031 1 89.81 161 GLU B O 1
ATOM 2739 N N . PRO B 1 162 ? -7.949 14.586 -5.621 1 95.31 162 PRO B N 1
ATOM 2740 C CA . PRO B 1 162 ? -7.504 15.672 -4.738 1 95.31 162 PRO B CA 1
ATOM 2741 C C . PRO B 1 162 ? -8 17.047 -5.188 1 95.31 162 PRO B C 1
ATOM 2743 O O . PRO B 1 162 ? -8.266 17.25 -6.375 1 95.31 162 PRO B O 1
ATOM 2746 N N . ASP B 1 163 ? -8.227 17.984 -4.281 1 96.38 163 ASP B N 1
ATOM 2747 C CA . ASP B 1 163 ? -8.688 19.328 -4.59 1 96.38 163 ASP B CA 1
ATOM 2748 C C . ASP B 1 163 ? -7.527 20.234 -4.996 1 96.38 163 ASP B C 1
ATOM 2750 O O . ASP B 1 163 ? -7.141 21.125 -4.25 1 96.38 163 ASP B O 1
ATOM 2754 N N . LEU B 1 164 ? -7.051 20.078 -6.203 1 97.44 164 LEU B N 1
ATOM 2755 C CA . LEU B 1 164 ? -5.895 20.812 -6.703 1 97.44 164 LEU B CA 1
ATOM 2756 C C . LEU B 1 164 ? -6.219 22.297 -6.867 1 97.44 164 LEU B C 1
ATOM 2758 O O . LEU B 1 164 ? -5.324 23.141 -6.781 1 97.44 164 LEU B O 1
ATOM 2762 N N . ARG B 1 165 ? -7.473 22.578 -7.141 1 97.25 165 ARG B N 1
ATOM 2763 C CA . ARG B 1 165 ? -7.887 23.984 -7.234 1 97.25 165 ARG B CA 1
ATOM 2764 C C . ARG B 1 165 ? -7.68 24.703 -5.91 1 97.25 165 ARG B C 1
ATOM 2766 O O . ARG B 1 165 ? -7.203 25.844 -5.887 1 97.25 165 ARG B O 1
ATOM 2773 N N . LEU B 1 166 ? -8.047 24.047 -4.809 1 98.31 166 LEU B N 1
ATOM 2774 C CA . LEU B 1 166 ? -7.836 24.641 -3.498 1 98.31 166 LEU B CA 1
ATOM 2775 C C . LEU B 1 166 ? -6.348 24.797 -3.203 1 98.31 166 LEU B C 1
ATOM 2777 O O . LEU B 1 166 ? -5.922 25.828 -2.656 1 98.31 166 LEU B O 1
ATOM 2781 N N . VAL B 1 167 ? -5.547 23.797 -3.547 1 98.69 167 VAL B N 1
ATOM 2782 C CA . VAL B 1 167 ? -4.102 23.875 -3.365 1 98.69 167 VAL B CA 1
ATOM 2783 C C . VAL B 1 167 ? -3.564 25.125 -4.062 1 98.69 167 VAL B C 1
ATOM 2785 O O . VAL B 1 167 ? -2.848 25.922 -3.459 1 98.69 167 VAL B O 1
ATOM 2788 N N . ALA B 1 168 ? -3.949 25.281 -5.289 1 98.81 168 ALA B N 1
ATOM 2789 C CA . ALA B 1 168 ? -3.467 26.406 -6.09 1 98.81 168 ALA B CA 1
ATOM 2790 C C . ALA B 1 168 ? -3.916 27.734 -5.5 1 98.81 168 ALA B C 1
ATOM 2792 O O . ALA B 1 168 ? -3.131 28.688 -5.418 1 98.81 168 ALA B O 1
ATOM 2793 N N . ALA B 1 169 ? -5.156 27.828 -5.129 1 98.81 169 ALA B N 1
ATOM 2794 C CA . ALA B 1 169 ? -5.707 29.062 -4.562 1 98.81 169 ALA B CA 1
ATOM 2795 C C . ALA B 1 169 ? -4.977 29.453 -3.283 1 98.81 169 ALA B C 1
ATOM 2797 O O . ALA B 1 169 ? -4.633 30.625 -3.09 1 98.81 169 ALA B O 1
ATOM 2798 N N . LEU B 1 170 ? -4.758 28.469 -2.424 1 98.88 170 LEU B N 1
ATOM 2799 C CA . LEU B 1 170 ? -4.051 28.719 -1.174 1 98.88 170 LEU B CA 1
ATOM 2800 C C . LEU B 1 170 ? -2.609 29.141 -1.441 1 98.88 170 LEU B C 1
ATOM 2802 O O . LEU B 1 170 ? -2.117 30.094 -0.836 1 98.88 170 LEU B O 1
ATOM 2806 N N . ALA B 1 171 ? -1.952 28.438 -2.316 1 98.69 171 ALA B N 1
ATOM 2807 C CA . ALA B 1 171 ? -0.56 28.734 -2.635 1 98.69 171 ALA B CA 1
ATOM 2808 C C . ALA B 1 171 ? -0.422 30.156 -3.191 1 98.69 171 ALA B C 1
ATOM 2810 O O . ALA B 1 171 ? 0.584 30.828 -2.951 1 98.69 171 ALA B O 1
ATOM 2811 N N . ASP B 1 172 ? -1.376 30.578 -3.914 1 98.56 172 ASP B N 1
ATOM 2812 C CA . ASP B 1 172 ? -1.361 31.891 -4.543 1 98.56 172 ASP B CA 1
ATOM 2813 C C . ASP B 1 172 ? -1.595 33 -3.512 1 98.56 172 ASP B C 1
ATOM 2815 O O . ASP B 1 172 ? -1.074 34.094 -3.652 1 98.56 172 ASP B O 1
ATOM 2819 N N . ARG B 1 173 ? -2.328 32.688 -2.496 1 98.62 173 ARG B N 1
ATOM 2820 C CA . ARG B 1 173 ? -2.842 33.75 -1.632 1 98.62 173 ARG B CA 1
ATOM 2821 C C . ARG B 1 173 ? -2.059 33.812 -0.325 1 98.62 173 ARG B C 1
ATOM 2823 O O . ARG B 1 173 ? -2.002 34.875 0.316 1 98.62 173 ARG B O 1
ATOM 2830 N N . LEU B 1 174 ? -1.537 32.688 0.065 1 98.56 174 LEU B N 1
ATOM 2831 C CA . LEU B 1 174 ? -0.902 32.656 1.377 1 98.56 174 LEU B CA 1
ATOM 2832 C C . LEU B 1 174 ? 0.595 32.938 1.268 1 98.56 174 LEU B C 1
ATOM 2834 O O . LEU B 1 174 ? 1.207 32.656 0.235 1 98.56 174 LEU B O 1
ATOM 2838 N N . ASP B 1 175 ? 1.234 33.344 2.322 1 97.94 175 ASP B N 1
ATOM 2839 C CA . ASP B 1 175 ? 2.668 33.625 2.385 1 97.94 175 ASP B CA 1
ATOM 2840 C C . ASP B 1 175 ? 3.396 32.5 3.154 1 97.94 175 ASP B C 1
ATOM 2842 O O . ASP B 1 175 ? 4.547 32.688 3.562 1 97.94 175 ASP B O 1
ATOM 2846 N N . CYS B 1 176 ? 2.734 31.5 3.479 1 97.81 176 CYS B N 1
ATOM 2847 C CA . CYS B 1 176 ? 3.311 30.344 4.164 1 97.81 176 CYS B CA 1
ATOM 2848 C C . CYS B 1 176 ? 3.234 29.094 3.295 1 97.81 176 CYS B C 1
ATOM 2850 O O . CYS B 1 176 ? 2.514 29.078 2.295 1 97.81 176 CYS B O 1
ATOM 2852 N N . PRO B 1 177 ? 4.031 28.047 3.627 1 98.44 177 PRO B N 1
ATOM 2853 C CA . PRO B 1 177 ? 3.969 26.797 2.85 1 98.44 177 PRO B CA 1
ATOM 2854 C C . PRO B 1 177 ? 2.578 26.172 2.85 1 98.44 177 PRO B C 1
ATOM 2856 O O . PRO B 1 177 ? 1.901 26.156 3.881 1 98.44 177 PRO B O 1
ATOM 2859 N N . VAL B 1 178 ? 2.166 25.734 1.675 1 98.75 178 VAL B N 1
ATOM 2860 C CA . VAL B 1 178 ? 0.934 24.969 1.503 1 98.75 178 VAL B CA 1
ATOM 2861 C C . VAL B 1 178 ? 1.266 23.484 1.314 1 98.75 178 VAL B C 1
ATOM 2863 O O . VAL B 1 178 ? 2.168 23.141 0.548 1 98.75 178 VAL B O 1
ATOM 2866 N N . VAL B 1 179 ? 0.616 22.641 2.047 1 98.75 179 VAL B N 1
ATOM 2867 C CA . VAL B 1 179 ? 0.798 21.188 1.969 1 98.75 179 VAL B CA 1
ATOM 2868 C C . VAL B 1 179 ? -0.433 20.547 1.334 1 98.75 179 VAL B C 1
ATOM 2870 O O . VAL B 1 179 ? -1.56 20.766 1.786 1 98.75 179 VAL B O 1
ATOM 2873 N N . ALA B 1 180 ? -0.209 19.844 0.252 1 98.69 180 ALA B N 1
ATOM 2874 C CA . ALA B 1 180 ? -1.32 19.141 -0.374 1 98.69 180 ALA B CA 1
ATOM 2875 C C . ALA B 1 180 ? -1.575 17.797 0.318 1 98.69 180 ALA B C 1
ATOM 2877 O O . ALA B 1 180 ? -0.657 17 0.484 1 98.69 180 ALA B O 1
ATOM 2878 N N . GLU B 1 181 ? -2.717 17.578 0.719 1 98.31 181 GLU B N 1
ATOM 2879 C CA . GLU B 1 181 ? -3.15 16.344 1.351 1 98.31 181 GLU B CA 1
ATOM 2880 C C . GLU B 1 181 ? -4.621 16.062 1.062 1 98.31 181 GLU B C 1
ATOM 2882 O O . GLU B 1 181 ? -5.43 16.984 0.973 1 98.31 181 GLU B O 1
ATOM 2887 N N . GLY B 1 182 ? -4.883 14.852 1.01 1 96.31 182 GLY B N 1
ATOM 2888 C CA . GLY B 1 182 ? -6.246 14.398 0.767 1 96.31 182 GLY B CA 1
ATOM 2889 C C . GLY B 1 182 ? -6.434 13.781 -0.607 1 96.31 182 GLY B C 1
ATOM 2890 O O . GLY B 1 182 ? -6.273 14.461 -1.624 1 96.31 182 GLY B O 1
ATOM 2891 N N . ARG B 1 183 ? -6.73 12.555 -0.678 1 94.88 183 ARG B N 1
ATOM 2892 C CA . ARG B 1 183 ? -7.129 11.805 -1.861 1 94.88 183 ARG B CA 1
ATOM 2893 C C . ARG B 1 183 ? -6.023 11.812 -2.912 1 94.88 183 ARG B C 1
ATOM 2895 O O . ARG B 1 183 ? -6.305 11.789 -4.113 1 94.88 183 ARG B O 1
ATOM 2902 N N . ILE B 1 184 ? -4.812 12.062 -2.488 1 97.19 184 ILE B N 1
ATOM 2903 C CA . ILE B 1 184 ? -3.684 11.852 -3.389 1 97.19 184 ILE B CA 1
ATOM 2904 C C . ILE B 1 184 ? -3.43 10.359 -3.553 1 97.19 184 ILE B C 1
ATOM 2906 O O . ILE B 1 184 ? -2.918 9.703 -2.643 1 97.19 184 ILE B O 1
ATOM 2910 N N . ARG B 1 185 ? -3.693 9.828 -4.727 1 95.5 185 ARG B N 1
ATOM 2911 C CA . ARG B 1 185 ? -3.77 8.383 -4.887 1 95.5 185 ARG B CA 1
ATOM 2912 C C . ARG B 1 185 ? -2.641 7.867 -5.773 1 95.5 185 ARG B C 1
ATOM 2914 O O . ARG B 1 185 ? -2.334 6.672 -5.77 1 95.5 185 ARG B O 1
ATOM 2921 N N . THR B 1 186 ? -2.076 8.766 -6.586 1 94.5 186 THR B N 1
ATOM 2922 C CA . THR B 1 186 ? -1.06 8.344 -7.547 1 94.5 186 THR B CA 1
ATOM 2923 C C . THR B 1 186 ? 0.111 9.328 -7.555 1 94.5 186 THR B C 1
ATOM 2925 O O . THR B 1 186 ? -0.007 10.445 -7.055 1 94.5 186 THR B O 1
ATOM 2928 N N . GLY B 1 187 ? 1.201 8.875 -8.094 1 95.75 187 GLY B N 1
ATOM 2929 C CA . GLY B 1 187 ? 2.326 9.766 -8.312 1 95.75 187 GLY B CA 1
ATOM 2930 C C . GLY B 1 187 ? 1.972 10.969 -9.172 1 95.75 187 GLY B C 1
ATOM 2931 O O . GLY B 1 187 ? 2.475 12.07 -8.938 1 95.75 187 GLY B O 1
ATOM 2932 N N . THR B 1 188 ? 1.113 10.766 -10.109 1 94.19 188 THR B N 1
ATOM 2933 C CA . THR B 1 188 ? 0.661 11.867 -10.961 1 94.19 188 THR B CA 1
ATOM 2934 C C . THR B 1 188 ? -0.076 12.922 -10.133 1 94.19 188 THR B C 1
ATOM 2936 O O . THR B 1 188 ? 0.151 14.117 -10.305 1 94.19 188 THR B O 1
ATOM 2939 N N . HIS B 1 189 ? -0.982 12.453 -9.203 1 96.88 189 HIS B N 1
ATOM 2940 C CA . HIS B 1 189 ? -1.648 13.383 -8.297 1 96.88 189 HIS B CA 1
ATOM 2941 C C . HIS B 1 189 ? -0.635 14.219 -7.523 1 96.88 189 HIS B C 1
ATOM 2943 O O . HIS B 1 189 ? -0.797 15.438 -7.395 1 96.88 189 HIS B O 1
ATOM 2949 N N . ALA B 1 190 ? 0.393 13.547 -7.047 1 98.06 190 ALA B N 1
ATOM 2950 C CA . ALA B 1 190 ? 1.409 14.219 -6.238 1 98.06 190 ALA B CA 1
ATOM 2951 C C . ALA B 1 190 ? 2.168 15.25 -7.066 1 98.06 190 ALA B C 1
ATOM 2953 O O . ALA B 1 190 ? 2.398 16.375 -6.609 1 98.06 190 ALA B O 1
ATOM 2954 N N . ARG B 1 191 ? 2.516 14.859 -8.25 1 96.94 191 ARG B N 1
ATOM 2955 C CA . ARG B 1 191 ? 3.219 15.766 -9.148 1 96.94 191 ARG B CA 1
ATOM 2956 C C . ARG B 1 191 ? 2.367 16.984 -9.469 1 96.94 191 ARG B C 1
ATOM 2958 O O . ARG B 1 191 ? 2.865 18.109 -9.469 1 96.94 191 ARG B O 1
ATOM 2965 N N . LEU B 1 192 ? 1.115 16.766 -9.758 1 97.12 192 LEU B N 1
ATOM 2966 C CA . LEU B 1 192 ? 0.204 17.844 -10.094 1 97.12 192 LEU B CA 1
ATOM 2967 C C . LEU B 1 192 ? -0.004 18.766 -8.898 1 97.12 192 LEU B C 1
ATOM 2969 O O . LEU B 1 192 ? -0.161 19.984 -9.062 1 97.12 192 LEU B O 1
ATOM 2973 N N . ALA B 1 193 ? -0.034 18.172 -7.691 1 98.19 193 ALA B N 1
ATOM 2974 C CA . ALA B 1 193 ? -0.148 18.984 -6.48 1 98.19 193 ALA B CA 1
ATOM 2975 C C . ALA B 1 193 ? 1.051 19.922 -6.328 1 98.19 193 ALA B C 1
ATOM 2977 O O . ALA B 1 193 ? 0.891 21.094 -5.996 1 98.19 193 ALA B O 1
ATOM 2978 N N . ARG B 1 194 ? 2.199 19.422 -6.602 1 97.69 194 ARG B N 1
ATOM 2979 C CA . ARG B 1 194 ? 3.398 20.25 -6.559 1 97.69 194 ARG B CA 1
ATOM 2980 C C . ARG B 1 194 ? 3.332 21.359 -7.598 1 97.69 194 ARG B C 1
ATOM 2982 O O . ARG B 1 194 ? 3.664 22.516 -7.305 1 97.69 194 ARG B O 1
ATOM 2989 N N . ALA B 1 195 ? 2.932 20.984 -8.742 1 97.12 195 ALA B N 1
ATOM 2990 C CA . ALA B 1 195 ? 2.809 21.953 -9.82 1 97.12 195 ALA B CA 1
ATOM 2991 C C . ALA B 1 195 ? 1.805 23.047 -9.461 1 97.12 195 ALA B C 1
ATOM 2993 O O . ALA B 1 195 ? 1.952 24.203 -9.883 1 97.12 195 ALA B O 1
ATOM 2994 N N . ALA B 1 196 ? 0.826 22.688 -8.672 1 98 196 ALA B N 1
ATOM 2995 C CA . ALA B 1 196 ? -0.213 23.625 -8.258 1 98 196 ALA B CA 1
ATOM 2996 C C . ALA B 1 196 ? 0.299 24.578 -7.176 1 98 196 ALA B C 1
ATOM 2998 O O . ALA B 1 196 ? -0.398 25.516 -6.777 1 98 196 ALA B O 1
ATOM 2999 N N . GLY B 1 197 ? 1.525 24.297 -6.617 1 98.06 197 GLY B N 1
ATOM 3000 C CA . GLY B 1 197 ? 2.135 25.234 -5.676 1 98.06 197 GLY B CA 1
ATOM 3001 C C . GLY B 1 197 ? 2.367 24.625 -4.305 1 98.06 197 GLY B C 1
ATOM 3002 O O . GLY B 1 197 ? 2.84 25.312 -3.393 1 98.06 197 GLY B O 1
ATOM 3003 N N . ALA B 1 198 ? 2.072 23.344 -4.129 1 98.44 198 ALA B N 1
ATOM 3004 C CA . ALA B 1 198 ? 2.268 22.703 -2.832 1 98.44 198 ALA B CA 1
ATOM 3005 C C . ALA B 1 198 ? 3.748 22.641 -2.463 1 98.44 198 ALA B C 1
ATOM 3007 O O . ALA B 1 198 ? 4.586 22.266 -3.285 1 98.44 198 ALA B O 1
ATOM 3008 N N . HIS B 1 199 ? 4.047 23.078 -1.286 1 97.94 199 HIS B N 1
ATOM 3009 C CA . HIS B 1 199 ? 5.391 22.969 -0.726 1 97.94 199 HIS B CA 1
ATOM 3010 C C . HIS B 1 199 ? 5.77 21.531 -0.445 1 97.94 199 HIS B C 1
ATOM 3012 O O . HIS B 1 199 ? 6.918 21.125 -0.639 1 97.94 199 HIS B O 1
ATOM 3018 N N . ALA B 1 200 ? 4.875 20.688 -0.03 1 98.31 200 ALA B N 1
ATOM 3019 C CA . ALA B 1 200 ? 5 19.281 0.282 1 98.31 200 ALA B CA 1
ATOM 3020 C C . ALA B 1 200 ? 3.688 18.531 0.019 1 98.31 200 ALA B C 1
ATOM 3022 O O . ALA B 1 200 ? 2.639 19.172 -0.144 1 98.31 200 ALA B O 1
ATOM 3023 N N . VAL B 1 201 ? 3.779 17.25 -0.084 1 98.81 201 VAL B N 1
ATOM 3024 C CA . VAL B 1 201 ? 2.613 16.406 -0.342 1 98.81 201 VAL B CA 1
ATOM 3025 C C . VAL B 1 201 ? 2.527 15.305 0.713 1 98.81 201 VAL B C 1
ATOM 3027 O O . VAL B 1 201 ? 3.529 14.656 1.022 1 98.81 201 VAL B O 1
ATOM 3030 N N . VAL B 1 202 ? 1.342 15.148 1.342 1 98.88 202 VAL B N 1
ATOM 3031 C CA . VAL B 1 202 ? 1.09 14.078 2.301 1 98.88 202 VAL B CA 1
ATOM 3032 C C . VAL B 1 202 ? 0.255 12.977 1.645 1 98.88 202 VAL B C 1
ATOM 3034 O O . VAL B 1 202 ? -0.799 13.258 1.066 1 98.88 202 VAL B O 1
ATOM 3037 N N . VAL B 1 203 ? 0.758 11.766 1.674 1 98.81 203 VAL B N 1
ATOM 3038 C CA . VAL B 1 203 ? 0.059 10.602 1.138 1 98.81 203 VAL B CA 1
ATOM 3039 C C . VAL B 1 203 ? -0.103 9.547 2.229 1 98.81 203 VAL B C 1
ATOM 3041 O O . VAL B 1 203 ? 0.86 9.211 2.92 1 98.81 203 VAL B O 1
ATOM 3044 N N . GLY B 1 204 ? -1.32 9.047 2.434 1 98.25 204 GLY B N 1
ATOM 3045 C CA . GLY B 1 204 ? -1.569 8.023 3.438 1 98.25 204 GLY B CA 1
ATOM 3046 C C . GLY B 1 204 ? -2.021 6.703 2.844 1 98.25 204 GLY B C 1
ATOM 3047 O O . GLY B 1 204 ? -1.194 5.852 2.512 1 98.25 204 GLY B O 1
ATOM 3048 N N . THR B 1 205 ? -3.303 6.605 2.531 1 96.75 205 THR B N 1
ATOM 3049 C CA . THR B 1 205 ? -3.984 5.379 2.139 1 96.75 205 THR B CA 1
ATOM 3050 C C . THR B 1 205 ? -3.281 4.727 0.952 1 96.75 205 THR B C 1
ATOM 3052 O O . THR B 1 205 ? -3.09 3.508 0.929 1 96.75 205 THR B O 1
ATOM 3055 N N . ALA B 1 206 ? -2.82 5.445 -0.001 1 97.81 206 ALA B N 1
ATOM 3056 C CA . ALA B 1 206 ? -2.252 4.93 -1.242 1 97.81 206 ALA B CA 1
ATOM 3057 C C . ALA B 1 206 ? -0.9 4.266 -0.993 1 97.81 206 ALA B C 1
ATOM 3059 O O . ALA B 1 206 ? -0.375 3.564 -1.861 1 97.81 206 ALA B O 1
ATOM 3060 N N . ILE B 1 207 ? -0.348 4.457 0.242 1 98.56 207 ILE B N 1
ATOM 3061 C CA . ILE B 1 207 ? 0.974 3.898 0.508 1 98.56 207 ILE B CA 1
ATOM 3062 C C . ILE B 1 207 ? 0.897 2.928 1.686 1 98.56 207 ILE B C 1
ATOM 3064 O O . ILE B 1 207 ? 1.515 1.86 1.659 1 98.56 207 ILE B O 1
ATOM 3068 N N . THR B 1 208 ? 0.063 3.252 2.711 1 98.5 208 THR B N 1
ATOM 3069 C CA . THR B 1 208 ? 0.263 2.568 3.984 1 98.5 208 THR B CA 1
ATOM 3070 C C . THR B 1 208 ? -1.01 1.843 4.414 1 98.5 208 THR B C 1
ATOM 3072 O O . THR B 1 208 ? -1.156 1.476 5.582 1 98.5 208 THR B O 1
ATOM 3075 N N . ASN B 1 209 ? -1.994 1.645 3.584 1 98.06 209 ASN B N 1
ATOM 3076 C CA . ASN B 1 209 ? -3.248 1.015 3.98 1 98.06 209 ASN B CA 1
ATOM 3077 C C . ASN B 1 209 ? -3.613 -0.142 3.055 1 98.06 209 ASN B C 1
ATOM 3079 O O . ASN B 1 209 ? -4.52 -0.018 2.227 1 98.06 209 ASN B O 1
ATOM 3083 N N . PRO B 1 210 ? -3.002 -1.289 3.252 1 98.25 210 PRO B N 1
ATOM 3084 C CA . PRO B 1 210 ? -3.266 -2.432 2.373 1 98.25 210 PRO B CA 1
ATOM 3085 C C . PRO B 1 210 ? -4.73 -2.869 2.396 1 98.25 210 PRO B C 1
ATOM 3087 O O . PRO B 1 210 ? -5.242 -3.373 1.394 1 98.25 210 PRO B O 1
ATOM 3090 N N . LEU B 1 211 ? -5.41 -2.695 3.527 1 98.44 211 LEU B N 1
ATOM 3091 C CA . LEU B 1 211 ? -6.828 -3.031 3.602 1 98.44 211 LEU B CA 1
ATOM 3092 C C . LEU B 1 211 ? -7.633 -2.203 2.605 1 98.44 211 LEU B C 1
ATOM 3094 O O . LEU B 1 211 ? -8.352 -2.758 1.773 1 98.44 211 LEU B O 1
ATOM 3098 N N . GLU B 1 212 ? -7.465 -0.904 2.656 1 97.56 212 GLU B N 1
ATOM 3099 C CA . GLU B 1 212 ? -8.219 -0.023 1.766 1 97.56 212 GLU B CA 1
ATOM 3100 C C . GLU B 1 212 ? -7.77 -0.191 0.317 1 97.56 212 GLU B C 1
ATOM 3102 O O . GLU B 1 212 ? -8.586 -0.113 -0.604 1 97.56 212 GLU B O 1
ATOM 3107 N N . LEU B 1 213 ? -6.473 -0.351 0.053 1 98.06 213 LEU B N 1
ATOM 3108 C CA . LEU B 1 213 ? -5.98 -0.589 -1.299 1 98.06 213 LEU B CA 1
ATOM 3109 C C . LEU B 1 213 ? -6.613 -1.843 -1.895 1 98.06 213 LEU B C 1
ATOM 3111 O O . LEU B 1 213 ? -7.023 -1.843 -3.057 1 98.06 213 LEU B O 1
ATOM 3115 N N . THR B 1 214 ? -6.703 -2.912 -1.086 1 98.62 214 THR B N 1
ATOM 3116 C CA . THR B 1 214 ? -7.352 -4.137 -1.54 1 98.62 214 THR B CA 1
ATOM 3117 C C . THR B 1 214 ? -8.812 -3.875 -1.899 1 98.62 214 THR B C 1
ATOM 3119 O O . THR B 1 214 ? -9.281 -4.297 -2.959 1 98.62 214 THR B O 1
ATOM 3122 N N . LYS B 1 215 ? -9.492 -3.123 -1.02 1 97.88 215 LYS B N 1
ATOM 3123 C CA . LYS B 1 215 ? -10.883 -2.779 -1.272 1 97.88 215 LYS B CA 1
ATOM 3124 C C . LYS B 1 215 ? -11.047 -2.074 -2.615 1 97.88 215 LYS B C 1
ATOM 3126 O O . LYS B 1 215 ? -11.984 -2.355 -3.363 1 97.88 215 LYS B O 1
ATOM 3131 N N . ARG B 1 216 ? -10.18 -1.203 -2.871 1 96.38 216 ARG B N 1
ATOM 3132 C CA . ARG B 1 216 ? -10.258 -0.434 -4.109 1 96.38 216 ARG B CA 1
ATOM 3133 C C . ARG B 1 216 ? -10.07 -1.336 -5.324 1 96.38 216 ARG B C 1
ATOM 3135 O O . ARG B 1 216 ? -10.758 -1.164 -6.34 1 96.38 216 ARG B O 1
ATOM 3142 N N . PHE B 1 217 ? -9.102 -2.242 -5.277 1 98.25 217 PHE B N 1
ATOM 3143 C CA . PHE B 1 217 ? -8.914 -3.195 -6.363 1 98.25 217 PHE B CA 1
ATOM 3144 C C . PHE B 1 217 ? -10.164 -4.047 -6.562 1 98.25 217 PHE B C 1
ATOM 3146 O O . PHE B 1 217 ? -10.609 -4.242 -7.695 1 98.25 217 PHE B O 1
ATOM 3153 N N . VAL B 1 218 ? -10.734 -4.582 -5.469 1 97.81 218 VAL B N 1
ATOM 3154 C CA . VAL B 1 218 ? -11.922 -5.426 -5.535 1 97.81 218 VAL B CA 1
ATOM 3155 C C . VAL B 1 218 ? -13.062 -4.66 -6.207 1 97.81 218 VAL B C 1
ATOM 3157 O O . VAL B 1 218 ? -13.711 -5.176 -7.121 1 97.81 218 VAL B O 1
ATOM 3160 N N . ARG B 1 219 ? -13.258 -3.43 -5.762 1 95.81 219 ARG B N 1
ATOM 3161 C CA . ARG B 1 219 ? -14.312 -2.6 -6.324 1 95.81 219 ARG B CA 1
ATOM 3162 C C . ARG B 1 219 ? -14.094 -2.365 -7.812 1 95.81 219 ARG B C 1
ATOM 3164 O O . ARG B 1 219 ? -15.039 -2.445 -8.609 1 95.81 219 ARG B O 1
ATOM 3171 N N . ALA B 1 220 ? -12.875 -2.062 -8.148 1 94.88 220 ALA B N 1
ATOM 3172 C CA . ALA B 1 220 ? -12.555 -1.779 -9.547 1 94.88 220 ALA B CA 1
ATOM 3173 C C . ALA B 1 220 ? -12.789 -3.006 -10.422 1 94.88 220 ALA B C 1
ATOM 3175 O O . ALA B 1 220 ? -13.227 -2.883 -11.57 1 94.88 220 ALA B O 1
ATOM 3176 N N . MET B 1 221 ? -12.453 -4.176 -9.93 1 94.56 221 MET B N 1
ATOM 3177 C CA . MET B 1 221 ? -12.594 -5.418 -10.68 1 94.56 221 MET B CA 1
ATOM 3178 C C . MET B 1 221 ? -14.07 -5.789 -10.844 1 94.56 221 MET B C 1
ATOM 3180 O O . MET B 1 221 ? -14.445 -6.453 -11.805 1 94.56 221 MET B O 1
ATOM 3184 N N . ASP B 1 222 ? -14.938 -5.352 -9.969 1 89.5 222 ASP B N 1
ATOM 3185 C CA . ASP B 1 222 ? -16.359 -5.637 -10 1 89.5 222 ASP B CA 1
ATOM 3186 C C . ASP B 1 222 ? -17.094 -4.68 -10.945 1 89.5 222 ASP B C 1
ATOM 3188 O O . ASP B 1 222 ? -18.172 -5 -11.445 1 89.5 222 ASP B O 1
ATOM 3192 N N . ASP B 1 223 ? -16.688 -3.416 -11.055 1 78.75 223 ASP B N 1
ATOM 3193 C CA . ASP B 1 223 ? -17.328 -2.416 -11.898 1 78.75 223 ASP B CA 1
ATOM 3194 C C . ASP B 1 223 ? -17.297 -2.834 -13.367 1 78.75 223 ASP B C 1
ATOM 3196 O O . ASP B 1 223 ? -18.109 -2.367 -14.172 1 78.75 223 ASP B O 1
ATOM 3200 N N . GLY B 1 224 ? -16.453 -3.717 -13.836 1 56.84 224 GLY B N 1
ATOM 3201 C CA . GLY B 1 224 ? -16.391 -4.176 -15.219 1 56.84 224 GLY B CA 1
ATOM 3202 C C . GLY B 1 224 ? -17.297 -5.352 -15.492 1 56.84 224 GLY B C 1
ATOM 3203 O O . GLY B 1 224 ? -17.359 -5.855 -16.625 1 56.84 224 GLY B O 1
ATOM 3204 N N . ARG B 1 225 ? -18.078 -5.898 -14.445 1 50.53 225 ARG B N 1
ATOM 3205 C CA . ARG B 1 225 ? -19.062 -6.957 -14.656 1 50.53 225 ARG B CA 1
ATOM 3206 C C . ARG B 1 225 ? -20.438 -6.379 -14.945 1 50.53 225 ARG B C 1
ATOM 3208 O O . ARG B 1 225 ? -20.812 -5.328 -14.406 1 50.53 225 ARG B O 1
#

Sequence (450 aa):
MSRATLPAGALVVSCQAHADSPLHGPQWMALMAMAAEAGGAQGIRANGPADVAAIRAVTRLPIIGIHKIGDPRGVFITPTAAAADGVVRAGADIVAIDATTRPRPDGGPLAAQIRHIHETWDVPVMADVDTLDAGLAARAAGADLVATTLAGYVGGTAPDEPDLRLVAALADRLDCPVVAEGRIRTGTHARLARAAGAHAVVVGTAITNPLELTKRFVRAMDDGRMSRATLPAGALVVSCQAHADSPLHGPQWMALMAMAAEAGGAQGIRANGPADVAAIRAVTRLPIIGIHKIGDPRGVFITPTAAAADGVVRAGADIVAIDATTRPRPDGGPLAAQIRHIHETWDVPVMADVDTLDAGLAARAAGADLVATTLAGYVGGTAPDEPDLRLVAALADRLDCPVVAEGRIRTGTHARLARAAGAHAVVVGTAITNPLELTKRFVRAMDDGR

Organism: NCBI:txid175570

Solvent-accessible surface area (backbone atoms only — not comparable to full-atom values): 22045 Å² total; per-residue (Å²): 124,82,61,69,67,79,52,82,72,25,42,23,39,30,36,63,54,56,85,88,41,70,55,40,51,31,73,46,29,22,42,48,43,46,19,25,45,75,19,61,37,52,24,36,31,26,52,30,34,64,29,26,31,41,31,44,76,69,49,86,58,51,27,37,18,28,24,76,49,86,53,80,93,49,46,13,37,20,54,42,63,67,42,47,50,42,15,44,76,28,53,28,40,27,41,38,29,53,32,47,86,59,68,37,84,84,68,58,60,70,40,56,48,50,47,47,44,38,74,74,68,63,40,42,36,29,27,28,12,50,46,64,68,28,42,54,50,32,46,74,40,61,39,52,28,38,27,39,52,40,45,46,66,76,88,58,85,60,66,82,60,48,64,48,68,56,43,28,52,42,36,72,69,46,95,49,52,24,32,36,30,41,56,41,68,45,30,66,48,46,27,51,34,41,73,35,45,25,32,28,37,42,36,31,60,60,38,61,29,33,27,60,42,30,31,49,35,51,52,39,44,52,70,76,106,125,82,62,68,68,78,52,82,72,25,41,24,40,29,36,63,57,55,85,85,41,69,57,40,50,30,74,46,28,22,40,48,45,45,18,25,46,75,19,60,36,52,25,35,31,27,52,30,34,64,30,26,31,41,30,45,74,68,49,85,57,51,26,37,18,28,25,76,48,84,53,81,93,49,45,14,37,19,54,43,62,65,44,48,49,43,16,44,73,29,52,29,40,26,40,38,28,53,32,46,85,58,70,37,83,84,68,58,59,71,40,57,47,48,47,46,45,37,73,75,68,63,39,41,36,29,28,29,12,50,47,64,68,27,42,54,50,34,45,74,41,61,39,50,28,36,26,38,51,40,46,47,68,76,88,59,84,62,65,80,59,47,65,50,68,58,43,27,54,42,34,72,70,46,95,49,53,25,32,36,27,40,56,40,68,45,32,65,49,47,28,52,33,40,72,35,44,24,31,26,37,42,35,31,61,62,38,61,28,33,28,61,42,31,32,48,35,51,52,38,44,53,71,76,108

InterPro domains:
  IPR007260 Putative N-acetylmannosamine-6-phosphate epimerase [NF002231] (9-222)
  IPR007260 Putative N-acetylmannosamine-6-phosphate epimerase [PF04131] (29-222)
  IPR007260 Putative N-acetylmannosamine-6-phosphate epimerase [PTHR36204] (9-222)
  IPR011060 Ribulose-phosphate binding barrel [SSF51366] (9-220)
  IPR013785 Aldolase-type TIM barrel [G3DSA:3.20.20.70] (3-225)

pLDDT: mean 94.45, std 10.71, range [32.78, 98.94]

Nearest PDB structures (foldseek):
  4utu-assembly1_B  TM=9.540E-01  e=9.576E-27  Clostridium perfringens str. 13
  4utt-assembly2_C-2  TM=9.551E-01  e=1.787E-26  Clostridium perfringens str. 13
  4utt-assembly2_B  TM=9.547E-01  e=1.315E-25  Clostridium perfringens str. 13
  5zkn-assembly1_A-2  TM=9.379E-01  e=4.280E-26  Fusobacterium nucleatum subsp. nucleatum ATCC 25586
  1yxy-assembly1_A  TM=9.350E-01  e=1.498E-24  Streptococcus pyogenes

Radius of gyration: 24.15 Å; Cα contacts (8 Å, |Δi|>4): 1098; chains: 2; bounding box: 41×73×52 Å